Protein AF-A0A7H4MTG2-F1 (afdb_monomer)

pLDDT: mean 94.96, std 6.79, range [57.91, 98.94]

Mean predicted aligned error: 4.0 Å

Organism: NCBI:txid1134687

Sequence (376 aa):
MQTISGVHYNFSLPMAFWQAKCGVEDAESGKEAISAGYFRSIRNYYRFGWVIPYLFGASPAICSSFLQGKPTALPFEKAGNGMYYLPYATSLRLSDLGYTNKSQSNLGITFNDLYEYVAGLKRAIKTPSEEYENIGLEKDGKRLQINSNVLQIENELYAPIRPKRVTRSGETPSDALLRGGIEYIEVRSLDINPFSPIGVDEQQVRFLDLFMVWCVLADAPEMSSDELLCTRTNWNRVILEGRKPGLTLGIGCETAQFPLAQVGKDLFRDLRRVAQTLDSIHGCQAYQQVCDELVACFDNPELTFSARILRSMLEEGIGGTGRELADRYRTMLREEPLEILSEADFVAEREASVQRQKKVEAADSEPFEALLARHA

Nearest PDB structures (foldseek):
  1va6-assembly1_A  TM=9.898E-01  e=3.725E-49  Escherichia coli
  1va6-assembly2_B  TM=9.887E-01  e=4.139E-49  Escherichia coli
  2d32-assembly1_A  TM=9.832E-01  e=6.652E-49  Escherichia coli
  1v4g-assembly1_A  TM=9.821E-01  e=9.620E-49  Escherichia coli
  1v4g-assembly1_C  TM=9.863E-01  e=7.515E-48  Escherichia coli

Structure (mmCIF, N/CA/C/O backbone):
data_AF-A0A7H4MTG2-F1
#
_entry.id   AF-A0A7H4MTG2-F1
#
loop_
_atom_site.group_PDB
_atom_site.id
_atom_site.type_symbol
_atom_site.label_atom_id
_atom_site.label_alt_id
_atom_site.label_comp_id
_atom_site.label_asym_id
_atom_site.label_entity_id
_atom_site.label_seq_id
_atom_site.pdbx_PDB_ins_code
_atom_site.Cartn_x
_atom_site.Cartn_y
_atom_site.Cartn_z
_atom_site.occupancy
_atom_site.B_iso_or_equiv
_atom_site.auth_seq_id
_atom_site.auth_comp_id
_atom_site.auth_asym_id
_atom_site.auth_atom_id
_atom_site.pdbx_PDB_model_num
ATOM 1 N N . MET A 1 1 ? -6.283 9.555 13.008 1.00 82.38 1 MET A N 1
ATOM 2 C CA . MET A 1 1 ? -5.649 9.160 11.732 1.00 82.38 1 MET A CA 1
ATOM 3 C C . MET A 1 1 ? -4.660 8.011 11.915 1.00 82.38 1 MET A C 1
ATOM 5 O O . MET A 1 1 ? -4.874 6.979 11.306 1.00 82.38 1 MET A O 1
ATOM 9 N N . GLN A 1 2 ? -3.643 8.134 12.780 1.00 87.94 2 GLN A N 1
ATOM 10 C CA . GLN A 1 2 ? -2.560 7.137 12.938 1.00 87.94 2 GLN A CA 1
ATOM 11 C C . GLN A 1 2 ? -2.989 5.732 13.419 1.00 87.94 2 GLN A C 1
ATOM 13 O O . GLN A 1 2 ? -2.196 4.803 13.389 1.00 87.94 2 GLN A O 1
ATOM 18 N N . THR A 1 3 ? -4.238 5.556 13.857 1.00 92.31 3 THR A N 1
ATOM 19 C CA . THR A 1 3 ? -4.806 4.254 14.248 1.00 92.31 3 THR A CA 1
ATOM 20 C C . THR A 1 3 ? -5.412 3.474 13.078 1.00 92.31 3 THR A C 1
ATOM 22 O O . THR A 1 3 ? -5.893 2.363 13.275 1.00 92.31 3 THR A O 1
ATOM 25 N N . ILE A 1 4 ? -5.435 4.052 11.872 1.00 94.06 4 ILE A N 1
ATOM 26 C CA . ILE A 1 4 ? -5.833 3.337 10.658 1.00 94.06 4 ILE A CA 1
ATOM 27 C C . ILE A 1 4 ? -4.734 2.324 10.318 1.00 94.06 4 ILE A C 1
ATOM 29 O O . ILE A 1 4 ? -3.578 2.703 10.135 1.00 94.06 4 ILE A O 1
ATOM 33 N N . SER A 1 5 ? -5.101 1.052 10.189 1.00 96.44 5 SER A N 1
ATOM 34 C CA . SER A 1 5 ? -4.210 -0.023 9.752 1.00 96.44 5 SER A CA 1
ATOM 35 C C . SER A 1 5 ? -4.362 -0.317 8.255 1.00 96.44 5 SER A C 1
ATOM 37 O O . SER A 1 5 ? -5.317 0.106 7.603 1.00 96.44 5 SER A O 1
ATOM 39 N N . GLY A 1 6 ? -3.389 -1.024 7.691 1.00 97.19 6 GLY A N 1
ATOM 40 C CA . GLY A 1 6 ? -3.412 -1.530 6.322 1.00 97.19 6 GLY A CA 1
ATOM 41 C C . GLY A 1 6 ? -2.385 -2.642 6.153 1.00 97.19 6 GLY A C 1
ATOM 42 O O . GLY A 1 6 ? -1.623 -2.923 7.079 1.00 97.19 6 GLY A O 1
ATOM 43 N N . VAL A 1 7 ? -2.365 -3.256 4.975 1.00 98.50 7 VAL A N 1
ATOM 44 C CA . VAL A 1 7 ? -1.407 -4.315 4.635 1.00 98.50 7 VAL A CA 1
ATOM 45 C C . VAL A 1 7 ? -0.334 -3.740 3.726 1.00 98.50 7 VAL A C 1
ATOM 47 O O . VAL A 1 7 ? -0.631 -2.977 2.803 1.00 98.50 7 VAL A O 1
ATOM 50 N N . HIS A 1 8 ? 0.922 -4.097 3.982 1.00 98.56 8 HIS A N 1
ATOM 51 C CA . HIS A 1 8 ? 2.013 -3.819 3.056 1.00 98.56 8 HIS A CA 1
ATOM 52 C C . HIS A 1 8 ? 2.451 -5.114 2.385 1.00 98.56 8 HIS A C 1
ATOM 54 O O . HIS A 1 8 ? 2.683 -6.119 3.054 1.00 98.56 8 HIS A O 1
ATOM 60 N N . TYR A 1 9 ? 2.592 -5.069 1.067 1.00 98.75 9 TYR A N 1
ATOM 61 C CA . TYR A 1 9 ? 3.073 -6.181 0.262 1.00 98.75 9 TYR A CA 1
ATOM 62 C C . TYR A 1 9 ? 4.457 -5.827 -0.290 1.00 98.75 9 TYR A C 1
ATOM 64 O O . TYR A 1 9 ? 4.622 -4.815 -0.974 1.00 98.75 9 TYR A O 1
ATOM 72 N N . ASN A 1 10 ? 5.462 -6.629 0.063 1.00 98.75 10 ASN A N 1
ATOM 73 C CA . ASN A 1 10 ? 6.854 -6.418 -0.328 1.00 98.75 10 ASN A CA 1
ATOM 74 C C . ASN A 1 10 ? 7.213 -7.393 -1.446 1.00 98.75 10 ASN A C 1
ATOM 76 O O . ASN A 1 10 ? 7.037 -8.597 -1.282 1.00 98.75 10 ASN A O 1
ATOM 80 N N . PHE A 1 11 ? 7.732 -6.874 -2.555 1.00 98.75 11 PHE A N 1
ATOM 81 C CA . PHE A 1 11 ? 7.971 -7.657 -3.764 1.00 98.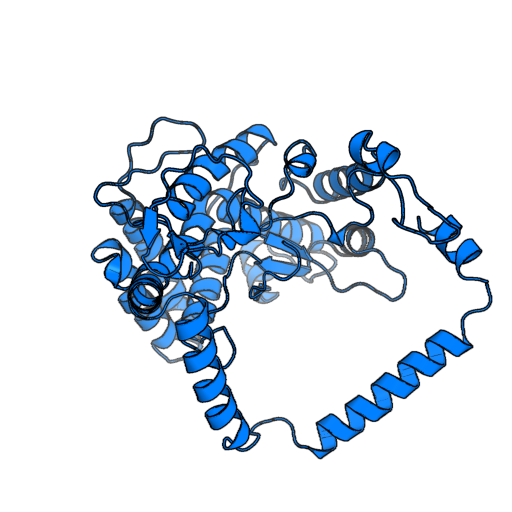75 11 PHE A CA 1
ATOM 82 C C . PHE A 1 11 ? 9.334 -7.366 -4.373 1.00 98.75 11 PHE A C 1
ATOM 84 O O . PHE A 1 11 ? 9.735 -6.207 -4.505 1.00 98.75 11 PHE A O 1
ATOM 91 N N . SER A 1 12 ? 10.016 -8.422 -4.803 1.00 98.62 12 SER A N 1
ATOM 92 C CA . SER A 1 12 ? 11.215 -8.334 -5.623 1.00 98.62 12 SER A CA 1
ATOM 93 C C . SER A 1 12 ? 11.173 -9.354 -6.752 1.00 98.62 12 SER A C 1
ATOM 95 O O . SER A 1 12 ? 10.683 -10.472 -6.601 1.00 98.62 12 SER A O 1
ATOM 97 N N . LEU A 1 13 ? 11.710 -8.957 -7.903 1.00 98.44 13 LEU A N 1
ATOM 98 C CA . LEU A 1 13 ? 11.927 -9.873 -9.016 1.00 98.44 13 LEU A CA 1
ATOM 99 C C . LEU A 1 13 ? 13.242 -10.637 -8.816 1.00 98.44 13 LEU A C 1
ATOM 101 O O . LEU A 1 13 ? 14.229 -10.042 -8.368 1.00 98.44 13 LEU A O 1
ATOM 105 N N . PRO A 1 14 ? 13.294 -11.930 -9.185 1.00 97.94 14 PRO A N 1
ATOM 106 C CA . PRO A 1 14 ? 14.515 -12.719 -9.080 1.00 97.94 14 PRO A CA 1
ATOM 107 C C . PRO A 1 14 ? 15.601 -12.179 -10.020 1.00 97.94 14 PRO A C 1
ATOM 109 O O . PRO A 1 14 ? 15.294 -11.616 -11.071 1.00 97.94 14 PRO A O 1
ATOM 112 N N . MET A 1 15 ? 16.882 -12.416 -9.705 1.00 97.69 15 MET A N 1
ATOM 113 C CA . MET A 1 15 ? 17.988 -11.980 -10.581 1.00 97.69 15 MET A CA 1
ATOM 114 C C . MET A 1 15 ? 17.895 -12.535 -11.999 1.00 97.69 15 MET A C 1
ATOM 116 O O . MET A 1 15 ? 18.221 -11.818 -12.941 1.00 97.69 15 MET A O 1
ATOM 120 N N . ALA A 1 16 ? 17.341 -13.738 -12.162 1.00 98.19 16 ALA A N 1
ATOM 121 C CA . ALA A 1 16 ? 17.082 -14.330 -13.471 1.00 98.19 16 ALA A CA 1
ATOM 122 C C . ALA A 1 16 ? 16.225 -13.431 -14.384 1.00 98.19 16 ALA A C 1
ATOM 124 O O . ALA A 1 16 ? 16.443 -13.398 -15.593 1.00 98.19 16 ALA A O 1
ATOM 125 N N . PHE A 1 17 ? 15.284 -12.659 -13.825 1.00 98.38 17 PHE A N 1
ATOM 126 C CA . PHE A 1 17 ? 14.495 -11.706 -14.605 1.00 98.38 17 PHE A CA 1
ATOM 127 C C . PHE A 1 17 ? 15.374 -10.580 -15.163 1.00 98.38 17 PHE A C 1
ATOM 129 O O . PHE A 1 17 ? 15.306 -10.261 -16.349 1.00 98.38 17 PHE A O 1
ATOM 136 N N . TRP A 1 18 ? 16.214 -9.983 -14.316 1.00 98.12 18 TRP A N 1
ATOM 137 C CA . TRP A 1 18 ?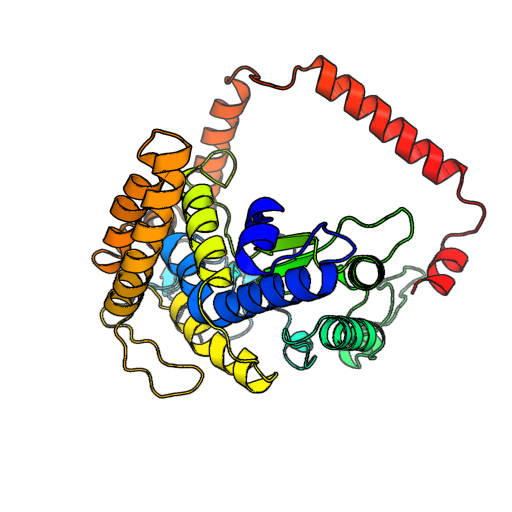 17.077 -8.866 -14.703 1.00 98.12 18 TRP A CA 1
ATOM 138 C C . TRP A 1 18 ? 18.195 -9.307 -15.647 1.00 98.12 18 TRP A C 1
ATOM 140 O O . TRP A 1 18 ? 18.485 -8.597 -16.607 1.00 98.12 18 TRP A O 1
ATOM 150 N N . GLN A 1 19 ? 18.759 -10.495 -15.431 1.00 98.19 19 GLN A N 1
ATOM 151 C CA . GLN A 1 19 ? 19.700 -11.143 -16.347 1.00 98.19 19 GLN A CA 1
ATOM 152 C C . GLN A 1 19 ? 19.083 -11.298 -17.743 1.00 98.19 19 GLN A C 1
ATOM 154 O O . GLN A 1 19 ? 19.674 -10.868 -18.730 1.00 98.19 19 GLN A O 1
ATOM 159 N N . ALA A 1 20 ? 17.858 -11.827 -17.831 1.00 97.69 20 ALA A N 1
ATOM 160 C CA . ALA A 1 20 ? 17.175 -12.026 -19.109 1.00 97.69 20 ALA A CA 1
ATOM 161 C C . ALA A 1 20 ? 16.758 -10.711 -19.793 1.00 97.69 20 ALA A C 1
ATOM 163 O O . ALA A 1 20 ? 16.819 -10.607 -21.016 1.00 97.69 20 ALA A O 1
ATOM 164 N N . LYS A 1 21 ? 16.315 -9.708 -19.023 1.00 94.75 21 LYS A N 1
ATOM 165 C CA . LYS A 1 21 ? 15.790 -8.445 -19.564 1.00 94.75 21 LYS A CA 1
ATOM 166 C C . LYS A 1 21 ? 16.878 -7.421 -19.893 1.00 94.75 21 LYS A C 1
ATOM 168 O O . LYS A 1 21 ? 16.769 -6.722 -20.896 1.00 94.75 21 LYS A O 1
ATOM 173 N N . CYS A 1 22 ? 17.873 -7.294 -19.021 1.00 94.88 22 CYS A N 1
ATOM 174 C CA . CYS A 1 22 ? 18.859 -6.214 -19.048 1.00 94.88 22 CYS A CA 1
ATOM 175 C C . CYS A 1 22 ? 20.292 -6.710 -19.298 1.00 94.88 22 CYS A C 1
ATOM 177 O O . CYS A 1 22 ? 21.178 -5.879 -19.464 1.00 94.88 22 CYS A O 1
ATOM 179 N N . GLY A 1 23 ? 20.540 -8.026 -19.303 1.00 95.31 23 GLY A N 1
ATOM 180 C CA . GLY A 1 23 ? 21.883 -8.585 -19.494 1.00 95.31 23 GLY A CA 1
ATOM 181 C C . GLY A 1 23 ? 22.844 -8.323 -18.330 1.00 95.31 23 GLY A C 1
ATOM 182 O O . GLY A 1 23 ? 24.053 -8.354 -18.529 1.00 95.31 23 GLY A O 1
ATOM 183 N N . VAL A 1 24 ? 22.326 -8.026 -17.133 1.00 95.38 24 VAL A N 1
ATOM 184 C CA . VAL A 1 24 ? 23.157 -7.798 -15.938 1.00 95.38 24 VAL A CA 1
ATOM 185 C C . VAL A 1 24 ? 23.729 -9.115 -15.423 1.00 95.38 24 VAL A C 1
ATOM 187 O O . VAL A 1 24 ? 23.044 -10.131 -15.484 1.00 95.38 24 VAL A O 1
ATOM 190 N N . GLU A 1 25 ? 24.948 -9.112 -14.888 1.00 94.50 25 GLU A N 1
ATOM 191 C CA . GLU A 1 25 ? 25.572 -10.324 -14.335 1.00 94.50 25 GLU A CA 1
ATOM 192 C C . GLU A 1 25 ? 25.074 -10.605 -12.911 1.00 94.50 25 GLU A C 1
ATOM 194 O O . GLU A 1 25 ? 24.601 -11.706 -12.607 1.00 94.50 25 GLU A O 1
ATOM 199 N N . ASP A 1 26 ? 25.112 -9.579 -12.059 1.00 94.50 26 ASP A N 1
ATOM 200 C CA . ASP A 1 26 ? 24.713 -9.639 -10.656 1.00 94.50 26 ASP A CA 1
ATOM 201 C C . ASP A 1 26 ? 24.030 -8.341 -10.181 1.00 94.50 26 ASP A C 1
ATOM 203 O O . ASP A 1 26 ? 23.881 -7.365 -10.919 1.00 94.50 26 ASP A O 1
ATOM 207 N N . ALA A 1 27 ? 23.576 -8.343 -8.924 1.00 91.75 27 ALA A N 1
ATOM 208 C CA . ALA A 1 27 ? 22.839 -7.226 -8.342 1.00 91.75 27 ALA A CA 1
ATOM 209 C C . ALA A 1 27 ? 23.689 -5.962 -8.124 1.00 91.75 27 ALA A C 1
ATOM 211 O O . ALA A 1 27 ? 23.127 -4.870 -8.100 1.00 91.75 27 ALA A O 1
ATOM 212 N N . GLU A 1 28 ? 25.007 -6.085 -7.935 1.0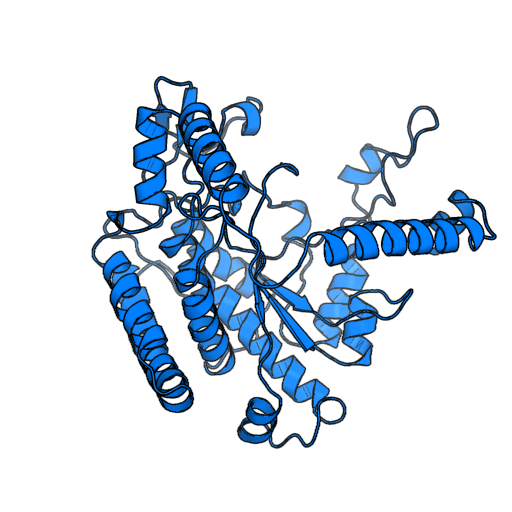0 93.00 28 GLU A N 1
ATOM 213 C CA . GLU A 1 28 ? 25.873 -4.934 -7.650 1.00 93.00 28 GLU A CA 1
ATOM 214 C C . GLU A 1 28 ? 26.258 -4.220 -8.948 1.00 93.00 28 GLU A C 1
ATOM 216 O O . GLU A 1 28 ? 26.056 -3.012 -9.071 1.00 93.00 28 GLU A O 1
ATOM 221 N N . SER A 1 29 ? 26.733 -4.974 -9.942 1.00 93.88 29 SER A N 1
ATOM 222 C CA . SER A 1 29 ? 27.039 -4.473 -11.288 1.00 93.88 29 SER A CA 1
ATOM 223 C C . SER A 1 29 ? 25.786 -3.993 -12.029 1.00 93.88 29 SER A C 1
ATOM 225 O O . SER A 1 29 ? 25.834 -3.012 -12.767 1.00 93.88 29 SER A O 1
ATOM 227 N N . GLY A 1 30 ? 24.642 -4.645 -11.797 1.00 95.75 30 GLY A N 1
ATOM 228 C CA . GLY A 1 30 ? 23.359 -4.334 -12.425 1.00 95.75 30 GLY A CA 1
ATOM 229 C C . GLY A 1 30 ? 22.493 -3.303 -11.701 1.00 95.75 30 GLY A C 1
ATOM 230 O O . GLY A 1 30 ? 21.361 -3.067 -12.132 1.00 95.75 30 GLY A O 1
ATOM 231 N N . LYS A 1 31 ? 22.963 -2.699 -10.599 1.00 95.75 31 LYS A N 1
ATOM 232 C CA . LYS A 1 31 ? 22.106 -1.914 -9.690 1.00 95.75 31 LYS A CA 1
ATOM 233 C C . LYS A 1 31 ? 21.369 -0.751 -10.349 1.00 95.75 31 LYS A C 1
ATOM 235 O O . LYS A 1 31 ? 20.232 -0.466 -9.974 1.00 95.75 31 LYS A O 1
ATOM 240 N N . GLU A 1 32 ? 21.978 -0.097 -11.336 1.00 97.12 32 GLU A N 1
ATOM 241 C CA . GLU A 1 32 ? 21.363 1.012 -12.075 1.00 97.12 32 GLU A CA 1
ATOM 242 C C . GLU A 1 32 ? 20.193 0.518 -12.932 1.00 97.12 32 GLU A C 1
ATOM 244 O O . GLU A 1 32 ? 19.081 1.035 -12.824 1.00 97.12 32 GLU A O 1
ATOM 249 N N . ALA A 1 33 ? 20.402 -0.553 -13.705 1.00 97.75 33 ALA A N 1
ATOM 250 C CA . ALA A 1 33 ? 19.367 -1.151 -14.546 1.00 97.75 33 ALA A CA 1
ATOM 251 C C . ALA A 1 33 ? 18.207 -1.729 -13.715 1.00 97.75 33 ALA A C 1
ATOM 253 O O . ALA A 1 33 ? 17.039 -1.565 -14.075 1.00 97.75 33 ALA A O 1
ATOM 254 N N . ILE A 1 34 ? 18.517 -2.365 -12.581 1.00 98.50 34 ILE A N 1
ATOM 255 C CA . ILE A 1 34 ? 17.517 -2.885 -11.638 1.00 98.50 34 ILE A CA 1
ATOM 256 C C . ILE A 1 34 ? 16.713 -1.729 -11.025 1.00 98.50 34 ILE A C 1
ATOM 258 O O . ILE A 1 34 ? 15.481 -1.769 -11.008 1.00 98.50 34 ILE A O 1
ATOM 262 N N . SER A 1 35 ? 17.386 -0.660 -10.584 1.00 98.56 35 SER A N 1
ATOM 263 C CA . SER A 1 35 ? 16.722 0.523 -10.019 1.00 98.56 35 SER A CA 1
ATOM 264 C C . SER A 1 35 ? 15.819 1.209 -11.045 1.00 98.56 35 SER A C 1
ATOM 266 O O . SER A 1 35 ? 14.665 1.506 -10.738 1.00 98.56 35 SER A O 1
ATOM 268 N N . ALA A 1 36 ? 16.284 1.382 -12.285 1.00 98.38 36 ALA A N 1
ATOM 269 C CA . ALA A 1 36 ? 15.471 1.911 -13.379 1.00 98.38 36 ALA A CA 1
ATOM 270 C C . ALA A 1 36 ? 14.240 1.027 -13.660 1.00 98.38 36 ALA A C 1
ATOM 272 O O . ALA A 1 36 ? 13.139 1.533 -13.897 1.00 98.38 36 ALA A O 1
ATOM 273 N N . GLY A 1 37 ? 14.395 -0.298 -13.574 1.00 98.44 37 GLY A N 1
ATOM 274 C CA . GLY A 1 37 ? 13.300 -1.259 -13.685 1.00 98.44 37 GLY A CA 1
ATOM 275 C C . GLY A 1 37 ? 12.248 -1.124 -12.582 1.00 98.44 37 GLY A C 1
ATOM 276 O O . GLY A 1 37 ? 11.048 -1.127 -12.867 1.00 98.44 37 GLY A O 1
ATOM 277 N N . TYR A 1 38 ? 12.669 -0.948 -11.329 1.00 98.75 38 TYR A N 1
ATOM 278 C CA . TYR A 1 38 ? 11.738 -0.711 -10.225 1.00 98.75 38 TYR A CA 1
ATOM 279 C C . TYR A 1 38 ? 11.089 0.675 -10.281 1.00 98.75 38 TYR A C 1
ATOM 281 O O . TYR A 1 38 ? 9.898 0.790 -9.998 1.00 98.75 38 TYR A O 1
ATOM 289 N N . PHE A 1 39 ? 11.795 1.717 -10.723 1.00 98.69 39 PHE A N 1
ATOM 290 C CA . PHE A 1 39 ? 11.170 3.020 -10.963 1.00 98.69 39 PHE A CA 1
ATOM 291 C C . PHE A 1 39 ? 10.147 2.979 -12.096 1.00 98.69 39 PHE A C 1
ATOM 293 O O . PHE A 1 39 ? 9.064 3.542 -11.948 1.00 98.69 39 PHE A O 1
ATOM 300 N N . ARG A 1 40 ? 10.413 2.233 -13.177 1.00 98.69 40 ARG A N 1
ATOM 301 C CA . ARG A 1 40 ? 9.397 1.922 -14.197 1.00 98.69 40 ARG A CA 1
ATOM 302 C C . ARG A 1 40 ? 8.162 1.277 -13.558 1.00 98.69 40 ARG A C 1
ATOM 304 O O . ARG A 1 40 ? 7.045 1.719 -13.827 1.00 98.69 40 ARG A O 1
ATOM 311 N N . SER A 1 41 ? 8.358 0.298 -12.670 1.00 98.56 41 SER A N 1
ATOM 312 C CA . SER A 1 41 ? 7.255 -0.324 -11.929 1.00 98.56 41 SER A CA 1
ATOM 313 C C . SER A 1 41 ? 6.459 0.687 -11.115 1.00 98.56 41 SER A C 1
ATOM 315 O O . SER A 1 41 ? 5.232 0.677 -11.158 1.00 98.56 41 SER A O 1
ATOM 317 N N . ILE A 1 42 ? 7.143 1.564 -10.378 1.00 98.69 42 ILE A N 1
ATOM 318 C CA . ILE A 1 42 ? 6.512 2.594 -9.550 1.00 98.69 42 ILE A CA 1
ATOM 319 C C . ILE A 1 42 ? 5.712 3.560 -10.428 1.00 98.69 42 ILE A C 1
ATOM 321 O O . ILE A 1 42 ? 4.552 3.836 -10.136 1.00 98.69 42 ILE A O 1
ATOM 325 N N . ARG A 1 43 ? 6.267 4.022 -11.550 1.00 98.69 43 ARG A N 1
ATOM 326 C CA . ARG A 1 43 ? 5.568 4.908 -12.489 1.00 98.69 43 ARG A CA 1
ATOM 327 C C . ARG A 1 43 ? 4.286 4.278 -13.045 1.00 98.69 43 ARG A C 1
ATOM 329 O O . ARG A 1 43 ? 3.237 4.923 -13.047 1.00 98.69 43 ARG A O 1
ATOM 336 N N . ASN A 1 44 ? 4.325 3.007 -13.444 1.00 98.69 44 ASN A N 1
ATOM 337 C CA . ASN A 1 44 ? 3.117 2.288 -13.869 1.00 98.69 44 ASN A CA 1
ATOM 338 C C . ASN A 1 44 ? 2.134 2.051 -12.718 1.00 98.69 44 ASN A C 1
ATOM 340 O O . ASN A 1 44 ? 0.926 2.191 -12.912 1.00 98.69 44 ASN A O 1
ATOM 344 N N . TYR A 1 45 ? 2.626 1.801 -11.507 1.00 98.69 45 TYR A N 1
ATOM 345 C CA . TYR A 1 45 ? 1.791 1.715 -10.316 1.00 98.69 45 TYR A CA 1
ATOM 346 C C . TYR A 1 45 ? 1.042 3.031 -10.050 1.00 98.69 45 TYR A C 1
ATOM 348 O O . TYR A 1 45 ? -0.156 3.020 -9.781 1.00 98.69 45 TYR A O 1
ATOM 356 N N . TYR A 1 46 ? 1.691 4.190 -10.192 1.00 97.94 46 TYR A N 1
ATOM 357 C CA . TYR A 1 46 ? 1.010 5.484 -10.067 1.00 97.94 46 TYR A CA 1
ATOM 358 C C . TYR A 1 46 ? -0.090 5.671 -11.122 1.00 97.94 46 TYR A C 1
ATOM 360 O O . TYR A 1 46 ? -1.136 6.239 -10.802 1.00 97.94 46 TYR A O 1
ATOM 368 N N . ARG A 1 47 ? 0.108 5.175 -12.351 1.00 98.19 47 ARG A N 1
ATOM 369 C CA . ARG A 1 47 ? -0.856 5.289 -13.463 1.00 98.19 47 ARG A CA 1
ATOM 370 C C . ARG A 1 47 ? -2.048 4.333 -13.335 1.00 98.19 47 ARG A C 1
ATOM 372 O O . ARG A 1 47 ? -3.178 4.732 -13.619 1.00 98.19 47 ARG A O 1
ATOM 379 N N . PHE A 1 48 ? -1.809 3.091 -12.909 1.00 98.62 48 PHE A N 1
ATOM 380 C CA . PHE A 1 48 ? -2.788 1.996 -12.996 1.00 98.62 48 PHE A CA 1
ATOM 381 C C . PHE A 1 48 ? -3.128 1.333 -11.658 1.00 98.62 48 PHE A C 1
ATOM 383 O O . PHE A 1 48 ? -4.099 0.589 -11.576 1.00 98.62 48 PHE A O 1
ATOM 390 N N . GLY A 1 49 ? -2.387 1.630 -10.590 1.00 98.56 49 GLY A N 1
ATOM 391 C CA . GLY A 1 49 ? -2.549 1.009 -9.272 1.00 98.56 49 GLY A CA 1
ATOM 392 C C . GLY A 1 49 ? -3.877 1.313 -8.581 1.00 98.56 49 GLY A C 1
ATOM 393 O O . GLY A 1 49 ? -4.200 0.653 -7.600 1.00 98.56 49 GLY A O 1
ATOM 394 N N . TRP A 1 50 ? -4.695 2.227 -9.120 1.00 98.62 50 TRP A N 1
ATOM 395 C CA . TRP A 1 50 ? -6.087 2.428 -8.702 1.00 98.62 50 TRP A CA 1
ATOM 396 C C . TRP A 1 50 ? -6.927 1.145 -8.819 1.00 98.62 50 TRP A C 1
ATOM 398 O O . TRP A 1 50 ? -7.940 1.016 -8.137 1.00 98.62 50 TRP A O 1
ATOM 408 N N . VAL A 1 51 ? -6.502 0.164 -9.622 1.00 98.88 51 VAL A N 1
ATOM 409 C CA . VAL A 1 51 ? -7.142 -1.157 -9.675 1.00 98.88 51 VAL A CA 1
ATOM 410 C C . VAL A 1 51 ? -7.137 -1.865 -8.311 1.00 98.88 51 VAL A C 1
ATOM 412 O O . VAL A 1 51 ? -8.072 -2.596 -7.995 1.00 98.88 51 VAL A O 1
ATOM 415 N N . ILE A 1 52 ? -6.135 -1.597 -7.464 1.00 98.88 52 ILE A N 1
ATOM 416 C CA . ILE A 1 52 ? -6.006 -2.197 -6.131 1.00 98.88 52 ILE A CA 1
ATOM 417 C C . ILE A 1 52 ? -7.150 -1.751 -5.211 1.00 98.88 52 ILE A C 1
ATOM 419 O O . ILE A 1 52 ? -7.879 -2.624 -4.742 1.00 98.88 52 ILE A O 1
ATOM 423 N N . PRO A 1 53 ? -7.380 -0.444 -4.951 1.00 98.69 53 PRO A N 1
ATOM 424 C CA . PRO A 1 53 ? -8.537 -0.034 -4.168 1.00 98.69 53 PRO A CA 1
ATOM 425 C C . PRO A 1 53 ? -9.861 -0.374 -4.856 1.00 98.69 53 PRO A C 1
ATOM 427 O O . PRO A 1 53 ? -10.821 -0.641 -4.148 1.00 98.69 53 PRO A O 1
ATOM 430 N N . TYR A 1 54 ? -9.934 -0.449 -6.191 1.00 98.94 54 TYR A N 1
ATOM 431 C CA . TYR A 1 54 ? -11.155 -0.917 -6.856 1.00 98.94 54 TYR A CA 1
ATOM 432 C C . TYR A 1 54 ? -11.544 -2.345 -6.438 1.00 98.94 54 TYR A C 1
ATOM 434 O O . TYR A 1 54 ? -12.676 -2.574 -6.015 1.00 98.94 54 TYR A O 1
ATOM 442 N N . LEU A 1 55 ? -10.606 -3.292 -6.529 1.00 98.94 55 LEU A N 1
ATOM 443 C CA . LEU A 1 55 ? -10.859 -4.701 -6.213 1.00 98.94 55 LEU A CA 1
ATOM 444 C C . LEU A 1 55 ? -10.926 -4.946 -4.696 1.00 98.94 55 LEU A C 1
ATOM 446 O O . LEU A 1 55 ? -11.849 -5.605 -4.209 1.00 98.94 55 LEU A O 1
ATOM 450 N N . PHE A 1 56 ? -9.971 -4.380 -3.954 1.00 98.94 56 PHE A N 1
ATOM 451 C CA . PHE A 1 56 ? -9.671 -4.751 -2.567 1.00 98.94 56 PHE A CA 1
ATOM 452 C C . PHE A 1 56 ? -9.810 -3.616 -1.552 1.00 98.94 56 PHE A C 1
ATOM 454 O O . PHE A 1 56 ? -9.518 -3.816 -0.374 1.00 98.94 56 PHE A O 1
ATOM 461 N N . GLY A 1 57 ? -10.246 -2.425 -1.970 1.00 98.75 57 GLY A N 1
ATOM 462 C CA . GLY A 1 57 ? -10.608 -1.369 -1.029 1.00 98.75 57 GLY A CA 1
ATOM 463 C C . GLY A 1 57 ? -11.720 -1.864 -0.110 1.00 98.75 57 GLY A C 1
ATOM 464 O O . GLY A 1 57 ? -12.698 -2.438 -0.586 1.00 98.75 57 GLY A O 1
ATOM 465 N N . ALA A 1 58 ? -11.564 -1.678 1.198 1.00 98.75 58 ALA A N 1
ATOM 466 C CA . ALA A 1 58 ? -12.461 -2.250 2.206 1.00 98.75 58 ALA A CA 1
ATOM 467 C C . ALA A 1 58 ? -12.866 -1.236 3.285 1.00 98.75 58 ALA A C 1
ATOM 469 O O . ALA A 1 58 ? -13.339 -1.603 4.360 1.00 98.75 58 ALA A O 1
ATOM 470 N N . SER A 1 59 ? -12.716 0.058 2.996 1.00 98.25 59 SER A N 1
ATOM 471 C CA . SER A 1 59 ? -13.095 1.140 3.904 1.00 98.25 59 SER A CA 1
ATOM 472 C C . SER A 1 59 ? -14.028 2.160 3.222 1.00 98.25 59 SER A C 1
ATOM 474 O O . SER A 1 59 ? -13.648 3.321 3.058 1.00 98.25 59 SER A O 1
ATOM 476 N N . PRO A 1 60 ? -15.243 1.773 2.788 1.00 98.12 60 PRO A N 1
ATOM 477 C CA . PRO A 1 60 ? -16.204 2.680 2.140 1.00 98.12 60 PRO A CA 1
ATOM 478 C C . PRO A 1 60 ? -16.914 3.626 3.125 1.00 98.12 60 PRO A C 1
ATOM 480 O O . PRO A 1 60 ? -17.630 4.541 2.710 1.00 98.12 60 PRO A O 1
ATOM 483 N N . ALA A 1 61 ? -16.727 3.402 4.427 1.00 96.88 61 ALA A N 1
ATOM 484 C CA . ALA A 1 61 ? -17.371 4.130 5.506 1.00 96.88 61 ALA A CA 1
ATOM 485 C C . ALA A 1 61 ? -16.373 4.544 6.597 1.00 96.88 61 ALA A C 1
ATOM 487 O O . ALA A 1 61 ? -15.321 3.928 6.767 1.00 96.88 61 ALA A O 1
ATOM 488 N N . ILE A 1 62 ? -16.723 5.587 7.351 1.00 94.06 62 ILE A N 1
ATOM 489 C CA . ILE A 1 62 ? -15.950 6.133 8.469 1.00 94.06 62 ILE A CA 1
ATOM 490 C C . ILE A 1 62 ? -16.852 6.453 9.668 1.00 94.06 62 ILE A C 1
ATOM 492 O O . ILE A 1 62 ? -18.049 6.725 9.542 1.00 94.06 62 ILE A O 1
ATOM 496 N N . CYS A 1 63 ? -16.254 6.458 10.859 1.00 91.19 63 CYS A N 1
ATOM 497 C CA . CYS A 1 63 ? -16.904 6.986 12.054 1.00 91.19 63 CYS A CA 1
ATOM 498 C C . CYS A 1 63 ? -16.915 8.521 12.007 1.00 91.19 63 CYS A C 1
ATOM 500 O O . CYS A 1 63 ? -15.943 9.143 11.576 1.00 91.19 63 CYS A O 1
ATOM 502 N N . SER A 1 64 ? -17.982 9.141 12.512 1.00 87.88 64 SER A N 1
ATOM 503 C CA . SER A 1 64 ? -18.124 10.602 12.589 1.00 87.88 64 SER A CA 1
ATOM 504 C C . SER A 1 64 ? -16.968 11.295 13.326 1.00 87.88 64 SER A C 1
ATOM 506 O O . SER A 1 64 ? -16.632 12.438 13.015 1.00 87.88 64 SER A O 1
ATOM 508 N N . SER A 1 65 ? -16.302 10.592 14.250 1.00 88.25 65 SER A N 1
ATOM 509 C CA . SER A 1 65 ? -15.125 11.091 14.968 1.00 88.25 65 SER A CA 1
ATOM 510 C C . SER A 1 65 ? -13.938 11.418 14.053 1.00 88.25 65 SER A C 1
ATOM 512 O O . SER A 1 65 ? -13.134 12.276 14.411 1.00 88.25 65 SER A O 1
ATOM 514 N N . PHE A 1 66 ? -13.839 10.810 12.863 1.00 87.19 66 PHE A N 1
ATOM 515 C CA . PHE A 1 66 ? -12.801 11.132 11.875 1.00 87.19 66 PHE A CA 1
ATOM 516 C C . PHE A 1 66 ? -13.027 12.482 11.197 1.00 87.19 66 PHE A C 1
ATOM 518 O O . PHE A 1 66 ? -12.066 13.120 10.778 1.00 87.19 66 PHE A O 1
ATOM 525 N N . LEU A 1 67 ? -14.277 12.946 11.130 1.00 83.94 67 LEU A N 1
ATOM 526 C CA . LEU A 1 67 ? -14.592 14.270 10.602 1.00 83.94 67 LEU A CA 1
ATOM 527 C C . LEU A 1 67 ? -14.320 15.368 11.637 1.00 83.94 67 LEU A C 1
ATOM 529 O O . LEU A 1 67 ? -14.131 16.517 11.256 1.00 83.94 67 LEU A O 1
ATOM 533 N N . GLN A 1 68 ? -14.288 15.040 12.937 1.00 79.25 68 GLN A N 1
ATOM 534 C CA . GLN A 1 68 ? -14.058 15.990 14.041 1.00 79.25 68 GLN A CA 1
ATOM 535 C C . GLN A 1 68 ? -14.937 17.257 13.961 1.00 79.25 68 GLN A C 1
ATOM 537 O O . GLN A 1 68 ? -14.515 18.345 14.342 1.00 79.25 68 GLN A O 1
ATOM 542 N N . GLY A 1 69 ? -16.149 17.137 13.410 1.00 70.19 69 GLY A N 1
ATOM 543 C CA . GLY A 1 69 ? -17.053 18.270 13.182 1.00 70.19 69 GLY A CA 1
ATOM 544 C C . GLY A 1 69 ? -16.630 19.230 12.061 1.00 70.19 69 GLY A C 1
ATOM 545 O O . GLY A 1 69 ? -17.309 20.232 11.846 1.00 70.19 69 GLY A O 1
ATOM 546 N N . LYS A 1 70 ? -15.546 18.945 11.327 1.00 73.00 70 LYS A N 1
ATOM 547 C CA . LYS A 1 70 ? -15.132 19.738 10.167 1.00 73.00 70 LYS A CA 1
ATOM 548 C C . LYS A 1 70 ? -16.101 19.497 9.002 1.00 73.00 70 LYS A C 1
ATOM 550 O O . LYS A 1 70 ? -16.419 18.341 8.707 1.00 73.00 70 LYS A O 1
ATOM 555 N N . PRO A 1 71 ? -16.562 20.560 8.319 1.00 70.44 71 PRO A N 1
ATOM 556 C CA . PRO A 1 71 ? -17.374 20.407 7.123 1.00 70.44 71 PRO A CA 1
ATOM 557 C C . PRO A 1 71 ? -16.557 19.709 6.031 1.00 70.44 71 PRO A C 1
ATOM 559 O O . PRO A 1 71 ? -15.369 19.976 5.854 1.00 70.44 71 PRO A O 1
ATOM 562 N N . THR A 1 72 ? -17.205 18.817 5.290 1.00 79.94 72 THR A N 1
ATOM 563 C CA . THR A 1 72 ? -16.625 18.133 4.133 1.00 79.94 72 THR A CA 1
ATOM 564 C C . THR A 1 72 ? -17.487 18.406 2.912 1.00 79.94 72 THR A C 1
ATOM 566 O O . THR A 1 72 ? -18.712 18.418 3.004 1.00 79.94 72 THR A O 1
ATOM 569 N N . ALA A 1 73 ? -16.841 18.645 1.771 1.00 84.69 73 ALA A N 1
ATOM 570 C CA . ALA A 1 73 ? -17.525 18.792 0.490 1.00 84.69 73 ALA A CA 1
ATOM 571 C C . ALA A 1 73 ? -17.967 17.439 -0.095 1.00 84.69 73 ALA A C 1
ATOM 573 O O . ALA A 1 73 ? -18.688 17.405 -1.090 1.00 84.69 73 ALA A O 1
ATOM 574 N N . LEU A 1 74 ? -17.519 16.322 0.495 1.00 90.25 74 LEU A N 1
ATOM 575 C CA . LEU A 1 74 ? -17.909 14.992 0.043 1.00 90.25 74 LEU A CA 1
ATOM 576 C C . LEU A 1 74 ? -19.379 14.719 0.407 1.00 90.25 74 LEU A C 1
ATOM 578 O O . LEU A 1 74 ? -19.770 14.965 1.552 1.00 90.25 74 LEU A O 1
ATOM 582 N N . PRO A 1 75 ? -20.182 14.174 -0.526 1.00 92.75 75 PRO A N 1
ATOM 583 C CA . PRO A 1 75 ? -21.612 13.944 -0.336 1.00 92.75 75 PRO A CA 1
ATOM 584 C C . PRO A 1 75 ? -21.864 12.675 0.491 1.00 92.75 75 PRO A C 1
ATOM 586 O O . PRO A 1 75 ? -22.399 11.689 -0.009 1.00 92.75 75 PRO A O 1
ATOM 589 N N . PHE A 1 76 ? -21.426 12.673 1.750 1.00 94.31 76 PHE A N 1
ATOM 590 C CA . PHE A 1 76 ? -21.633 11.539 2.643 1.00 94.31 76 PHE A CA 1
ATOM 591 C C . PHE A 1 76 ? -23.114 11.281 2.902 1.00 94.31 76 PHE A C 1
ATOM 593 O O . PHE A 1 76 ? -23.870 12.187 3.256 1.00 94.31 76 PHE A O 1
ATOM 600 N N . GLU A 1 77 ? -23.481 10.010 2.849 1.00 94.94 77 GLU A N 1
ATOM 601 C CA . GLU A 1 77 ? -24.704 9.512 3.451 1.00 94.94 77 GLU A CA 1
ATOM 602 C C . GLU A 1 77 ? -24.447 9.172 4.921 1.00 94.94 77 GLU A C 1
ATOM 604 O O . GLU A 1 77 ? -23.342 8.780 5.314 1.00 94.94 77 GLU A O 1
ATOM 609 N N . LYS A 1 78 ? -25.481 9.340 5.748 1.00 92.56 78 LYS A N 1
ATOM 610 C CA . LYS A 1 78 ? -25.440 9.029 7.175 1.00 92.56 78 LYS A CA 1
ATOM 611 C C . LYS A 1 78 ? -26.392 7.876 7.462 1.00 92.56 78 LYS A C 1
ATOM 613 O O . LYS A 1 78 ? -27.602 8.024 7.311 1.00 92.56 78 LYS A O 1
ATOM 618 N N . ALA A 1 79 ? -25.849 6.751 7.911 1.00 89.19 79 ALA A N 1
ATOM 619 C CA . ALA A 1 79 ? -26.649 5.614 8.349 1.00 89.19 79 ALA A CA 1
ATOM 620 C C . ALA A 1 79 ? -27.299 5.888 9.720 1.00 89.19 79 ALA A C 1
ATOM 622 O O . ALA A 1 79 ? -26.819 6.715 10.504 1.00 89.19 79 ALA A O 1
ATOM 623 N N . GLY A 1 80 ? -28.374 5.159 10.045 1.00 81.50 80 GLY A N 1
ATOM 624 C CA . GLY A 1 80 ? -29.112 5.312 11.311 1.00 81.50 80 GLY A CA 1
ATOM 625 C C . GLY A 1 80 ? -28.261 5.085 12.571 1.00 81.50 80 GLY A C 1
ATOM 626 O O . GLY A 1 80 ? -28.553 5.638 13.626 1.00 81.50 80 GLY A O 1
ATOM 627 N N . ASN A 1 81 ? -27.156 4.347 12.442 1.00 80.31 81 ASN A N 1
ATOM 628 C CA . ASN A 1 81 ? -26.170 4.082 13.495 1.00 80.31 81 ASN A CA 1
ATOM 629 C C . ASN A 1 81 ? -25.093 5.185 13.649 1.00 80.31 81 ASN A C 1
ATOM 631 O O . ASN A 1 81 ? -24.168 5.037 14.447 1.00 80.31 81 ASN A O 1
ATOM 635 N N . GLY A 1 82 ? -25.183 6.290 12.897 1.00 82.56 82 GLY A N 1
ATOM 636 C CA . GLY A 1 82 ? -24.259 7.428 12.978 1.00 82.56 82 GLY A CA 1
ATOM 637 C C . GLY A 1 82 ? -22.976 7.301 12.146 1.00 82.56 82 GLY A C 1
ATOM 638 O O . GLY A 1 82 ? -22.156 8.223 12.164 1.00 82.56 82 GLY A O 1
ATOM 639 N N . MET A 1 83 ? -22.810 6.201 11.406 1.00 91.19 83 MET A N 1
ATOM 640 C CA . MET A 1 83 ? -21.744 6.010 10.421 1.00 91.19 83 MET A CA 1
ATOM 641 C C . MET A 1 83 ? -21.938 6.918 9.202 1.00 91.19 83 MET A C 1
ATOM 643 O O . MET A 1 83 ? -23.061 7.109 8.736 1.00 91.19 83 MET A O 1
ATOM 647 N N . TYR A 1 84 ? -20.830 7.427 8.663 1.00 94.31 84 TYR A N 1
ATOM 648 C CA . TYR A 1 84 ? -20.795 8.169 7.405 1.00 94.31 84 TYR A CA 1
ATOM 649 C C . TYR A 1 84 ? -20.206 7.277 6.315 1.00 94.31 84 TYR A C 1
ATOM 651 O O . TYR A 1 84 ? -19.177 6.643 6.538 1.00 94.31 84 TYR A O 1
ATOM 659 N N . TYR A 1 85 ? -20.820 7.228 5.139 1.00 96.94 85 TYR A N 1
ATOM 660 C CA . TYR A 1 85 ? -20.311 6.449 4.008 1.00 96.94 85 TYR A CA 1
ATO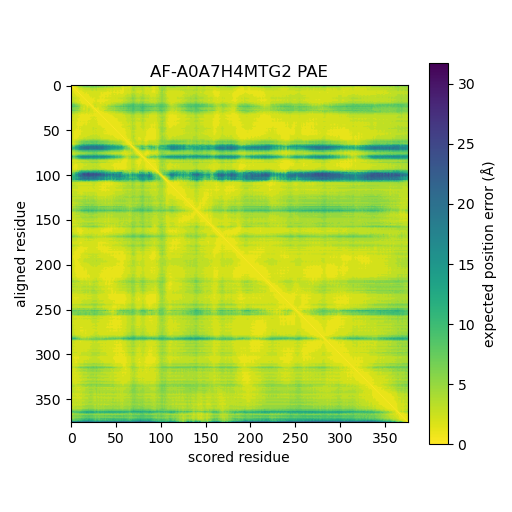M 661 C C . TYR A 1 85 ? -20.564 7.157 2.680 1.00 96.94 85 TYR A C 1
ATOM 663 O O . TYR A 1 85 ? -21.403 8.052 2.585 1.00 96.94 85 TYR A O 1
ATOM 671 N N . LEU A 1 86 ? -19.814 6.766 1.654 1.00 97.75 86 LEU A N 1
ATOM 672 C CA . LEU A 1 86 ? -20.113 7.132 0.273 1.00 97.75 86 LEU A CA 1
ATOM 673 C C . LEU A 1 86 ? -20.618 5.877 -0.451 1.00 97.75 86 LEU A C 1
ATOM 675 O O . LEU A 1 86 ? -19.949 4.841 -0.386 1.00 97.75 86 LEU A O 1
ATOM 679 N N . PRO A 1 87 ? -21.761 5.940 -1.159 1.00 97.56 87 PRO A N 1
ATOM 680 C CA . PRO A 1 87 ? -22.442 4.755 -1.690 1.00 97.56 87 PRO A CA 1
ATOM 681 C C . PRO A 1 87 ? -21.584 3.942 -2.662 1.00 97.56 87 PRO A C 1
ATOM 683 O O . PRO A 1 87 ? -21.737 2.725 -2.750 1.00 97.56 87 PRO A O 1
ATOM 686 N N . TYR A 1 88 ? -20.643 4.599 -3.345 1.00 98.62 88 TYR A N 1
ATOM 687 C CA . TYR A 1 88 ? -19.776 3.999 -4.359 1.00 98.62 88 TYR A CA 1
ATOM 688 C C . TYR A 1 88 ? -18.285 4.029 -4.007 1.00 98.62 88 TYR A C 1
ATOM 690 O O . TYR A 1 88 ? -17.467 3.634 -4.840 1.00 98.62 88 TYR A O 1
ATOM 698 N N . ALA A 1 89 ? -17.918 4.491 -2.806 1.00 98.56 89 ALA A N 1
ATOM 699 C CA . ALA A 1 89 ? -16.520 4.513 -2.399 1.00 98.56 89 ALA A CA 1
ATOM 700 C C . ALA A 1 89 ? -15.960 3.104 -2.255 1.00 98.56 89 ALA A C 1
ATOM 702 O O . ALA A 1 89 ? -16.688 2.134 -2.001 1.00 98.56 89 ALA A O 1
ATOM 703 N N . THR A 1 90 ? -14.640 3.040 -2.397 1.00 98.81 90 THR A N 1
ATOM 704 C CA . THR A 1 90 ? -13.868 1.816 -2.242 1.00 98.81 90 THR A CA 1
ATOM 705 C C . THR A 1 90 ? -12.971 1.875 -1.009 1.00 98.81 90 THR A C 1
ATOM 707 O O . THR A 1 90 ? -13.127 1.069 -0.093 1.00 98.81 90 THR A O 1
ATOM 710 N N . SER A 1 91 ? -12.089 2.876 -0.931 1.00 98.31 91 SER A N 1
ATOM 711 C CA . SER A 1 91 ? -11.079 2.982 0.125 1.00 98.31 91 SER A CA 1
ATOM 712 C C . SER A 1 91 ? -10.902 4.415 0.639 1.00 98.31 91 SER A C 1
ATOM 714 O O . SER A 1 91 ? -9.977 5.135 0.262 1.00 98.31 91 SER A O 1
ATOM 716 N N . LEU A 1 92 ? -11.767 4.847 1.562 1.00 96.62 92 LEU A N 1
ATOM 717 C CA . LEU A 1 92 ? -11.604 6.128 2.261 1.00 96.62 92 LEU A CA 1
ATOM 718 C C . LEU A 1 92 ? -10.292 6.222 3.058 1.00 96.62 92 LEU A C 1
ATOM 720 O O . LEU A 1 92 ? -9.811 7.334 3.273 1.00 96.62 92 LEU A O 1
ATOM 724 N N . ARG A 1 93 ? -9.663 5.097 3.427 1.00 95.62 93 ARG A N 1
ATOM 725 C CA . ARG A 1 93 ? -8.310 5.054 4.001 1.00 95.62 93 ARG A CA 1
ATOM 726 C C . ARG A 1 93 ? -7.274 5.737 3.102 1.00 95.62 93 ARG A C 1
ATOM 728 O O . ARG A 1 93 ? -6.357 6.373 3.620 1.00 95.62 93 ARG A O 1
ATOM 735 N N . LEU A 1 94 ? -7.425 5.639 1.783 1.00 94.19 94 LEU A N 1
ATOM 736 C CA . LEU A 1 94 ? -6.534 6.276 0.810 1.00 94.19 94 LEU A CA 1
ATOM 737 C C . LEU A 1 94 ? -6.970 7.692 0.407 1.00 94.19 94 LEU A C 1
ATOM 739 O O . LEU A 1 94 ? -6.259 8.352 -0.350 1.00 94.19 94 LEU A O 1
ATOM 743 N N . SER A 1 95 ? -8.128 8.155 0.883 1.00 90.94 95 SER A N 1
ATOM 744 C CA . SER A 1 95 ? -8.630 9.503 0.605 1.00 90.94 95 SER A CA 1
ATOM 745 C C . SER A 1 95 ? -7.940 10.569 1.458 1.00 90.94 95 SER A C 1
ATOM 747 O O . SER A 1 95 ? -7.273 10.256 2.444 1.00 90.94 95 SER A O 1
ATOM 749 N N . ASP A 1 96 ? -8.234 11.833 1.144 1.00 83.12 96 ASP A N 1
ATOM 750 C CA . ASP A 1 96 ? -7.852 13.010 1.935 1.00 83.12 96 ASP A CA 1
ATOM 751 C C . ASP A 1 96 ? -8.316 12.979 3.407 1.00 83.12 96 ASP A C 1
ATOM 753 O O . ASP A 1 96 ? -7.786 13.713 4.240 1.00 83.12 96 ASP A O 1
ATOM 757 N N . LEU A 1 97 ? -9.313 12.149 3.734 1.00 80.38 97 LEU A N 1
ATOM 758 C CA . LEU A 1 97 ? -9.815 11.938 5.100 1.00 80.38 97 LEU A CA 1
ATOM 759 C C . LEU A 1 97 ? -9.122 10.776 5.823 1.00 80.38 97 LEU A C 1
ATOM 761 O O . LEU A 1 97 ? -9.288 10.603 7.032 1.00 80.38 97 LEU A O 1
ATOM 765 N N . GLY A 1 98 ? -8.412 9.949 5.060 1.00 71.56 98 GLY A N 1
ATOM 766 C CA . GLY A 1 98 ? -7.660 8.805 5.533 1.00 71.56 98 GLY A CA 1
ATOM 767 C C . GLY A 1 98 ? -6.232 9.199 5.883 1.00 71.56 98 GLY A C 1
ATOM 768 O O . GLY A 1 98 ? -6.010 10.144 6.629 1.00 71.56 98 GLY A O 1
ATOM 769 N N . TYR A 1 99 ? -5.255 8.452 5.375 1.00 64.25 99 TYR A N 1
ATOM 770 C CA . TYR A 1 99 ? -3.848 8.557 5.774 1.00 64.25 99 TYR A CA 1
ATOM 771 C C . TYR A 1 99 ? -3.022 9.493 4.866 1.00 64.25 99 TYR A C 1
ATOM 773 O O . TYR A 1 99 ? -1.852 9.249 4.612 1.00 64.25 99 TYR A O 1
ATOM 781 N N . THR A 1 100 ? -3.591 10.564 4.319 1.00 60.88 100 THR A N 1
ATOM 782 C CA . THR A 1 100 ? -2.837 11.486 3.444 1.00 60.88 100 THR A CA 1
ATOM 783 C C . THR A 1 100 ? -2.484 12.778 4.168 1.00 60.88 100 THR A C 1
ATOM 785 O O . THR A 1 100 ? -3.367 13.471 4.672 1.00 60.88 100 THR A O 1
ATOM 788 N N . ASN A 1 101 ? -1.204 13.151 4.153 1.00 59.53 101 ASN A N 1
ATOM 789 C CA . ASN A 1 101 ? -0.755 14.440 4.664 1.00 59.53 101 ASN A CA 1
ATOM 790 C C . ASN A 1 101 ? -0.664 15.452 3.508 1.00 59.53 101 ASN A C 1
ATOM 792 O O . ASN A 1 101 ? 0.169 15.304 2.613 1.00 59.53 101 ASN A O 1
ATOM 796 N N . LYS A 1 102 ? -1.543 16.464 3.493 1.00 60.56 102 LYS A N 1
ATOM 797 C CA . LYS A 1 102 ? -1.589 17.483 2.424 1.00 60.56 102 LYS A CA 1
ATOM 798 C C . LYS A 1 102 ? -0.296 18.295 2.318 1.00 60.56 102 LYS A C 1
ATOM 800 O O . LYS A 1 102 ? 0.019 18.765 1.232 1.00 60.56 102 LYS A O 1
ATOM 805 N N . SER A 1 103 ? 0.483 18.399 3.396 1.00 57.91 103 SER A N 1
ATOM 806 C CA . SER A 1 103 ? 1.794 19.060 3.381 1.00 57.91 103 SER A CA 1
ATOM 807 C C . SER A 1 103 ? 2.815 18.361 2.470 1.00 57.91 103 SER A C 1
ATOM 809 O O . SER A 1 103 ? 3.783 18.984 2.045 1.00 57.91 103 SER A O 1
ATOM 811 N N . GLN A 1 104 ? 2.588 17.092 2.108 1.00 65.62 104 GLN A N 1
ATOM 812 C CA . GLN A 1 104 ? 3.550 16.290 1.347 1.00 65.62 104 GLN A CA 1
ATOM 813 C C . GLN A 1 104 ? 3.320 16.295 -0.172 1.00 65.62 104 GLN A C 1
ATOM 815 O O . GLN A 1 104 ? 4.217 15.910 -0.921 1.00 65.62 104 GLN A O 1
ATOM 820 N N . SER A 1 105 ? 2.159 16.747 -0.669 1.00 62.81 105 SER A N 1
ATOM 821 C CA . SER A 1 105 ? 1.878 16.740 -2.117 1.00 62.81 105 SER A CA 1
ATOM 822 C C . SER A 1 105 ? 2.758 17.703 -2.919 1.00 62.81 105 SER A C 1
ATOM 824 O O . SER A 1 105 ? 2.903 17.521 -4.122 1.00 62.81 105 SER A O 1
ATOM 826 N N . ASN A 1 106 ? 3.373 18.685 -2.253 1.00 67.94 106 ASN A N 1
ATOM 827 C CA . ASN A 1 106 ? 4.218 19.707 -2.874 1.00 67.94 106 ASN A CA 1
ATOM 828 C C . ASN A 1 106 ? 5.722 19.414 -2.743 1.00 67.94 106 ASN A C 1
ATOM 830 O O . ASN A 1 106 ? 6.542 20.276 -3.044 1.00 67.94 106 ASN A O 1
ATOM 834 N N . LEU A 1 107 ? 6.108 18.212 -2.296 1.00 82.38 107 LEU A N 1
ATOM 835 C CA . LEU A 1 107 ? 7.520 17.868 -2.090 1.00 82.38 107 LEU A CA 1
ATOM 836 C C . LEU A 1 107 ? 8.316 17.695 -3.393 1.00 82.38 107 LEU A C 1
ATOM 838 O O . LEU A 1 107 ? 9.542 17.646 -3.346 1.00 82.38 107 LEU A O 1
ATOM 842 N N . GLY A 1 108 ? 7.642 17.587 -4.545 1.00 87.50 108 GLY A N 1
ATOM 843 C CA . GLY A 1 108 ? 8.297 17.477 -5.853 1.00 87.50 108 GLY A CA 1
ATOM 844 C C . GLY A 1 108 ? 9.163 16.222 -6.019 1.00 87.50 108 GLY A C 1
ATOM 845 O O . GLY A 1 108 ? 10.072 16.218 -6.840 1.00 87.50 108 GLY A O 1
ATOM 846 N N . ILE A 1 109 ? 8.917 15.172 -5.227 1.00 93.44 109 ILE A N 1
ATOM 847 C CA . ILE A 1 109 ? 9.645 13.901 -5.319 1.00 93.44 109 ILE A CA 1
ATOM 848 C C . ILE A 1 109 ? 9.122 13.121 -6.530 1.00 93.44 109 ILE A C 1
ATOM 850 O O . ILE A 1 109 ? 7.927 12.834 -6.620 1.00 93.44 109 ILE A O 1
ATOM 854 N N . THR A 1 110 ? 10.027 12.769 -7.440 1.00 96.31 110 THR A N 1
ATOM 855 C CA . THR A 1 110 ? 9.753 12.036 -8.683 1.00 96.31 110 THR A CA 1
ATOM 856 C C . THR A 1 110 ? 10.334 10.617 -8.633 1.00 96.31 110 THR A C 1
ATOM 858 O O . THR A 1 110 ? 11.029 10.235 -7.690 1.00 96.31 110 THR A O 1
ATOM 861 N N . PHE A 1 111 ? 10.008 9.803 -9.640 1.00 97.50 111 PHE A N 1
ATOM 862 C CA . PHE A 1 111 ? 10.369 8.380 -9.716 1.00 97.50 111 PHE A CA 1
ATOM 863 C C . PHE A 1 111 ? 11.018 8.050 -11.064 1.00 97.50 111 PHE A C 1
ATOM 865 O O . PHE A 1 111 ? 10.650 7.067 -11.713 1.00 97.50 111 PHE A O 1
ATOM 872 N N . ASN A 1 112 ? 11.920 8.915 -11.527 1.00 97.75 112 ASN A N 1
ATOM 873 C CA . ASN A 1 112 ? 12.601 8.771 -12.816 1.00 97.75 112 ASN A CA 1
ATOM 874 C C . ASN A 1 112 ? 13.997 8.179 -12.621 1.00 97.75 112 ASN A C 1
ATOM 876 O O . ASN A 1 112 ? 14.309 7.154 -13.226 1.00 97.75 112 ASN A O 1
ATOM 880 N N . ASP A 1 113 ? 14.755 8.761 -11.690 1.00 97.81 113 ASP A N 1
ATOM 881 C CA . ASP A 1 113 ? 16.124 8.387 -11.351 1.00 97.81 113 ASP A CA 1
ATOM 882 C C . ASP A 1 113 ? 16.328 8.203 -9.832 1.00 97.81 113 ASP A C 1
ATOM 884 O O . ASP A 1 113 ? 15.649 8.810 -8.998 1.00 97.81 113 ASP A O 1
ATOM 888 N N . LEU A 1 114 ? 17.293 7.353 -9.466 1.00 97.75 114 LEU A N 1
ATOM 889 C CA . LEU A 1 114 ? 17.621 7.024 -8.078 1.00 97.75 114 LEU A CA 1
ATOM 890 C C . LEU A 1 114 ? 18.197 8.210 -7.312 1.00 97.75 114 LEU A C 1
ATOM 892 O O . LEU A 1 114 ? 17.789 8.460 -6.174 1.00 97.75 114 LEU A O 1
ATOM 896 N N . TYR A 1 115 ? 19.149 8.917 -7.914 1.00 97.50 115 TYR A N 1
ATOM 897 C CA . TYR A 1 115 ? 19.796 10.052 -7.274 1.00 97.50 115 TYR A CA 1
ATOM 898 C C . TYR A 1 115 ? 18.821 11.215 -7.144 1.00 97.50 115 TYR A C 1
ATOM 900 O O . TYR A 1 115 ? 18.788 11.850 -6.091 1.00 97.50 115 TYR A O 1
ATOM 908 N N . GLU A 1 116 ? 17.982 11.449 -8.157 1.00 97.38 116 GLU A N 1
ATOM 909 C CA . GLU A 1 116 ? 16.911 12.448 -8.100 1.00 97.38 116 GLU A CA 1
ATOM 910 C C . GLU A 1 116 ? 15.920 12.153 -6.962 1.00 97.38 116 GLU A C 1
ATOM 912 O O . GLU A 1 116 ? 15.677 13.019 -6.115 1.00 97.38 116 GLU A O 1
ATOM 917 N N . TYR A 1 117 ? 15.413 10.916 -6.880 1.00 97.62 117 TYR A N 1
ATOM 918 C CA . TYR A 1 117 ? 14.500 10.491 -5.816 1.00 97.62 117 TYR A CA 1
ATOM 919 C C . TYR A 1 117 ? 15.117 10.696 -4.425 1.00 97.62 117 TYR A C 1
ATOM 921 O O . TYR A 1 117 ? 14.502 11.307 -3.544 1.00 97.62 117 TYR A O 1
ATOM 929 N N . VAL A 1 118 ? 16.353 10.224 -4.219 1.00 97.38 118 VAL A N 1
ATOM 930 C CA . VAL A 1 118 ? 17.043 10.366 -2.930 1.00 97.38 118 VAL A CA 1
ATOM 931 C C . VAL A 1 118 ? 17.320 11.835 -2.607 1.00 97.38 118 VAL A C 1
ATOM 933 O O . VAL A 1 118 ? 17.130 12.250 -1.463 1.00 97.38 118 VAL A O 1
ATOM 936 N N . ALA A 1 119 ? 17.724 12.645 -3.587 1.00 97.00 119 ALA A N 1
ATOM 937 C CA . ALA A 1 119 ? 17.946 14.072 -3.388 1.00 97.00 119 ALA A CA 1
ATOM 938 C C . ALA A 1 119 ? 16.652 14.800 -2.992 1.00 97.00 119 ALA A C 1
ATOM 940 O O . ALA A 1 119 ? 16.682 15.646 -2.095 1.00 97.00 119 ALA A O 1
ATOM 941 N N . GLY A 1 120 ? 15.517 14.457 -3.610 1.00 95.38 120 GLY A N 1
ATOM 942 C CA . GLY A 1 120 ? 14.198 14.977 -3.244 1.00 95.38 120 GLY A CA 1
ATOM 943 C C . GLY A 1 120 ? 13.802 14.603 -1.813 1.00 95.38 120 GLY A C 1
ATOM 944 O O . GLY A 1 120 ? 13.436 15.472 -1.022 1.00 95.38 120 GLY A O 1
ATOM 945 N N . LEU A 1 121 ? 13.967 13.331 -1.439 1.00 95.00 121 LEU A N 1
ATOM 946 C CA . LEU A 1 121 ? 13.674 12.846 -0.088 1.00 95.00 121 LEU A CA 1
ATOM 947 C C . LEU A 1 121 ? 14.570 13.503 0.976 1.00 95.00 121 LEU A C 1
ATOM 949 O O . LEU A 1 121 ? 14.068 14.010 1.979 1.00 95.00 121 LEU A O 1
ATOM 953 N N . LYS A 1 122 ? 15.889 13.567 0.739 1.00 95.00 122 LYS A N 1
ATOM 954 C CA . LYS A 1 122 ? 16.843 14.224 1.649 1.00 95.00 122 LYS A CA 1
ATOM 955 C C . LYS A 1 122 ? 16.608 15.737 1.757 1.00 95.00 122 LYS A C 1
ATOM 957 O O . LYS A 1 122 ? 16.937 16.332 2.781 1.00 95.00 122 LYS A O 1
ATOM 962 N N . ARG A 1 123 ? 16.049 16.374 0.723 1.00 95.38 123 ARG A N 1
ATOM 963 C CA . ARG A 1 123 ? 15.620 17.780 0.776 1.00 95.38 123 ARG A CA 1
ATOM 964 C C . ARG A 1 123 ? 14.375 17.941 1.640 1.00 95.38 123 ARG A C 1
ATOM 966 O O . ARG A 1 123 ? 14.350 18.828 2.487 1.00 95.38 123 ARG A O 1
ATOM 973 N N . ALA A 1 124 ? 13.380 17.072 1.472 1.00 93.19 124 ALA A N 1
ATOM 974 C CA . ALA A 1 124 ? 12.131 17.117 2.231 1.00 93.19 124 ALA A CA 1
ATOM 975 C C . ALA A 1 124 ? 12.360 17.011 3.751 1.00 93.19 124 ALA A C 1
ATOM 977 O O . ALA A 1 124 ? 11.799 17.804 4.502 1.00 93.19 124 ALA A O 1
ATOM 978 N N . ILE A 1 125 ? 13.256 16.120 4.199 1.00 93.50 125 ILE A N 1
ATOM 979 C CA . ILE A 1 125 ? 13.610 15.981 5.628 1.00 93.50 125 ILE A CA 1
ATOM 980 C C . ILE A 1 125 ? 14.391 17.178 6.199 1.00 93.50 125 ILE A C 1
ATOM 982 O O . ILE A 1 125 ? 14.549 17.276 7.407 1.00 93.50 125 ILE A O 1
ATOM 986 N N . LYS A 1 126 ? 14.907 18.073 5.343 1.00 93.88 126 LYS A N 1
ATOM 987 C CA . LYS A 1 126 ? 15.659 19.286 5.720 1.00 93.88 126 LYS A CA 1
ATOM 988 C C . LYS A 1 126 ? 14.881 20.580 5.476 1.00 93.88 126 LYS A C 1
ATOM 990 O O . LYS A 1 126 ? 15.435 21.659 5.659 1.00 93.88 126 LYS A O 1
ATOM 995 N N . THR A 1 127 ? 13.648 20.488 4.983 1.00 94.00 127 THR A N 1
ATOM 996 C CA . THR A 1 127 ? 12.834 21.659 4.644 1.00 94.00 127 THR A CA 1
ATOM 997 C C . THR A 1 127 ? 11.991 22.037 5.860 1.00 94.00 127 THR A C 1
ATOM 999 O O . THR A 1 127 ? 11.155 21.219 6.237 1.00 94.00 127 THR A O 1
ATOM 1002 N N . PRO A 1 128 ? 12.162 23.223 6.468 1.00 94.38 128 PRO A N 1
ATOM 1003 C CA . PRO A 1 128 ? 11.345 23.658 7.602 1.00 94.38 128 PRO A CA 1
ATOM 1004 C C . PRO A 1 128 ? 9.861 23.792 7.238 1.00 94.38 128 PRO A C 1
ATOM 1006 O O . PRO A 1 128 ? 9.519 24.065 6.086 1.00 94.38 128 PRO A O 1
ATOM 1009 N N . SER A 1 129 ? 8.977 23.615 8.220 1.00 94.19 129 SER A N 1
ATOM 1010 C CA . SER A 1 129 ? 7.528 23.784 8.081 1.00 94.19 129 SER A CA 1
ATOM 1011 C C . SER A 1 129 ? 7.018 24.796 9.101 1.00 94.19 129 SER A C 1
ATOM 1013 O O . SER A 1 129 ? 7.045 24.527 10.299 1.00 94.19 129 SER A O 1
ATOM 1015 N N . GLU A 1 130 ? 6.484 25.928 8.633 1.00 94.44 130 GLU A N 1
ATOM 1016 C CA . GLU A 1 130 ? 5.897 26.963 9.501 1.00 94.44 130 GLU A CA 1
ATOM 1017 C C . GLU A 1 130 ? 4.778 26.389 10.393 1.00 94.44 130 GLU A C 1
ATOM 1019 O O . GLU A 1 130 ? 4.671 26.715 11.574 1.00 94.44 130 GLU A O 1
ATOM 1024 N N . GLU A 1 131 ? 3.965 25.467 9.860 1.00 93.19 131 GLU A N 1
ATOM 1025 C CA . GLU A 1 131 ? 2.917 24.783 10.629 1.00 93.19 131 GLU A CA 1
ATOM 1026 C C . GLU A 1 131 ? 3.501 24.004 11.818 1.00 93.19 131 GLU A C 1
ATOM 1028 O O . GLU A 1 131 ? 2.958 24.065 12.922 1.00 93.19 131 GLU A O 1
ATOM 1033 N N . TYR A 1 132 ? 4.615 23.297 11.615 1.00 94.19 132 TYR A N 1
ATOM 1034 C CA . TYR A 1 132 ? 5.229 22.459 12.648 1.00 94.19 132 TYR A CA 1
ATOM 1035 C C . TYR A 1 132 ? 6.145 23.249 13.585 1.00 94.19 132 TYR A C 1
ATOM 1037 O O . TYR A 1 132 ? 6.264 22.894 14.759 1.00 94.19 132 TYR A O 1
ATOM 1045 N N . GLU A 1 133 ? 6.722 24.356 13.119 1.00 95.69 133 GLU A N 1
ATOM 1046 C CA . GLU A 1 133 ? 7.406 25.335 13.967 1.00 95.69 133 GLU A CA 1
ATOM 1047 C C . GLU A 1 133 ? 6.445 25.956 14.985 1.00 95.69 133 GLU A C 1
ATOM 1049 O O . GLU A 1 133 ? 6.783 26.048 16.165 1.00 95.69 133 GLU A O 1
ATOM 1054 N N . ASN A 1 134 ? 5.216 26.283 14.570 1.00 96.19 134 ASN A N 1
ATOM 1055 C CA . ASN A 1 134 ? 4.186 26.842 15.451 1.00 96.19 134 ASN A CA 1
ATOM 1056 C C . ASN A 1 134 ? 3.739 25.886 16.574 1.00 96.19 134 ASN A C 1
ATOM 1058 O O . ASN A 1 134 ? 3.233 26.337 17.603 1.00 96.19 134 ASN A O 1
ATOM 1062 N N . ILE A 1 135 ? 3.925 24.571 16.408 1.00 96.00 135 ILE A N 1
ATOM 1063 C CA . ILE A 1 135 ? 3.698 23.583 17.479 1.00 96.00 135 ILE A CA 1
ATOM 1064 C C . ILE A 1 135 ? 4.813 23.665 18.537 1.00 96.00 135 ILE A C 1
ATOM 1066 O O . ILE A 1 135 ? 4.559 23.440 19.723 1.00 96.00 135 ILE A O 1
ATOM 1070 N N . GLY A 1 136 ? 6.034 24.001 18.111 1.00 95.38 136 GLY A N 1
ATOM 1071 C CA . GLY A 1 136 ? 7.245 23.963 18.921 1.00 95.38 136 GLY A CA 1
ATOM 1072 C C . GLY A 1 136 ? 7.842 22.556 19.047 1.00 95.38 136 GLY A C 1
ATOM 1073 O O . GLY A 1 136 ? 7.171 21.536 18.870 1.00 95.38 136 GLY A O 1
ATOM 1074 N N . LEU A 1 137 ? 9.139 22.493 19.361 1.00 94.44 137 LEU A N 1
ATOM 1075 C CA . LEU A 1 137 ? 9.840 21.223 19.595 1.00 94.44 137 LEU A CA 1
ATOM 1076 C C . LEU A 1 137 ? 9.601 20.680 21.004 1.00 94.44 137 LEU A C 1
ATOM 1078 O O . LEU A 1 137 ? 9.581 19.466 21.200 1.00 94.44 137 LEU A O 1
ATOM 1082 N N . GLU A 1 138 ? 9.408 21.565 21.980 1.00 94.81 138 GLU A N 1
ATOM 1083 C CA . GLU A 1 138 ? 9.260 21.234 23.396 1.00 94.81 138 GLU A CA 1
ATOM 1084 C C . GLU A 1 138 ? 8.175 22.085 24.046 1.00 94.81 138 GLU A C 1
ATOM 1086 O O . GLU A 1 138 ? 8.008 23.263 23.728 1.00 94.81 138 GLU A O 1
ATOM 1091 N N . LYS A 1 139 ? 7.451 21.484 24.990 1.00 95.62 139 LYS A N 1
ATOM 1092 C CA . LYS A 1 139 ? 6.472 22.169 25.832 1.00 95.62 139 LYS A CA 1
ATOM 1093 C C . LYS A 1 139 ? 6.481 21.552 27.222 1.00 95.62 139 LYS A C 1
ATOM 1095 O O . LYS A 1 139 ? 6.446 20.330 27.346 1.00 95.62 139 LYS A O 1
ATOM 1100 N N . ASP A 1 140 ? 6.551 22.392 28.253 1.00 94.88 140 ASP A N 1
ATOM 1101 C CA . ASP A 1 140 ? 6.575 21.973 29.663 1.00 94.88 140 ASP A CA 1
ATOM 1102 C C . ASP A 1 140 ? 7.667 20.919 29.969 1.00 94.88 140 ASP A C 1
ATOM 1104 O O . ASP A 1 140 ? 7.446 19.965 30.711 1.00 94.88 140 ASP A O 1
ATOM 1108 N N . GLY A 1 141 ? 8.848 21.058 29.348 1.00 90.88 141 GLY A N 1
ATOM 1109 C CA . GLY A 1 141 ? 9.977 20.128 29.503 1.00 90.88 141 GLY A CA 1
ATOM 1110 C C . GLY A 1 141 ? 9.818 18.787 28.774 1.00 90.88 141 GLY A C 1
ATOM 1111 O O . GLY A 1 141 ? 10.639 17.892 28.959 1.00 90.88 141 GLY A O 1
ATOM 1112 N N . LYS A 1 142 ? 8.776 18.624 27.948 1.00 94.31 142 LYS A N 1
ATOM 1113 C CA . LYS A 1 142 ? 8.540 17.420 27.147 1.00 94.31 142 LYS A CA 1
ATOM 1114 C C . LYS A 1 142 ? 8.773 17.691 25.663 1.00 94.31 142 LYS A C 1
ATOM 1116 O O . LYS A 1 142 ? 8.147 18.581 25.083 1.00 94.31 142 LYS A O 1
ATOM 1121 N N . ARG A 1 143 ? 9.600 16.853 25.033 1.00 93.69 143 ARG A N 1
ATOM 1122 C CA . ARG A 1 143 ? 9.782 16.821 23.577 1.00 93.69 143 ARG A CA 1
ATOM 1123 C C . ARG A 1 143 ? 8.482 16.423 22.877 1.00 93.69 143 ARG A C 1
ATOM 1125 O O . ARG A 1 143 ? 7.874 15.407 23.216 1.00 93.69 143 ARG A O 1
ATOM 1132 N N . LEU A 1 144 ? 8.060 17.236 21.913 1.00 95.50 144 LEU A N 1
ATOM 1133 C CA . LEU A 1 144 ? 6.851 17.038 21.113 1.00 95.50 144 LEU A CA 1
ATOM 1134 C C . LEU A 1 144 ? 7.157 16.448 19.732 1.00 95.50 144 LEU A C 1
ATOM 1136 O O . LEU A 1 144 ? 6.343 15.688 19.212 1.00 95.50 144 LEU A O 1
ATOM 1140 N N . GLN A 1 145 ? 8.304 16.806 19.146 1.00 95.31 145 GLN A N 1
ATOM 1141 C CA . GLN A 1 145 ? 8.698 16.458 17.774 1.00 95.31 145 GLN A CA 1
ATOM 1142 C C . GLN A 1 145 ? 10.215 16.209 17.693 1.00 95.31 145 GLN A C 1
ATOM 1144 O O . GLN A 1 145 ? 10.969 16.728 18.518 1.00 95.31 145 GLN A O 1
ATOM 1149 N N . ILE A 1 146 ? 10.684 15.436 16.708 1.00 95.19 146 ILE A N 1
ATOM 1150 C CA . ILE A 1 146 ? 12.124 15.245 16.440 1.00 95.19 146 ILE A CA 1
ATOM 1151 C C . ILE A 1 146 ? 12.722 16.561 15.931 1.00 95.19 146 ILE A C 1
ATOM 1153 O O . ILE A 1 146 ? 13.656 17.082 16.538 1.00 95.19 146 ILE A O 1
ATOM 1157 N N . ASN A 1 147 ? 12.118 17.132 14.891 1.00 94.62 147 ASN A N 1
ATOM 1158 C CA . ASN A 1 147 ? 12.405 18.448 14.324 1.00 94.62 147 ASN A CA 1
ATOM 1159 C C . ASN A 1 147 ? 11.089 19.097 13.843 1.00 94.62 147 ASN A C 1
ATOM 1161 O O . ASN A 1 147 ? 10.016 18.522 14.019 1.00 94.62 147 ASN A O 1
ATOM 1165 N N . SER A 1 148 ? 11.166 20.296 13.266 1.00 95.19 148 SER A N 1
ATOM 1166 C CA . S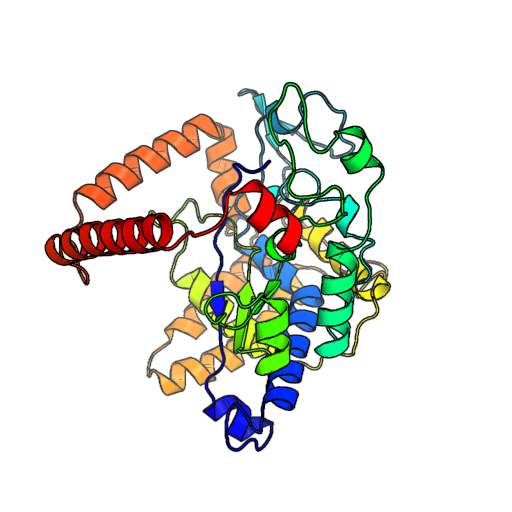ER A 1 148 ? 10.024 21.035 12.703 1.00 95.19 148 SER A CA 1
ATOM 1167 C C . SER A 1 148 ? 10.050 21.074 11.169 1.00 95.19 148 SER A C 1
ATOM 1169 O O . SER A 1 148 ? 9.523 22.001 10.554 1.00 95.19 148 SER A O 1
ATOM 1171 N N . ASN A 1 149 ? 10.689 20.087 10.537 1.00 94.56 149 ASN A N 1
ATOM 1172 C CA . ASN A 1 149 ? 10.752 19.977 9.083 1.00 94.56 149 ASN A CA 1
ATOM 1173 C C . ASN A 1 149 ? 9.475 19.338 8.526 1.00 94.56 149 ASN A C 1
ATOM 1175 O O . ASN A 1 149 ? 8.722 18.692 9.248 1.00 94.56 149 ASN A O 1
ATOM 1179 N N . VAL A 1 150 ? 9.236 19.482 7.220 1.00 92.44 150 VAL A N 1
ATOM 1180 C CA . VAL A 1 150 ? 8.081 18.887 6.523 1.00 92.44 150 VAL A CA 1
ATOM 1181 C C . VAL A 1 150 ? 8.007 17.372 6.743 1.00 92.44 150 VAL A C 1
ATOM 1183 O O . VAL A 1 150 ? 6.911 16.819 6.824 1.00 92.44 150 VAL A O 1
ATOM 1186 N N . LEU A 1 151 ? 9.164 16.712 6.854 1.00 93.12 151 LEU A N 1
ATOM 1187 C CA . LEU A 1 151 ? 9.303 15.331 7.305 1.00 93.12 151 LEU A CA 1
ATOM 1188 C C . LEU A 1 151 ? 10.325 15.280 8.445 1.00 93.12 151 LEU A C 1
ATOM 1190 O O . LEU A 1 151 ? 11.451 15.743 8.271 1.00 93.12 151 LEU A O 1
ATOM 1194 N N . GLN A 1 152 ? 9.978 14.651 9.565 1.00 94.12 152 GLN A N 1
ATOM 1195 C CA . GLN A 1 152 ? 10.912 14.424 10.667 1.00 94.12 152 GLN A CA 1
ATOM 1196 C C . GLN A 1 152 ? 11.973 13.392 10.293 1.00 94.12 152 GLN A C 1
ATOM 1198 O O . GLN A 1 152 ? 13.155 13.577 10.559 1.00 94.12 152 GLN A O 1
ATOM 1203 N N . ILE A 1 153 ? 11.539 12.308 9.647 1.00 93.94 153 ILE A N 1
ATOM 1204 C CA . ILE A 1 153 ? 12.385 11.234 9.123 1.00 93.94 153 ILE A CA 1
ATOM 1205 C C . ILE A 1 153 ? 11.816 10.723 7.798 1.00 93.94 153 ILE A C 1
ATOM 1207 O O . ILE A 1 153 ? 10.636 10.891 7.496 1.00 93.94 153 ILE A O 1
ATOM 1211 N N . GLU A 1 154 ? 12.634 10.013 7.025 1.00 92.25 154 GLU A N 1
ATOM 1212 C CA . GLU A 1 154 ? 12.257 9.483 5.705 1.00 92.25 154 GLU A CA 1
ATOM 1213 C C . GLU A 1 154 ? 11.000 8.597 5.732 1.00 92.25 154 GLU A C 1
ATOM 1215 O O . GLU A 1 154 ? 10.213 8.574 4.785 1.00 92.25 154 GLU A O 1
ATOM 1220 N N . ASN A 1 155 ? 10.770 7.892 6.843 1.00 90.88 155 ASN A N 1
ATOM 1221 C CA . ASN A 1 155 ? 9.627 6.996 7.008 1.00 90.88 155 ASN A CA 1
ATOM 1222 C C . ASN A 1 155 ? 8.276 7.733 7.021 1.00 90.88 155 ASN A C 1
ATOM 1224 O O . ASN A 1 155 ? 7.249 7.097 6.747 1.00 90.88 155 ASN A O 1
ATOM 1228 N N . GLU A 1 156 ? 8.276 9.039 7.304 1.00 91.44 156 GLU A N 1
ATOM 1229 C CA . GLU A 1 156 ? 7.086 9.892 7.350 1.00 91.44 156 GLU A CA 1
ATOM 1230 C C . GLU A 1 156 ? 6.544 10.241 5.953 1.00 91.44 156 GLU A C 1
ATOM 1232 O O . GLU A 1 156 ? 5.379 10.625 5.839 1.00 91.44 156 GLU A O 1
ATOM 1237 N N . LEU A 1 157 ? 7.329 10.041 4.881 1.00 89.94 157 LEU A N 1
ATOM 1238 C CA . LEU A 1 157 ? 6.882 10.265 3.501 1.00 89.94 157 LEU A CA 1
ATOM 1239 C C . LEU A 1 157 ? 5.756 9.297 3.126 1.00 89.94 157 LEU A C 1
ATOM 1241 O O . LEU A 1 157 ? 6.004 8.167 2.704 1.00 89.94 157 LEU A O 1
ATOM 1245 N N . TYR A 1 158 ? 4.502 9.705 3.229 1.00 85.69 158 TYR A N 1
ATOM 1246 C CA . TYR A 1 158 ? 3.382 8.883 2.816 1.00 85.69 158 TYR A CA 1
ATOM 1247 C C . TYR A 1 158 ? 3.338 8.742 1.292 1.00 85.69 158 TYR A C 1
ATOM 1249 O O . TYR A 1 158 ? 3.075 9.692 0.560 1.00 85.69 158 TYR A O 1
ATOM 1257 N N . ALA A 1 159 ? 3.560 7.518 0.822 1.00 89.75 159 ALA A N 1
ATOM 1258 C CA . ALA A 1 159 ? 3.467 7.152 -0.581 1.00 89.75 159 ALA A CA 1
ATOM 1259 C C . ALA A 1 159 ? 2.718 5.816 -0.700 1.00 89.75 159 ALA A C 1
ATOM 1261 O O . ALA A 1 159 ? 2.879 4.956 0.175 1.00 89.75 159 ALA A O 1
ATOM 1262 N N . PRO A 1 160 ? 1.905 5.617 -1.754 1.00 93.31 160 PRO A N 1
ATOM 1263 C CA . PRO A 1 160 ? 1.154 4.379 -1.950 1.00 93.31 160 PRO A CA 1
ATOM 1264 C C . PRO A 1 160 ? 2.057 3.200 -2.356 1.00 93.31 160 PRO A C 1
ATOM 1266 O O . PRO A 1 160 ? 1.650 2.047 -2.218 1.00 93.31 160 PRO A O 1
ATOM 1269 N N . ILE A 1 161 ? 3.278 3.485 -2.817 1.00 97.06 161 ILE A N 1
ATOM 1270 C CA . ILE A 1 161 ? 4.347 2.526 -3.103 1.00 97.06 161 ILE A CA 1
ATOM 1271 C C . ILE A 1 161 ? 5.704 3.178 -2.792 1.00 97.06 161 ILE A C 1
ATOM 1273 O O . ILE A 1 161 ? 5.856 4.385 -2.993 1.00 97.06 161 ILE A O 1
ATOM 1277 N N . ARG A 1 162 ? 6.682 2.418 -2.286 1.00 97.25 162 ARG A N 1
ATOM 1278 C CA . ARG A 1 162 ? 8.028 2.929 -1.962 1.00 97.25 162 ARG A CA 1
ATOM 1279 C C . ARG A 1 162 ? 9.142 2.029 -2.514 1.00 97.25 162 ARG A C 1
ATOM 1281 O O . ARG A 1 162 ? 9.022 0.807 -2.407 1.00 97.25 162 ARG A O 1
ATOM 1288 N N . PRO A 1 163 ? 10.244 2.600 -3.039 1.00 98.25 163 PRO A N 1
ATOM 1289 C CA . PRO A 1 163 ? 11.470 1.850 -3.287 1.00 98.25 163 PRO A CA 1
ATOM 1290 C C . PRO A 1 163 ? 12.168 1.531 -1.960 1.00 98.25 163 PRO A C 1
ATOM 1292 O O . PRO A 1 163 ? 12.205 2.364 -1.048 1.00 98.25 163 PRO A O 1
ATOM 1295 N N . LYS A 1 164 ? 12.717 0.322 -1.834 1.00 98.50 164 LYS A N 1
ATOM 1296 C CA . LYS A 1 164 ? 13.314 -0.156 -0.587 1.00 98.50 164 LYS A CA 1
ATOM 1297 C C . LYS A 1 164 ? 14.595 -0.951 -0.823 1.00 98.50 164 LYS A C 1
ATOM 1299 O O . LYS A 1 164 ? 14.804 -1.570 -1.865 1.00 98.50 164 LYS A O 1
ATOM 1304 N N . ARG A 1 165 ? 15.430 -0.941 0.212 1.00 98.19 165 ARG A N 1
ATOM 1305 C CA . ARG A 1 165 ? 16.592 -1.805 0.405 1.00 98.19 165 ARG A CA 1
ATOM 1306 C C . ARG A 1 165 ? 16.761 -2.065 1.893 1.00 98.19 165 ARG A C 1
ATOM 1308 O O . ARG A 1 165 ? 16.440 -1.195 2.706 1.00 98.19 165 ARG A O 1
ATOM 1315 N N . VAL A 1 166 ? 17.223 -3.257 2.251 1.00 97.56 166 VAL A N 1
ATOM 1316 C CA . VAL A 1 166 ? 17.533 -3.584 3.645 1.00 97.56 166 VAL A CA 1
ATOM 1317 C C . VAL A 1 166 ? 18.690 -2.699 4.122 1.00 97.56 166 VAL A C 1
ATOM 1319 O O . VAL A 1 166 ? 19.767 -2.662 3.517 1.00 97.56 166 VAL A O 1
ATOM 1322 N N . THR A 1 167 ? 18.446 -1.961 5.203 1.00 96.88 167 THR A N 1
ATOM 1323 C CA . THR A 1 167 ? 19.414 -1.050 5.820 1.00 96.88 167 THR A CA 1
ATOM 1324 C C . THR A 1 167 ? 20.423 -1.824 6.656 1.00 96.88 167 THR A C 1
ATOM 1326 O O . THR A 1 167 ? 20.066 -2.754 7.385 1.00 96.88 167 THR A O 1
ATOM 1329 N N . ARG A 1 168 ? 21.686 -1.407 6.607 1.00 96.38 168 ARG A N 1
ATOM 1330 C CA . ARG A 1 168 ? 22.690 -1.805 7.602 1.00 96.38 168 ARG A CA 1
ATOM 1331 C C . ARG A 1 168 ? 22.434 -1.074 8.926 1.00 96.38 168 ARG A C 1
ATOM 1333 O O . ARG A 1 168 ? 21.695 -0.094 8.978 1.00 96.38 168 ARG A O 1
ATOM 1340 N N . SER A 1 169 ? 23.050 -1.546 10.009 1.00 91.81 169 SER A N 1
ATOM 1341 C CA . SER A 1 169 ? 22.947 -0.876 11.312 1.00 91.81 169 SER A CA 1
ATOM 1342 C C . SER A 1 169 ? 23.428 0.576 11.214 1.00 91.81 169 SER A C 1
ATOM 1344 O O . SER A 1 169 ? 24.539 0.818 10.745 1.00 91.81 169 SER A O 1
ATOM 1346 N N . GLY A 1 170 ? 22.594 1.525 11.648 1.00 89.25 170 GLY A N 1
ATOM 1347 C CA . GLY A 1 170 ? 22.875 2.966 11.589 1.00 89.25 170 GLY A CA 1
ATOM 1348 C C . GLY A 1 170 ? 22.740 3.610 10.203 1.00 89.25 170 GLY A C 1
ATOM 1349 O O . GLY A 1 170 ? 22.987 4.803 10.071 1.00 89.25 170 GLY A O 1
ATOM 1350 N N . GLU A 1 171 ? 22.356 2.854 9.173 1.00 95.25 171 GLU A N 1
ATOM 1351 C CA . GLU A 1 171 ? 22.178 3.368 7.815 1.00 95.25 171 GLU A CA 1
ATOM 1352 C C . GLU A 1 171 ? 20.751 3.894 7.608 1.00 95.25 171 GLU A C 1
ATOM 1354 O O . GLU A 1 171 ? 19.777 3.212 7.938 1.00 95.25 171 GLU A O 1
ATOM 1359 N N . THR A 1 172 ? 20.612 5.090 7.029 1.00 94.38 172 THR A N 1
ATOM 1360 C CA . THR A 1 172 ? 19.289 5.620 6.665 1.00 94.38 172 THR A CA 1
ATOM 1361 C C . THR A 1 172 ? 18.718 4.878 5.447 1.00 94.38 172 THR A C 1
ATOM 1363 O O . THR A 1 172 ? 19.484 4.369 4.620 1.00 94.38 172 THR A O 1
ATOM 1366 N N . PRO A 1 173 ? 17.383 4.803 5.277 1.00 96.00 173 PRO A N 1
ATOM 1367 C CA . PRO A 1 173 ? 16.795 4.174 4.093 1.00 96.00 173 PRO A CA 1
ATOM 1368 C C . PRO A 1 173 ? 17.317 4.753 2.767 1.00 96.00 173 PRO A C 1
ATOM 1370 O O . PRO A 1 173 ? 17.589 3.993 1.837 1.00 96.00 173 PRO A O 1
ATOM 1373 N N . SER A 1 174 ? 17.509 6.070 2.675 1.00 95.81 174 SER A N 1
ATOM 1374 C CA . SER A 1 174 ? 18.046 6.722 1.481 1.00 95.81 174 SER A CA 1
ATOM 1375 C C . SER A 1 174 ? 19.529 6.427 1.245 1.00 95.81 174 SER A C 1
ATOM 1377 O O . SER A 1 174 ? 19.924 6.251 0.094 1.00 95.81 174 SER A O 1
ATOM 1379 N N . ASP A 1 175 ? 20.342 6.295 2.298 1.00 97.25 175 ASP A N 1
ATOM 1380 C CA . ASP A 1 175 ? 21.747 5.886 2.158 1.00 97.25 175 ASP A CA 1
ATOM 1381 C C . ASP A 1 175 ? 21.860 4.436 1.683 1.00 97.25 175 ASP A C 1
ATOM 1383 O O . ASP A 1 175 ? 22.670 4.137 0.803 1.00 97.25 175 ASP A O 1
ATOM 1387 N N . ALA A 1 176 ? 20.994 3.546 2.181 1.00 97.94 176 ALA A N 1
ATOM 1388 C CA . ALA A 1 176 ? 20.928 2.173 1.694 1.00 97.94 176 ALA A CA 1
ATOM 1389 C C . ALA A 1 176 ? 20.617 2.142 0.191 1.00 97.94 176 ALA A C 1
ATOM 1391 O O . ALA A 1 176 ? 21.314 1.459 -0.565 1.00 97.94 176 ALA A O 1
ATOM 1392 N N . LEU A 1 177 ? 19.621 2.921 -0.250 1.00 98.00 177 LEU A N 1
ATOM 1393 C CA . LEU A 1 177 ? 19.269 3.070 -1.663 1.00 98.00 177 LEU A CA 1
ATOM 1394 C C . LEU A 1 177 ? 20.439 3.604 -2.501 1.00 98.00 177 LEU A C 1
ATOM 1396 O O . LEU A 1 177 ? 20.720 3.033 -3.548 1.00 98.00 177 LEU A O 1
ATOM 1400 N N . LEU A 1 178 ? 21.163 4.632 -2.049 1.00 97.69 178 LEU A N 1
ATOM 1401 C CA . LEU A 1 178 ? 22.342 5.137 -2.770 1.00 97.69 178 LEU A CA 1
ATOM 1402 C C . LEU A 1 178 ? 23.468 4.104 -2.851 1.00 97.69 178 LEU A C 1
ATOM 1404 O O . LEU A 1 178 ? 24.153 4.012 -3.868 1.00 97.69 178 LEU A O 1
ATOM 1408 N N . ARG A 1 179 ? 23.665 3.319 -1.788 1.00 97.38 179 ARG A N 1
ATOM 1409 C CA . ARG A 1 179 ? 24.723 2.310 -1.729 1.00 97.38 179 ARG A CA 1
ATOM 1410 C C . ARG A 1 179 ? 24.510 1.215 -2.771 1.00 97.38 179 ARG A C 1
ATOM 1412 O O . ARG A 1 179 ? 25.424 0.916 -3.538 1.00 97.38 179 ARG A O 1
ATOM 1419 N N . GLY A 1 180 ? 23.333 0.592 -2.763 1.00 96.94 180 GLY A N 1
ATOM 1420 C CA . GLY A 1 180 ? 23.080 -0.628 -3.536 1.00 96.94 180 GLY A CA 1
ATOM 1421 C C . GLY A 1 180 ? 21.990 -0.517 -4.600 1.00 96.94 180 GLY A C 1
ATOM 1422 O O . GLY A 1 180 ? 21.651 -1.523 -5.212 1.00 96.94 180 GLY A O 1
ATOM 1423 N N . GLY A 1 181 ? 21.377 0.643 -4.805 1.00 98.31 181 GLY A N 1
ATOM 1424 C CA . GLY A 1 181 ? 20.175 0.760 -5.631 1.00 98.31 181 GLY A CA 1
ATOM 1425 C C . GLY A 1 181 ? 18.930 0.165 -4.967 1.00 98.31 181 GLY A C 1
ATOM 1426 O O . GLY A 1 181 ? 18.936 -0.193 -3.786 1.00 98.31 181 GLY A O 1
ATOM 1427 N N . ILE A 1 182 ? 17.845 0.051 -5.727 1.00 98.62 182 ILE A N 1
ATOM 1428 C CA . ILE A 1 182 ? 16.582 -0.525 -5.249 1.00 98.62 182 ILE A CA 1
ATOM 1429 C C . ILE A 1 182 ? 16.693 -2.054 -5.215 1.00 98.62 182 ILE A C 1
ATOM 1431 O O . ILE A 1 182 ? 17.084 -2.679 -6.196 1.00 98.62 182 ILE A O 1
ATOM 1435 N N . GLU A 1 183 ? 16.325 -2.657 -4.086 1.00 98.50 183 GLU A N 1
ATOM 1436 C CA . GLU A 1 183 ? 16.337 -4.112 -3.888 1.00 98.50 183 GLU A CA 1
ATOM 1437 C C . GLU A 1 183 ? 14.940 -4.718 -4.069 1.00 98.50 183 GLU A C 1
ATOM 1439 O O . GLU A 1 183 ? 14.777 -5.745 -4.729 1.00 98.50 183 GLU A O 1
ATOM 1444 N N . TYR A 1 184 ? 13.929 -4.054 -3.507 1.00 98.75 184 TYR A N 1
ATOM 1445 C CA . TYR A 1 184 ? 12.528 -4.456 -3.564 1.00 98.75 184 TYR A CA 1
ATOM 1446 C C . TYR A 1 184 ? 11.610 -3.228 -3.499 1.00 98.75 184 TYR A C 1
ATOM 1448 O O . TYR A 1 184 ? 12.051 -2.105 -3.234 1.00 98.75 184 TYR A O 1
ATOM 1456 N N . ILE A 1 185 ? 10.318 -3.438 -3.736 1.00 98.38 185 ILE A N 1
ATOM 1457 C CA . ILE A 1 185 ? 9.278 -2.409 -3.628 1.00 98.38 185 ILE A CA 1
ATOM 1458 C C . ILE A 1 185 ? 8.267 -2.778 -2.545 1.00 98.38 185 ILE A C 1
ATOM 1460 O O . ILE A 1 185 ? 7.900 -3.941 -2.393 1.00 98.38 185 ILE A O 1
ATOM 1464 N N . GLU A 1 186 ? 7.818 -1.776 -1.795 1.00 98.75 186 GLU A N 1
ATOM 1465 C CA . GLU A 1 186 ? 6.785 -1.899 -0.762 1.00 98.75 186 GLU A CA 1
ATOM 1466 C C . GLU A 1 186 ? 5.493 -1.252 -1.274 1.00 98.75 186 GLU A C 1
ATOM 1468 O O . GLU A 1 186 ? 5.404 -0.026 -1.372 1.00 98.75 186 GLU A O 1
ATOM 1473 N N . VAL A 1 187 ? 4.489 -2.066 -1.597 1.00 98.50 187 VAL A N 1
ATOM 1474 C CA . VAL A 1 187 ? 3.122 -1.644 -1.937 1.00 98.50 187 VAL A CA 1
ATOM 1475 C C . VAL A 1 187 ? 2.340 -1.423 -0.645 1.00 98.50 187 VAL A C 1
ATOM 1477 O O . VAL A 1 187 ? 2.279 -2.313 0.198 1.00 98.50 187 VAL A O 1
ATOM 1480 N N . ARG A 1 188 ? 1.729 -0.245 -0.476 1.00 97.56 188 ARG A N 1
ATOM 1481 C CA . ARG A 1 188 ? 1.148 0.209 0.808 1.00 97.56 188 ARG A CA 1
ATOM 1482 C C . ARG A 1 188 ? -0.338 0.560 0.724 1.00 97.56 188 ARG A C 1
ATOM 1484 O O . ARG A 1 188 ? -0.936 1.007 1.708 1.00 97.56 188 ARG A O 1
ATOM 1491 N N . SER A 1 189 ? -0.944 0.398 -0.453 1.00 96.88 189 SER A N 1
ATOM 1492 C CA . SER A 1 189 ? -2.327 0.813 -0.696 1.00 96.88 189 SER A CA 1
ATOM 1493 C C . SER A 1 189 ? -3.375 -0.251 -0.372 1.00 96.88 189 SER A C 1
ATOM 1495 O O . SER A 1 189 ? -4.552 0.005 -0.599 1.00 96.88 189 SER A O 1
ATOM 1497 N N . LEU A 1 190 ? -2.993 -1.427 0.134 1.00 98.44 190 LEU A N 1
ATOM 1498 C CA . LEU A 1 190 ? -3.970 -2.428 0.554 1.00 98.44 190 LEU A CA 1
ATOM 1499 C C . LEU A 1 190 ? -4.620 -2.019 1.877 1.00 98.44 190 LEU A C 1
ATOM 1501 O O . LEU A 1 190 ? -3.939 -1.723 2.865 1.00 98.44 190 LEU A O 1
ATOM 1505 N N . ASP A 1 191 ? -5.946 -2.030 1.887 1.00 98.69 191 ASP A N 1
ATOM 1506 C CA . ASP A 1 191 ? -6.711 -2.034 3.127 1.00 98.69 191 ASP A CA 1
ATOM 1507 C C . ASP A 1 191 ? -6.626 -3.421 3.775 1.00 98.69 191 ASP A C 1
ATOM 1509 O O . ASP A 1 191 ? -6.263 -4.407 3.129 1.00 98.69 191 ASP A O 1
ATOM 1513 N N . ILE A 1 192 ? -6.967 -3.501 5.061 1.00 98.81 192 ILE A N 1
ATOM 1514 C CA . ILE A 1 192 ? -7.172 -4.793 5.719 1.00 98.81 192 ILE A CA 1
ATOM 1515 C C . ILE A 1 192 ? -8.321 -5.516 5.012 1.00 98.81 192 ILE A C 1
ATOM 1517 O O . ILE A 1 192 ? -9.405 -4.950 4.881 1.00 98.81 192 ILE A O 1
ATOM 1521 N N . ASN A 1 193 ? -8.100 -6.760 4.592 1.00 98.81 193 ASN A N 1
ATOM 1522 C CA . ASN A 1 193 ? -9.150 -7.641 4.098 1.00 98.81 193 ASN A CA 1
ATOM 1523 C C . ASN A 1 193 ? -10.030 -8.086 5.278 1.00 98.81 193 ASN A C 1
ATOM 1525 O O . ASN A 1 193 ? -9.582 -8.889 6.098 1.00 98.81 193 ASN A O 1
ATOM 1529 N N . PRO A 1 194 ? -11.282 -7.606 5.386 1.00 98.62 194 PRO A N 1
ATOM 1530 C CA . PRO A 1 194 ? -12.146 -7.946 6.512 1.00 98.62 194 PRO A CA 1
ATOM 1531 C C . PRO A 1 194 ? -12.659 -9.391 6.433 1.00 98.62 194 PRO A C 1
ATOM 1533 O O . PRO A 1 194 ? -13.256 -9.879 7.390 1.00 98.62 194 PRO A O 1
ATOM 1536 N N . PHE A 1 195 ? -12.448 -10.080 5.308 1.00 98.62 195 PHE A N 1
ATOM 1537 C CA . PHE A 1 195 ? -12.909 -11.443 5.042 1.00 98.62 195 PHE A CA 1
ATOM 1538 C C . PHE A 1 195 ? -11.826 -12.504 5.275 1.00 98.62 195 PHE A C 1
ATOM 1540 O O . PHE A 1 195 ? -12.075 -13.677 5.014 1.00 98.62 195 PHE A O 1
ATOM 1547 N N . SER A 1 196 ? -10.656 -12.101 5.780 1.00 98.62 196 SER A N 1
ATOM 1548 C CA . SER A 1 196 ? -9.564 -12.993 6.168 1.00 98.62 196 SER A CA 1
ATOM 1549 C C . SER A 1 196 ? -9.178 -12.759 7.635 1.00 98.62 196 SER A C 1
ATOM 1551 O O . SER A 1 196 ? -9.033 -11.599 8.035 1.00 98.62 196 SER A O 1
ATOM 1553 N N . PRO A 1 197 ? -8.958 -13.818 8.443 1.00 98.44 197 PRO A N 1
ATOM 1554 C CA . PRO A 1 197 ? -8.544 -13.680 9.842 1.00 98.44 197 PRO A CA 1
ATOM 1555 C C . PRO A 1 197 ? -7.172 -13.014 10.008 1.00 98.44 197 PRO A C 1
ATOM 1557 O O . PRO A 1 197 ? -6.909 -12.405 11.043 1.00 98.44 197 PRO A O 1
ATOM 1560 N N . ILE A 1 198 ? -6.314 -13.081 8.986 1.00 98.50 198 ILE A N 1
ATOM 1561 C CA . ILE A 1 198 ? -4.976 -12.468 8.982 1.00 98.50 198 ILE A CA 1
ATOM 1562 C C . ILE A 1 198 ? -4.935 -11.133 8.221 1.00 98.50 198 ILE A C 1
ATOM 1564 O O . ILE A 1 198 ? -3.867 -10.557 8.022 1.00 98.50 198 ILE A O 1
ATOM 1568 N N . GLY A 1 199 ? -6.089 -10.624 7.776 1.00 98.62 199 GLY A N 1
ATOM 1569 C CA . GLY A 1 199 ? -6.204 -9.323 7.114 1.00 98.62 199 GLY A CA 1
ATOM 1570 C C . GLY A 1 199 ? -5.706 -9.269 5.665 1.00 98.62 199 GLY A C 1
ATOM 1571 O O . GLY A 1 199 ? -5.719 -8.193 5.071 1.00 98.62 199 GLY A O 1
ATOM 1572 N N . VAL A 1 200 ? -5.302 -10.401 5.085 1.00 98.88 200 VAL A N 1
ATOM 1573 C CA . VAL A 1 200 ? -4.900 -10.576 3.678 1.00 98.88 200 VAL A CA 1
ATOM 1574 C C . VAL A 1 200 ? -5.165 -12.023 3.248 1.00 98.88 200 VAL A C 1
ATOM 1576 O O . VAL A 1 200 ? -5.225 -12.905 4.103 1.00 98.88 200 VAL A O 1
ATOM 1579 N N . ASP A 1 201 ? -5.345 -12.295 1.959 1.00 98.75 201 ASP A N 1
ATOM 1580 C CA . ASP A 1 201 ? -5.477 -13.660 1.438 1.00 98.75 201 ASP A CA 1
ATOM 1581 C C . ASP A 1 201 ? -4.592 -13.928 0.208 1.00 98.75 201 ASP A C 1
ATOM 1583 O O . ASP A 1 201 ? -3.923 -13.044 -0.335 1.00 98.75 201 ASP A O 1
ATOM 1587 N N . GLU A 1 202 ? -4.572 -15.191 -0.218 1.00 98.62 202 GLU A N 1
ATOM 1588 C CA . GLU A 1 202 ? -3.787 -15.663 -1.357 1.00 98.62 202 GLU A CA 1
ATOM 1589 C C . GLU A 1 202 ? -4.218 -15.023 -2.687 1.00 98.62 202 GLU A C 1
ATOM 1591 O O . GLU A 1 202 ? -3.366 -14.741 -3.531 1.00 98.62 202 GLU A O 1
ATOM 1596 N N . GLN A 1 203 ? -5.513 -14.736 -2.872 1.00 98.81 203 GLN A N 1
ATOM 1597 C CA . GLN A 1 203 ? -6.029 -14.091 -4.084 1.00 98.81 203 GLN A CA 1
ATOM 1598 C C . GLN A 1 203 ? -5.416 -12.693 -4.245 1.00 98.81 203 GLN A C 1
ATOM 1600 O O . GLN A 1 203 ? -4.944 -12.344 -5.331 1.00 98.81 203 GLN A O 1
ATOM 1605 N N . GLN A 1 204 ? -5.360 -11.912 -3.160 1.00 98.88 204 GLN A N 1
ATOM 1606 C CA . GLN A 1 204 ? -4.730 -10.589 -3.154 1.00 98.88 204 GLN A CA 1
ATOM 1607 C C . GLN A 1 204 ? -3.232 -10.664 -3.468 1.00 98.88 204 GLN A C 1
ATOM 1609 O O . GLN A 1 204 ? -2.738 -9.875 -4.275 1.00 98.88 204 GLN A O 1
ATOM 1614 N N . VAL A 1 205 ? -2.513 -11.613 -2.857 1.00 98.88 205 VAL A N 1
ATOM 1615 C CA . VAL A 1 205 ? -1.069 -11.808 -3.082 1.00 98.88 205 VAL A CA 1
ATOM 1616 C C . VAL A 1 205 ? -0.795 -12.170 -4.541 1.00 98.88 205 VAL A C 1
ATOM 1618 O O . VAL A 1 205 ? -0.000 -11.500 -5.199 1.00 98.88 205 VAL A O 1
ATOM 1621 N N . ARG A 1 206 ? -1.513 -13.158 -5.086 1.00 98.88 206 ARG A N 1
ATOM 1622 C CA . ARG A 1 206 ? -1.345 -13.595 -6.477 1.00 98.88 206 ARG A CA 1
ATOM 1623 C C . ARG A 1 206 ? -1.691 -12.499 -7.477 1.00 98.88 206 ARG A C 1
ATOM 1625 O O . ARG A 1 206 ? -0.991 -12.342 -8.473 1.00 98.88 206 ARG A O 1
ATOM 1632 N N . PHE A 1 207 ? -2.739 -11.717 -7.220 1.00 98.94 207 PHE A N 1
ATOM 1633 C CA . PHE A 1 207 ? -3.045 -10.551 -8.046 1.00 98.94 207 PHE A CA 1
ATOM 1634 C C . PHE A 1 207 ? -1.887 -9.548 -8.052 1.00 98.94 207 PHE A C 1
ATOM 1636 O O . PHE A 1 207 ? -1.516 -9.044 -9.114 1.00 98.94 207 PHE A O 1
ATOM 1643 N N . LEU A 1 208 ? -1.314 -9.254 -6.881 1.00 98.88 208 LEU A N 1
ATOM 1644 C CA . LEU A 1 208 ? -0.210 -8.307 -6.780 1.00 98.88 208 LEU A CA 1
ATOM 1645 C C . LEU A 1 208 ? 1.051 -8.826 -7.473 1.00 98.88 208 LEU A C 1
ATOM 1647 O O . LEU A 1 208 ? 1.678 -8.033 -8.168 1.00 98.88 208 LEU A O 1
ATOM 1651 N N . ASP A 1 209 ? 1.370 -10.122 -7.401 1.00 98.75 209 ASP A N 1
ATOM 1652 C CA . ASP A 1 209 ? 2.460 -10.704 -8.200 1.00 98.75 209 ASP A CA 1
ATOM 1653 C C . ASP A 1 209 ? 2.273 -10.371 -9.694 1.00 98.75 209 ASP A C 1
ATOM 1655 O O . ASP A 1 209 ? 3.161 -9.803 -10.337 1.00 98.75 209 ASP A O 1
ATOM 1659 N N . LEU A 1 210 ? 1.086 -10.664 -10.244 1.00 98.88 210 LEU A N 1
ATOM 1660 C CA . LEU A 1 210 ? 0.758 -10.422 -11.654 1.00 98.88 210 LEU A CA 1
ATOM 1661 C C . LEU A 1 210 ? 0.862 -8.942 -12.014 1.00 98.88 210 LEU A C 1
ATOM 1663 O O . LEU A 1 210 ? 1.464 -8.578 -13.028 1.00 98.88 210 LEU A O 1
ATOM 1667 N N . PHE A 1 211 ? 0.275 -8.089 -11.178 1.00 98.94 211 PHE A N 1
ATOM 1668 C CA . PHE A 1 211 ? 0.235 -6.655 -11.409 1.00 98.94 211 PHE A CA 1
ATOM 1669 C C . PHE A 1 211 ? 1.627 -6.019 -11.321 1.00 98.94 211 PHE A C 1
ATOM 1671 O O . PHE A 1 211 ? 1.964 -5.177 -12.156 1.00 98.94 211 PHE A O 1
ATOM 1678 N N . MET A 1 212 ? 2.466 -6.439 -10.370 1.00 98.81 212 MET A N 1
ATOM 1679 C CA . MET A 1 212 ? 3.823 -5.909 -10.224 1.00 98.81 212 MET A CA 1
ATOM 1680 C C . MET A 1 212 ? 4.746 -6.385 -11.349 1.00 98.81 212 MET A C 1
ATOM 1682 O O . MET A 1 212 ? 5.519 -5.582 -11.876 1.00 98.81 212 MET A O 1
ATOM 1686 N N . VAL A 1 213 ? 4.617 -7.639 -11.802 1.00 98.75 213 VAL A N 1
ATOM 1687 C CA . VAL A 1 213 ? 5.315 -8.116 -13.008 1.00 98.75 213 VAL A CA 1
ATOM 1688 C C . VAL A 1 213 ? 4.895 -7.292 -14.228 1.00 98.75 213 VAL A C 1
ATOM 1690 O O . VAL A 1 213 ? 5.755 -6.782 -14.950 1.00 98.75 213 VAL A O 1
ATOM 1693 N N . TRP A 1 214 ? 3.591 -7.087 -14.438 1.00 98.81 214 TRP A N 1
ATOM 1694 C CA . TRP A 1 214 ? 3.087 -6.258 -15.538 1.00 98.81 214 TRP A CA 1
ATOM 1695 C C . TRP A 1 214 ? 3.618 -4.819 -15.472 1.00 98.81 214 TRP A C 1
ATOM 1697 O O . TRP A 1 214 ? 4.072 -4.289 -16.488 1.00 98.81 214 TRP A O 1
ATOM 1707 N N . CYS A 1 215 ? 3.658 -4.209 -14.282 1.00 98.69 215 CYS A N 1
ATOM 1708 C CA . CYS A 1 215 ? 4.176 -2.853 -14.094 1.00 98.69 215 CYS A CA 1
ATOM 1709 C C . CYS A 1 215 ? 5.650 -2.713 -14.507 1.00 98.69 215 CYS A C 1
ATOM 1711 O O . CYS A 1 215 ? 6.042 -1.655 -15.000 1.00 98.69 215 CYS A O 1
ATOM 1713 N N . VAL A 1 216 ? 6.473 -3.751 -14.337 1.00 97.62 216 VAL A N 1
ATOM 1714 C CA . VAL A 1 216 ? 7.873 -3.740 -14.799 1.00 97.62 216 VAL A CA 1
ATOM 1715 C C . VAL A 1 216 ? 7.971 -3.979 -16.309 1.00 97.62 216 VAL A C 1
ATOM 1717 O O . VAL A 1 216 ? 8.903 -3.484 -16.951 1.00 97.62 216 VAL A O 1
ATOM 1720 N N . LEU A 1 217 ? 7.053 -4.744 -16.902 1.00 98.19 217 LEU A N 1
ATOM 1721 C CA . LEU A 1 217 ? 7.052 -5.049 -18.336 1.00 98.19 217 LEU A CA 1
ATOM 1722 C C . LEU A 1 217 ? 6.581 -3.864 -19.182 1.00 98.19 217 LEU A C 1
ATOM 1724 O O . LEU A 1 217 ? 7.264 -3.511 -20.143 1.00 98.19 217 LEU A O 1
ATOM 1728 N N . ALA A 1 218 ? 5.470 -3.231 -18.805 1.00 97.69 218 ALA A N 1
ATOM 1729 C CA . ALA A 1 218 ? 4.893 -2.116 -19.544 1.00 97.69 218 ALA A CA 1
ATOM 1730 C C . ALA A 1 218 ? 5.849 -0.912 -19.606 1.00 97.69 218 ALA A C 1
ATOM 1732 O O . ALA A 1 218 ? 6.528 -0.574 -18.631 1.00 97.69 218 ALA A O 1
ATOM 1733 N N . ASP A 1 219 ? 5.901 -0.232 -20.750 1.00 96.69 219 ASP A N 1
ATOM 1734 C CA . ASP A 1 219 ? 6.695 0.986 -20.871 1.00 96.69 219 ASP A CA 1
ATOM 1735 C C . ASP A 1 219 ? 6.079 2.128 -20.053 1.00 96.69 219 ASP A C 1
ATOM 1737 O O . ASP A 1 219 ? 4.876 2.410 -20.098 1.00 96.69 219 ASP A O 1
ATOM 1741 N N . ALA A 1 220 ? 6.939 2.796 -19.289 1.00 97.06 220 ALA A N 1
ATOM 1742 C CA . ALA A 1 220 ? 6.584 3.939 -18.466 1.00 97.06 220 ALA A CA 1
ATOM 1743 C C . ALA A 1 220 ? 7.507 5.104 -18.820 1.00 97.06 220 ALA A C 1
ATOM 1745 O O . ALA A 1 220 ? 8.653 5.112 -18.347 1.00 97.06 220 ALA A O 1
ATOM 1746 N N . PRO A 1 221 ? 7.036 6.079 -19.617 1.00 96.81 221 PRO A N 1
ATOM 1747 C CA . PRO A 1 221 ? 7.716 7.359 -19.751 1.00 96.81 221 PRO A CA 1
ATOM 1748 C C . PRO A 1 221 ? 8.039 7.944 -18.373 1.00 96.81 221 PRO A C 1
ATOM 1750 O O . PRO A 1 221 ? 7.377 7.624 -17.377 1.00 96.81 221 PRO A O 1
ATOM 1753 N N . GLU A 1 222 ? 9.092 8.748 -18.310 1.00 97.81 222 GLU A N 1
ATOM 1754 C CA . GLU A 1 222 ? 9.363 9.559 -17.128 1.00 97.81 222 GLU A CA 1
ATOM 1755 C C . GLU A 1 222 ? 8.175 10.478 -16.845 1.00 97.81 222 GLU A C 1
ATOM 1757 O O . GLU A 1 222 ? 7.435 10.849 -17.755 1.00 97.81 222 GLU A O 1
ATOM 1762 N N . MET A 1 223 ? 7.966 10.788 -15.569 1.00 96.81 223 MET A N 1
ATOM 1763 C CA . MET A 1 223 ? 6.897 11.678 -15.134 1.00 96.81 223 MET A CA 1
ATOM 1764 C C . MET A 1 223 ? 7.482 12.792 -14.280 1.00 96.81 223 MET A C 1
ATOM 1766 O O . MET A 1 223 ? 8.182 12.543 -13.294 1.00 96.81 223 MET A O 1
ATOM 1770 N N . SER A 1 224 ? 7.155 14.022 -14.645 1.00 95.88 224 SER A N 1
ATOM 1771 C CA . SER A 1 224 ? 7.303 15.191 -13.788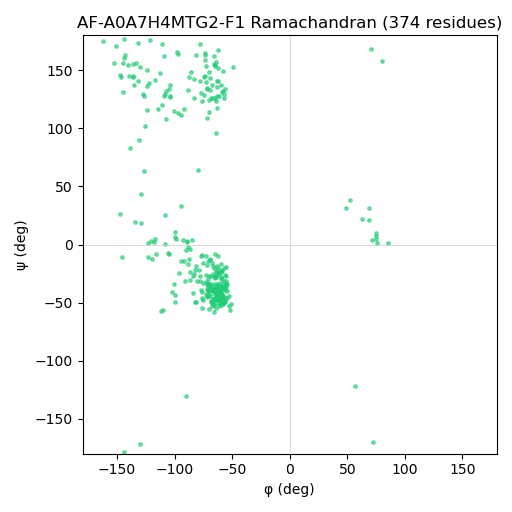 1.00 95.88 224 SER A CA 1
ATOM 1772 C C . SER A 1 224 ? 6.424 15.078 -12.534 1.00 95.88 224 SER A C 1
ATOM 1774 O O . SER A 1 224 ? 5.519 14.241 -12.440 1.00 95.88 224 SER A O 1
ATOM 1776 N N . SER A 1 225 ? 6.663 15.952 -11.553 1.00 92.38 225 SER A N 1
ATOM 1777 C CA . SER A 1 225 ? 5.810 16.054 -10.363 1.00 92.38 225 SER A CA 1
ATOM 1778 C C . SER A 1 225 ? 4.347 16.335 -10.714 1.00 92.38 225 SER A C 1
ATOM 1780 O O . SER A 1 225 ? 3.449 15.768 -10.093 1.00 92.38 225 SER A O 1
ATOM 1782 N N . ASP A 1 226 ? 4.100 17.159 -11.732 1.00 91.88 226 ASP A N 1
ATOM 1783 C CA . ASP A 1 226 ? 2.749 17.536 -12.153 1.00 91.88 226 ASP A CA 1
ATOM 1784 C C . ASP A 1 226 ? 2.032 16.363 -12.827 1.00 91.88 226 ASP A C 1
ATOM 1786 O O . ASP A 1 226 ? 0.859 16.107 -12.554 1.00 91.88 226 ASP A O 1
ATOM 1790 N N . GLU A 1 227 ? 2.744 15.574 -13.634 1.00 93.69 227 GLU A N 1
ATOM 1791 C CA . GLU A 1 227 ? 2.197 14.347 -14.219 1.00 93.69 227 GLU A CA 1
ATOM 1792 C C . GLU A 1 227 ? 1.873 13.298 -13.146 1.00 93.69 227 GLU A C 1
ATOM 1794 O O . GLU A 1 227 ? 0.821 12.658 -13.215 1.00 93.69 227 GLU A O 1
ATOM 1799 N N . LEU A 1 228 ? 2.713 13.166 -12.110 1.00 92.12 228 LEU A N 1
ATOM 1800 C CA . LEU A 1 228 ? 2.424 12.320 -10.944 1.00 92.12 228 LEU A CA 1
ATOM 1801 C C . LEU A 1 228 ? 1.179 12.795 -10.184 1.00 92.12 228 LEU A C 1
ATOM 1803 O O . LEU A 1 228 ? 0.361 11.975 -9.761 1.00 92.12 228 LEU A O 1
ATOM 1807 N N . LEU A 1 229 ? 0.995 14.108 -10.026 1.00 90.56 229 LEU A N 1
ATOM 1808 C CA . LEU A 1 229 ? -0.232 14.663 -9.450 1.00 90.56 229 LEU A CA 1
ATOM 1809 C C . LEU A 1 229 ? -1.444 14.360 -10.336 1.00 90.56 229 LEU A C 1
ATOM 1811 O O . LEU A 1 229 ? -2.488 13.955 -9.819 1.00 90.56 229 LEU A O 1
ATOM 1815 N N . CYS A 1 230 ? -1.300 14.461 -11.657 1.00 92.75 230 CYS A N 1
ATOM 1816 C CA . CYS A 1 230 ? -2.357 14.127 -12.603 1.00 92.75 230 CYS A CA 1
ATOM 1817 C C . CYS A 1 230 ? -2.822 12.671 -12.485 1.00 92.75 230 CYS A C 1
ATOM 1819 O O . CYS A 1 230 ? -4.027 12.419 -12.591 1.00 92.75 230 CYS A O 1
ATOM 1821 N N . THR A 1 231 ? -1.932 11.707 -12.201 1.00 93.69 231 THR A N 1
ATOM 1822 C C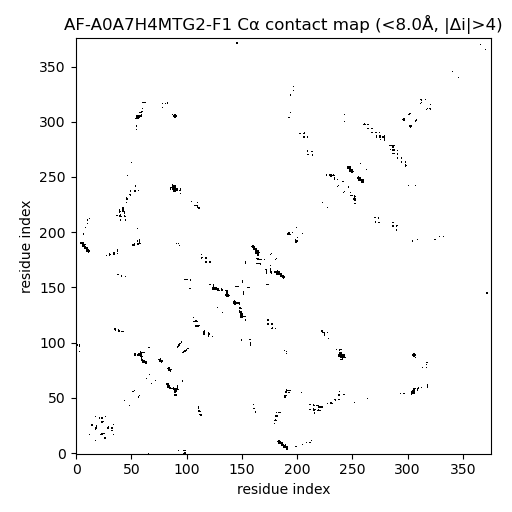A . THR A 1 231 ? -2.363 10.306 -12.032 1.00 93.69 231 THR A CA 1
ATOM 1823 C C . THR A 1 231 ? -3.297 10.116 -10.833 1.00 93.69 231 THR A C 1
ATOM 1825 O O . THR A 1 231 ? -4.168 9.237 -10.869 1.00 93.69 231 THR A O 1
ATOM 1828 N N . ARG A 1 232 ? -3.208 10.974 -9.801 1.00 91.88 232 ARG A N 1
ATOM 1829 C CA . ARG A 1 232 ? -4.104 10.927 -8.632 1.00 91.88 232 ARG A CA 1
ATOM 1830 C C . ARG A 1 232 ? -5.566 11.175 -8.995 1.00 91.88 232 ARG A C 1
ATOM 1832 O O . ARG A 1 232 ? -6.438 10.751 -8.244 1.00 91.88 232 ARG A O 1
ATOM 1839 N N . THR A 1 233 ? -5.857 11.790 -10.142 1.00 94.50 233 THR A N 1
ATOM 1840 C CA . THR A 1 233 ? -7.234 12.007 -10.616 1.00 94.50 233 THR A CA 1
ATOM 1841 C C . THR A 1 233 ? -8.007 10.692 -10.712 1.00 94.50 233 THR A C 1
ATOM 1843 O O . THR A 1 233 ? -9.113 10.581 -10.179 1.00 94.50 233 THR A O 1
ATOM 1846 N N . ASN A 1 234 ? -7.414 9.665 -11.328 1.00 97.75 234 ASN A N 1
ATOM 1847 C CA . ASN A 1 234 ? -8.053 8.353 -11.440 1.00 97.75 234 ASN A CA 1
ATOM 1848 C C . ASN A 1 234 ? -8.122 7.637 -10.087 1.00 97.75 234 ASN A C 1
ATOM 1850 O O . ASN A 1 234 ? -9.154 7.047 -9.773 1.00 97.75 234 ASN A O 1
ATOM 1854 N N . TRP A 1 235 ? -7.080 7.744 -9.255 1.00 97.56 235 TRP A N 1
ATOM 1855 C CA . TRP A 1 235 ? -7.118 7.217 -7.887 1.00 97.56 235 TRP A CA 1
ATOM 1856 C C . TRP A 1 235 ? -8.278 7.812 -7.090 1.00 97.56 235 TRP A C 1
ATOM 1858 O O . TRP A 1 235 ? -9.061 7.061 -6.526 1.00 97.56 235 TRP A O 1
ATOM 1868 N N . ASN A 1 236 ? -8.444 9.135 -7.089 1.00 96.06 236 ASN A N 1
ATOM 1869 C CA . ASN A 1 236 ? -9.507 9.810 -6.346 1.00 96.06 236 ASN A CA 1
ATOM 1870 C C . ASN A 1 236 ? -10.903 9.418 -6.844 1.00 96.06 236 ASN A C 1
ATOM 1872 O O . ASN A 1 236 ? -11.781 9.157 -6.022 1.00 96.06 236 ASN A O 1
ATOM 1876 N N . ARG A 1 237 ? -11.103 9.306 -8.167 1.00 97.81 237 ARG A N 1
ATOM 1877 C CA . ARG A 1 237 ? -12.356 8.780 -8.741 1.00 97.81 237 ARG A CA 1
ATOM 1878 C C . ARG A 1 237 ? -12.663 7.382 -8.214 1.00 97.81 237 ARG A C 1
ATOM 1880 O O . ARG A 1 237 ? -13.766 7.131 -7.745 1.00 97.81 237 ARG A O 1
ATOM 1887 N N . VAL A 1 238 ? -11.677 6.487 -8.234 1.00 98.69 238 VAL A N 1
ATOM 1888 C CA . VAL A 1 238 ? -11.857 5.103 -7.777 1.00 98.69 238 VAL A CA 1
ATOM 1889 C C . VAL A 1 238 ? -12.054 5.011 -6.263 1.00 98.69 238 VAL A C 1
ATOM 1891 O O . VAL A 1 238 ? -12.907 4.261 -5.791 1.00 98.69 238 VAL A O 1
ATOM 1894 N N . ILE A 1 239 ? -11.310 5.800 -5.494 1.00 98.44 239 ILE A N 1
ATOM 1895 C CA . ILE A 1 239 ? -11.391 5.852 -4.033 1.00 98.44 239 ILE A CA 1
ATOM 1896 C C . ILE A 1 239 ? -12.787 6.287 -3.582 1.00 98.44 239 ILE A C 1
ATOM 1898 O O . ILE A 1 239 ? -13.373 5.645 -2.709 1.00 98.44 239 ILE A O 1
ATOM 1902 N N . LEU A 1 240 ? -13.318 7.361 -4.172 1.00 98.12 240 LEU A N 1
ATOM 1903 C CA . LEU A 1 240 ? -14.547 8.012 -3.711 1.00 98.12 240 LEU A CA 1
ATOM 1904 C C . LEU A 1 240 ? -15.812 7.465 -4.376 1.00 98.12 240 LEU A C 1
ATOM 1906 O O . LEU A 1 240 ? -16.870 7.457 -3.750 1.00 98.12 240 LEU A O 1
ATOM 1910 N N . GLU A 1 241 ? -15.721 7.009 -5.624 1.00 98.56 241 GLU A N 1
ATOM 1911 C CA . GLU A 1 241 ? -16.880 6.550 -6.392 1.00 98.56 241 GLU A CA 1
ATOM 1912 C C . GLU A 1 241 ? -16.568 5.410 -7.379 1.00 98.56 241 GLU A C 1
ATOM 1914 O O . GLU A 1 241 ? -17.284 5.231 -8.359 1.00 98.56 241 GLU A O 1
ATOM 1919 N N . GLY A 1 242 ? -15.535 4.599 -7.123 1.00 98.69 242 GLY A N 1
ATOM 1920 C CA . GLY A 1 242 ? -15.066 3.551 -8.040 1.00 98.69 242 GLY A CA 1
ATOM 1921 C C . GLY A 1 242 ? -16.108 2.516 -8.457 1.00 98.69 242 GLY A C 1
ATOM 1922 O O . GLY A 1 242 ? -15.997 1.955 -9.542 1.00 98.69 242 GLY A O 1
ATOM 1923 N N . ARG A 1 243 ? -17.138 2.283 -7.635 1.00 98.75 243 ARG A N 1
ATOM 1924 C CA . ARG A 1 243 ? -18.234 1.348 -7.947 1.00 98.75 243 ARG A CA 1
ATOM 1925 C C . ARG A 1 243 ? -19.398 1.975 -8.714 1.00 98.75 243 ARG A C 1
ATOM 1927 O O . ARG A 1 243 ? -20.361 1.280 -9.026 1.00 98.75 243 ARG A O 1
ATOM 1934 N N . LYS A 1 244 ? -19.350 3.278 -8.994 1.00 98.62 244 LYS A N 1
ATOM 1935 C CA . LYS A 1 244 ? -20.446 4.001 -9.638 1.00 98.62 244 LYS A CA 1
ATOM 1936 C C . LYS A 1 244 ? -20.665 3.485 -11.068 1.00 98.62 244 LYS A C 1
ATOM 1938 O O . LYS A 1 244 ? -19.723 3.507 -11.867 1.00 98.62 244 LYS A O 1
ATOM 1943 N N . PRO A 1 245 ? -21.891 3.067 -11.433 1.00 98.00 245 PRO A N 1
ATOM 1944 C CA . PRO A 1 245 ? -22.196 2.647 -12.796 1.00 98.00 245 PRO A CA 1
ATOM 1945 C C . PRO A 1 245 ? -21.867 3.742 -13.816 1.00 98.00 245 PRO A C 1
ATOM 1947 O O . PRO A 1 245 ? -22.201 4.910 -13.619 1.00 98.00 245 PRO A O 1
ATOM 1950 N N . GLY A 1 246 ? -21.205 3.361 -14.910 1.00 97.25 246 GLY A N 1
ATOM 1951 C CA . GLY A 1 246 ? -20.806 4.295 -15.966 1.00 97.25 246 GLY A CA 1
ATOM 1952 C C . GLY A 1 246 ? -19.609 5.190 -15.626 1.00 97.25 246 GLY A C 1
ATOM 1953 O O . GLY A 1 246 ? -19.333 6.112 -16.389 1.00 97.25 246 GLY A O 1
ATOM 1954 N N . LEU A 1 247 ? -18.886 4.945 -14.522 1.00 98.50 247 LEU A N 1
ATOM 1955 C CA . LEU A 1 247 ? -17.669 5.698 -14.210 1.00 98.50 247 LEU A CA 1
ATOM 1956 C C . LEU A 1 247 ? -16.638 5.580 -15.344 1.00 98.50 247 LEU A C 1
ATOM 1958 O O . LEU A 1 247 ? -16.296 4.486 -15.802 1.00 98.50 247 LEU A O 1
ATOM 1962 N N . THR A 1 248 ? -16.097 6.726 -15.749 1.00 98.50 248 THR A N 1
ATOM 1963 C CA . THR A 1 248 ? -15.034 6.839 -16.751 1.00 98.50 248 THR A CA 1
ATOM 1964 C C . THR A 1 248 ? -13.734 7.345 -16.133 1.00 98.50 248 THR A C 1
ATOM 1966 O O . THR A 1 248 ? -13.735 8.187 -15.231 1.00 98.50 248 THR A O 1
ATOM 1969 N N . LEU A 1 249 ? -12.614 6.884 -16.676 1.00 98.06 249 LEU A N 1
ATOM 1970 C CA . LEU A 1 249 ? -11.253 7.295 -16.352 1.00 98.06 249 LEU A CA 1
ATOM 1971 C C . LEU A 1 249 ? -10.645 8.103 -17.511 1.00 98.06 249 LEU A C 1
ATOM 1973 O O . LEU A 1 249 ? -11.154 8.089 -18.636 1.00 98.06 249 LEU A O 1
ATOM 1977 N N . GLY A 1 250 ? -9.576 8.844 -17.221 1.00 96.25 250 GLY A N 1
ATOM 1978 C CA . GLY A 1 250 ? -8.815 9.629 -18.204 1.00 96.25 250 GLY A CA 1
ATOM 1979 C C . GLY A 1 250 ? -7.344 9.214 -18.254 1.00 96.25 250 GLY A C 1
ATOM 1980 O O . GLY A 1 250 ? -6.901 8.391 -17.452 1.00 96.25 250 GLY A O 1
ATOM 1981 N N . ILE A 1 251 ? -6.579 9.798 -19.173 1.00 93.62 251 ILE A N 1
ATOM 1982 C CA . ILE A 1 251 ? -5.115 9.681 -19.194 1.00 93.62 251 ILE A CA 1
ATOM 1983 C C . ILE A 1 251 ? -4.550 10.923 -18.502 1.00 93.62 251 ILE A C 1
ATOM 1985 O O . ILE A 1 251 ? -4.730 12.042 -18.972 1.00 93.62 251 ILE A O 1
ATOM 1989 N N . GLY A 1 252 ? -3.918 10.742 -17.340 1.00 90.06 252 GLY A N 1
ATOM 1990 C CA . GLY A 1 252 ? -3.441 11.866 -16.530 1.00 90.06 252 GLY A CA 1
ATOM 1991 C C . GLY A 1 252 ? -4.572 12.843 -16.177 1.00 90.06 252 GLY A C 1
ATOM 1992 O O . GLY A 1 252 ? -5.561 12.450 -15.558 1.00 90.06 252 GLY A O 1
ATOM 1993 N N . CYS A 1 253 ? -4.409 14.107 -16.575 1.00 90.56 253 CYS A N 1
ATOM 1994 C CA . CYS A 1 253 ? -5.374 15.188 -16.348 1.00 90.56 253 CYS A CA 1
ATOM 1995 C C . CYS A 1 253 ? -6.374 15.392 -17.504 1.00 90.56 253 CYS A C 1
ATOM 1997 O O . CYS A 1 253 ? -7.180 16.322 -17.456 1.00 90.56 253 CYS A O 1
ATOM 1999 N N . GLU A 1 254 ? -6.338 14.560 -18.547 1.00 94.50 254 GLU A N 1
ATOM 2000 C CA . GLU A 1 254 ? -7.285 14.663 -19.657 1.00 94.50 254 GLU A CA 1
ATOM 2001 C C . GLU A 1 254 ? -8.731 14.362 -19.226 1.00 94.50 254 GLU A C 1
ATOM 2003 O O . GLU A 1 254 ? -9.009 13.748 -18.186 1.00 94.50 254 GLU A O 1
ATOM 2008 N N . THR A 1 255 ? -9.680 14.784 -20.067 1.00 93.94 255 THR A N 1
ATOM 2009 C CA . THR A 1 255 ? -11.106 14.526 -19.840 1.00 93.94 255 THR A CA 1
ATOM 2010 C C . THR A 1 255 ? -11.370 13.021 -19.778 1.00 93.94 255 THR A C 1
ATOM 2012 O O . THR A 1 255 ? -10.829 12.235 -20.554 1.00 93.94 255 THR A O 1
ATOM 2015 N N . ALA A 1 256 ? -12.204 12.607 -18.822 1.00 95.06 256 ALA A N 1
ATOM 2016 C CA . ALA A 1 256 ? -12.546 11.204 -18.643 1.00 95.06 256 ALA A CA 1
ATOM 2017 C C . ALA A 1 256 ? -13.383 10.700 -19.819 1.00 95.06 256 ALA A C 1
ATOM 2019 O O . ALA A 1 256 ? -14.428 11.274 -20.118 1.00 95.06 256 ALA A O 1
ATOM 2020 N N . GLN A 1 257 ? -12.942 9.619 -20.451 1.00 96.69 257 GLN A N 1
ATOM 2021 C CA . GLN A 1 257 ? -13.611 9.068 -21.633 1.00 96.69 257 GLN A CA 1
ATOM 2022 C C . GLN A 1 257 ? -13.539 7.541 -21.726 1.00 96.69 257 GLN A C 1
ATOM 2024 O O . GLN A 1 257 ? -14.246 6.945 -22.532 1.00 96.69 257 GLN A O 1
ATOM 2029 N N . PHE A 1 258 ? -12.723 6.891 -20.892 1.00 98.19 258 PHE A N 1
ATOM 2030 C CA . PHE A 1 258 ? -12.533 5.444 -20.926 1.00 98.19 258 PHE A CA 1
ATOM 2031 C C . PHE A 1 258 ? -13.365 4.778 -19.825 1.00 98.19 258 PHE A C 1
ATOM 2033 O O . PHE A 1 258 ? -13.084 5.017 -18.650 1.00 98.19 258 PHE A O 1
ATOM 2040 N N . PRO A 1 259 ? -14.382 3.956 -20.138 1.00 98.56 259 PRO A N 1
ATOM 2041 C CA . PRO A 1 259 ? -15.167 3.264 -19.116 1.00 98.56 259 PRO A CA 1
ATOM 2042 C C . PRO A 1 259 ? -14.278 2.396 -18.218 1.00 98.56 259 PRO A C 1
ATOM 2044 O O . PRO A 1 259 ? -13.505 1.584 -18.730 1.00 98.56 259 PRO A O 1
ATOM 2047 N N . LEU A 1 260 ? -14.406 2.529 -16.891 1.00 98.62 260 LEU A N 1
ATOM 2048 C CA . LEU A 1 260 ? -13.554 1.823 -15.921 1.00 98.62 260 LEU A CA 1
ATOM 2049 C C . LEU A 1 260 ? -13.535 0.312 -16.180 1.00 98.62 260 LEU A C 1
ATOM 2051 O O . LEU A 1 260 ? -12.468 -0.299 -16.185 1.00 98.62 260 LEU A O 1
ATOM 2055 N N . ALA A 1 261 ? -14.706 -0.273 -16.444 1.00 98.31 261 ALA A N 1
ATOM 2056 C CA . ALA A 1 261 ? -14.846 -1.703 -16.696 1.00 98.31 261 ALA A CA 1
ATOM 2057 C C . ALA A 1 261 ? -14.034 -2.170 -17.914 1.00 98.31 261 ALA A C 1
ATOM 2059 O O . ALA A 1 261 ? -13.395 -3.220 -17.867 1.00 98.31 261 ALA A O 1
ATOM 2060 N N . GLN A 1 262 ? -14.015 -1.374 -18.989 1.00 98.56 262 GLN A N 1
ATOM 2061 C CA . GLN A 1 262 ? -13.245 -1.701 -20.187 1.00 98.56 262 GLN A CA 1
ATOM 2062 C C . GLN A 1 262 ? -11.742 -1.604 -19.914 1.00 98.56 262 GLN A C 1
ATOM 2064 O O . GLN A 1 262 ? -11.012 -2.528 -20.256 1.00 98.56 262 GLN A O 1
ATOM 2069 N N . VAL A 1 263 ? -11.291 -0.547 -19.229 1.00 98.56 263 VAL A N 1
ATOM 2070 C CA . VAL A 1 263 ? -9.873 -0.384 -18.858 1.00 98.56 263 VAL A CA 1
ATOM 2071 C C . VAL A 1 263 ? -9.399 -1.539 -17.968 1.00 98.56 263 VAL A C 1
ATOM 2073 O O . VAL A 1 263 ? -8.314 -2.078 -18.175 1.00 98.56 263 VAL A O 1
ATOM 2076 N N . GLY A 1 264 ? -10.226 -1.959 -17.006 1.00 98.56 264 GLY A N 1
ATOM 2077 C CA . GLY A 1 264 ? -9.952 -3.111 -16.149 1.00 98.56 264 GLY A CA 1
ATOM 2078 C C . GLY A 1 264 ? -9.813 -4.414 -16.933 1.00 98.56 264 GLY A C 1
ATOM 2079 O O . GLY A 1 264 ? -8.821 -5.124 -16.786 1.00 98.56 264 GLY A O 1
ATOM 2080 N N . LYS A 1 265 ? -10.759 -4.705 -17.832 1.00 98.75 265 LYS A N 1
ATOM 2081 C CA . LYS A 1 265 ? -10.688 -5.880 -18.716 1.00 98.75 265 LYS A CA 1
ATOM 2082 C C . LYS A 1 265 ? -9.475 -5.842 -19.638 1.00 98.75 265 LYS A C 1
ATOM 2084 O O . LYS A 1 265 ? -8.847 -6.876 -19.860 1.00 98.75 265 LYS A O 1
ATOM 2089 N N . ASP A 1 266 ? -9.128 -4.666 -20.154 1.00 98.62 266 ASP A N 1
ATOM 2090 C CA . ASP A 1 266 ? -7.959 -4.488 -21.005 1.00 98.62 266 ASP A CA 1
ATOM 2091 C C . ASP A 1 266 ? -6.672 -4.844 -20.254 1.00 98.62 266 ASP A C 1
ATOM 2093 O O . ASP A 1 266 ? -5.892 -5.645 -20.769 1.00 98.62 266 ASP A O 1
ATOM 2097 N N . LEU A 1 267 ? -6.513 -4.355 -19.018 1.00 98.69 267 LEU A N 1
ATOM 2098 C CA . LEU A 1 267 ? -5.419 -4.734 -18.119 1.00 98.69 267 LEU A CA 1
ATOM 2099 C C . LEU A 1 267 ? -5.417 -6.246 -17.838 1.00 98.69 267 LEU A C 1
ATOM 2101 O O . LEU A 1 267 ? -4.379 -6.897 -17.936 1.00 98.69 267 LEU A O 1
ATOM 2105 N N . PHE A 1 268 ? -6.574 -6.835 -17.533 1.00 98.75 268 PHE A N 1
ATOM 2106 C CA . PHE A 1 268 ? -6.674 -8.256 -17.187 1.00 98.75 268 PHE A CA 1
ATOM 2107 C C . PHE A 1 268 ? -6.347 -9.207 -18.344 1.00 98.75 268 PHE A C 1
ATOM 2109 O O . PHE A 1 268 ? -5.884 -10.321 -18.096 1.00 98.75 268 PHE A O 1
ATOM 2116 N N . ARG A 1 269 ? -6.505 -8.781 -19.605 1.00 98.81 269 ARG A N 1
ATOM 2117 C CA . ARG A 1 269 ? -5.997 -9.553 -20.755 1.00 98.81 269 ARG A CA 1
ATOM 2118 C C . ARG A 1 269 ? -4.479 -9.710 -20.695 1.00 98.81 269 ARG A C 1
ATOM 2120 O O . ARG A 1 269 ? -3.980 -10.804 -20.956 1.00 98.81 269 ARG A O 1
ATOM 2127 N N . ASP A 1 270 ? -3.758 -8.660 -20.309 1.00 98.75 270 ASP A N 1
ATOM 2128 C CA . ASP A 1 270 ? -2.308 -8.727 -20.138 1.00 98.75 270 ASP A CA 1
ATOM 2129 C C . ASP A 1 270 ? -1.927 -9.520 -18.885 1.00 98.75 270 ASP A C 1
ATOM 2131 O O . ASP A 1 270 ? -1.052 -10.387 -18.957 1.00 98.75 270 ASP A O 1
ATOM 2135 N N . LEU A 1 271 ? -2.619 -9.300 -17.758 1.00 98.81 271 LEU A N 1
ATOM 2136 C CA . LEU A 1 271 ? -2.373 -10.063 -16.526 1.00 98.81 271 LEU A CA 1
ATOM 2137 C C . LEU A 1 271 ? -2.578 -11.566 -16.742 1.00 98.81 271 LEU A C 1
ATOM 2139 O O . LEU A 1 271 ? -1.798 -12.366 -16.232 1.00 98.81 271 LEU A O 1
ATOM 2143 N N . ARG A 1 272 ? -3.553 -11.973 -17.568 1.00 98.69 272 ARG A N 1
ATOM 2144 C CA . ARG A 1 272 ? -3.754 -13.386 -17.923 1.00 98.69 272 ARG A CA 1
ATOM 2145 C C . ARG A 1 272 ? -2.548 -13.987 -18.651 1.00 98.69 272 ARG A C 1
ATOM 2147 O O . ARG A 1 272 ? -2.219 -15.145 -18.410 1.00 98.69 272 ARG A O 1
ATOM 2154 N N . ARG A 1 273 ? -1.861 -13.223 -19.505 1.00 98.62 273 ARG A N 1
ATOM 2155 C CA . ARG A 1 273 ? -0.645 -13.693 -20.199 1.00 98.62 273 ARG A CA 1
ATOM 2156 C C . ARG A 1 273 ? 0.523 -13.872 -19.227 1.00 98.62 273 ARG A C 1
ATOM 2158 O O . ARG A 1 273 ? 1.277 -14.839 -19.339 1.00 98.62 273 ARG A O 1
ATOM 2165 N N . VAL A 1 274 ? 0.648 -12.975 -18.247 1.00 98.62 274 VAL A N 1
ATOM 2166 C CA . VAL A 1 274 ? 1.615 -13.129 -17.147 1.00 98.62 274 VAL A CA 1
ATOM 2167 C C . VAL A 1 274 ? 1.273 -14.367 -16.312 1.00 98.62 274 VAL A C 1
ATOM 2169 O O . VAL A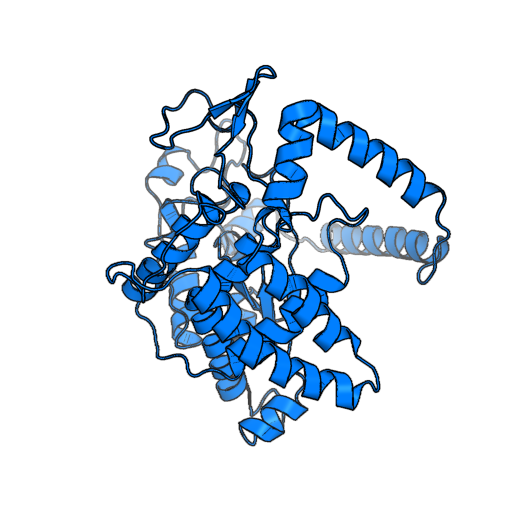 1 274 ? 2.149 -15.192 -16.058 1.00 98.62 274 VAL A O 1
ATOM 2172 N N . ALA A 1 275 ? -0.005 -14.551 -15.972 1.00 98.69 275 ALA A N 1
ATOM 2173 C CA . ALA A 1 275 ? -0.494 -15.691 -15.204 1.00 98.69 275 ALA A CA 1
ATOM 2174 C C . ALA A 1 275 ? -0.177 -17.025 -15.880 1.00 98.69 275 ALA A C 1
ATOM 2176 O O . ALA A 1 275 ? 0.352 -17.915 -15.228 1.00 98.69 275 ALA A O 1
ATOM 2177 N N . GLN A 1 276 ? -0.399 -17.137 -17.193 1.00 98.62 276 GLN A N 1
ATOM 2178 C CA . GLN A 1 276 ? -0.031 -18.324 -17.974 1.00 98.62 276 GLN A CA 1
ATOM 2179 C C . GLN A 1 276 ? 1.455 -18.673 -17.850 1.00 98.62 276 GLN A C 1
ATOM 2181 O O . GLN A 1 276 ? 1.808 -19.846 -17.757 1.00 98.62 276 GLN A O 1
ATOM 2186 N N . THR A 1 277 ? 2.323 -17.659 -17.826 1.00 98.38 277 THR A N 1
ATOM 2187 C CA . THR A 1 277 ? 3.767 -17.869 -17.673 1.00 98.38 277 THR A CA 1
ATOM 2188 C C . THR A 1 277 ? 4.091 -18.398 -16.278 1.00 98.38 277 THR A C 1
ATOM 2190 O O . THR A 1 277 ? 4.758 -19.425 -16.165 1.00 98.38 277 THR A O 1
ATOM 2193 N N . LEU A 1 278 ? 3.582 -17.755 -15.222 1.00 98.12 278 LEU A N 1
ATOM 2194 C CA . LEU A 1 278 ? 3.823 -18.181 -13.837 1.00 98.12 278 LEU A CA 1
ATOM 2195 C C . LEU A 1 278 ? 3.258 -19.582 -13.561 1.00 98.12 278 LEU A C 1
ATOM 2197 O O . LEU A 1 278 ? 3.962 -20.447 -13.043 1.00 98.12 278 LEU A O 1
ATOM 2201 N N . ASP A 1 279 ? 2.021 -19.837 -13.982 1.00 98.38 279 ASP A N 1
ATOM 2202 C CA . ASP A 1 279 ? 1.355 -21.133 -13.845 1.00 98.38 279 ASP A CA 1
ATOM 2203 C C . ASP A 1 279 ? 2.128 -22.254 -14.558 1.00 98.38 279 ASP A C 1
ATOM 2205 O O . ASP A 1 279 ? 2.254 -23.355 -14.019 1.00 98.38 279 ASP A O 1
ATOM 2209 N N . SER A 1 280 ? 2.714 -21.976 -15.731 1.00 98.06 280 SER A N 1
ATOM 2210 C CA . SER A 1 280 ? 3.517 -22.965 -16.466 1.00 98.06 280 SER A CA 1
ATOM 2211 C C . SER A 1 280 ? 4.799 -23.381 -15.736 1.00 98.06 280 SER A C 1
ATOM 2213 O O . SER A 1 280 ? 5.243 -24.516 -15.890 1.00 98.06 280 SER A O 1
ATOM 2215 N N . ILE A 1 281 ? 5.371 -22.493 -14.915 1.00 96.31 281 ILE A N 1
ATOM 2216 C CA . ILE A 1 281 ? 6.572 -22.769 -14.113 1.00 96.31 281 ILE A CA 1
ATOM 2217 C C . ILE A 1 281 ? 6.210 -23.613 -12.885 1.00 96.31 281 ILE A C 1
ATOM 2219 O O . ILE A 1 281 ? 6.950 -24.524 -12.519 1.00 96.31 281 ILE A O 1
ATOM 2223 N N . HIS A 1 282 ? 5.068 -23.326 -12.257 1.00 91.25 282 HIS A N 1
ATOM 2224 C CA . HIS A 1 282 ? 4.617 -24.013 -11.044 1.00 91.25 282 HIS A CA 1
ATOM 2225 C C . HIS A 1 282 ? 3.805 -25.289 -11.311 1.00 91.25 282 HIS A C 1
ATOM 2227 O O . HIS A 1 282 ? 3.570 -26.062 -10.385 1.00 91.25 282 HIS A O 1
ATOM 2233 N N . GLY A 1 283 ? 3.373 -25.521 -12.554 1.00 93.56 283 GLY A N 1
ATOM 2234 C CA . GLY A 1 283 ? 2.547 -26.671 -12.919 1.00 93.56 283 GLY A CA 1
ATOM 2235 C C . GLY A 1 283 ? 1.129 -26.611 -12.340 1.00 93.56 283 GLY A C 1
ATOM 2236 O O . GLY A 1 283 ? 0.555 -27.653 -12.031 1.00 93.56 283 GLY A O 1
ATOM 2237 N N . CYS A 1 284 ? 0.564 -25.412 -12.166 1.00 94.81 284 CYS A N 1
ATOM 2238 C CA . CYS A 1 284 ? -0.782 -25.201 -11.619 1.00 94.81 284 CYS A CA 1
ATOM 2239 C C . CYS A 1 284 ? -1.616 -24.249 -12.502 1.00 94.81 284 CYS A C 1
ATOM 2241 O O . CYS A 1 284 ? -1.228 -23.946 -13.625 1.00 94.81 284 CYS A O 1
ATOM 2243 N N . GLN A 1 285 ? -2.796 -23.831 -12.033 1.00 96.94 285 GLN A N 1
ATOM 2244 C CA . GLN A 1 285 ? -3.653 -22.832 -12.704 1.00 96.94 285 GLN A CA 1
ATOM 2245 C C . GLN A 1 285 ? -4.086 -21.703 -11.753 1.00 96.94 285 GLN A C 1
ATOM 2247 O O . GLN A 1 285 ? -5.079 -21.018 -11.999 1.00 96.94 285 GLN A O 1
ATOM 2252 N N . ALA A 1 286 ? -3.381 -21.542 -10.631 1.00 98.31 286 ALA A N 1
ATOM 2253 C CA . ALA A 1 286 ? -3.821 -20.684 -9.538 1.00 98.31 286 ALA A CA 1
ATOM 2254 C C . ALA A 1 286 ? -3.828 -19.200 -9.939 1.00 98.31 286 ALA A C 1
ATOM 2256 O O . ALA A 1 286 ? -4.759 -18.475 -9.597 1.00 98.31 286 ALA A O 1
ATOM 2257 N N . TYR A 1 287 ? -2.839 -18.737 -10.711 1.00 98.75 287 TYR A N 1
ATOM 2258 C CA . TYR A 1 287 ? -2.812 -17.345 -11.163 1.00 98.75 287 TYR A CA 1
ATOM 2259 C C . TYR A 1 287 ? -3.885 -17.060 -12.219 1.00 98.75 287 TYR A C 1
ATOM 2261 O O . TYR A 1 287 ? -4.503 -15.995 -12.198 1.00 98.75 287 TYR A O 1
ATOM 2269 N N . GLN A 1 288 ? -4.136 -17.997 -13.140 1.00 98.69 288 GLN A N 1
ATOM 2270 C CA . GLN A 1 288 ? -5.205 -17.846 -14.131 1.00 98.69 288 GLN A CA 1
ATOM 2271 C C . GLN A 1 288 ? -6.596 -17.825 -13.487 1.00 98.69 288 GLN A C 1
ATOM 2273 O O . GLN A 1 288 ? -7.419 -17.004 -13.889 1.00 98.69 288 GLN A O 1
ATOM 2278 N N . GLN A 1 289 ? -6.838 -18.657 -12.468 1.00 98.62 289 GLN A N 1
ATOM 2279 C CA . GLN A 1 289 ? -8.092 -18.650 -11.704 1.00 98.62 289 GLN A CA 1
ATOM 2280 C C . GLN A 1 289 ? -8.330 -17.299 -11.019 1.00 98.62 289 GLN A C 1
ATOM 2282 O O . GLN A 1 289 ? -9.408 -16.728 -11.156 1.00 98.62 289 GLN A O 1
ATOM 2287 N N . VAL A 1 290 ? -7.299 -16.719 -10.393 1.00 98.75 290 VAL A N 1
ATOM 2288 C CA . VAL A 1 290 ? -7.383 -15.371 -9.802 1.00 98.75 290 VAL A CA 1
ATOM 2289 C C . VAL A 1 290 ? -7.740 -14.309 -10.852 1.00 98.75 290 VAL A C 1
ATOM 2291 O O . VAL A 1 290 ? -8.541 -13.414 -10.578 1.00 98.75 290 VAL A O 1
ATOM 2294 N N . CYS A 1 291 ? -7.206 -14.410 -12.075 1.00 98.75 291 CYS A N 1
ATOM 2295 C CA . CYS A 1 291 ? -7.611 -13.528 -13.174 1.00 98.75 291 CYS A CA 1
ATOM 2296 C C . CYS A 1 291 ? -9.097 -13.681 -13.533 1.00 98.75 291 CYS A C 1
ATOM 2298 O O . CYS A 1 291 ? -9.770 -12.669 -13.730 1.00 98.75 291 CYS A O 1
ATOM 2300 N N . ASP A 1 292 ? -9.594 -14.917 -13.633 1.00 98.38 292 ASP A N 1
ATOM 2301 C CA . ASP A 1 292 ? -10.995 -15.221 -13.961 1.00 98.38 292 ASP A CA 1
ATOM 2302 C C . ASP A 1 292 ? -11.971 -14.715 -12.889 1.00 98.38 292 ASP A C 1
ATOM 2304 O O . ASP A 1 292 ? -13.017 -14.150 -13.211 1.00 98.38 292 ASP A O 1
ATOM 2308 N N . GLU A 1 293 ? -11.613 -14.856 -11.616 1.00 98.62 293 GLU A N 1
ATOM 2309 C CA . GLU A 1 293 ? -12.426 -14.391 -10.491 1.00 98.62 293 GLU A CA 1
ATOM 2310 C C . GLU A 1 293 ? -12.485 -12.862 -10.422 1.00 98.62 293 GLU A C 1
ATOM 2312 O O . GLU A 1 293 ? -13.562 -12.270 -10.330 1.00 98.62 293 GLU A O 1
ATOM 2317 N N . LEU A 1 294 ? -11.328 -12.199 -10.489 1.00 98.81 294 LEU A N 1
ATOM 2318 C CA . LEU A 1 294 ? -11.243 -10.757 -10.263 1.00 98.81 294 LEU A CA 1
ATOM 2319 C C . LEU A 1 294 ? -11.703 -9.931 -11.465 1.00 98.81 294 LEU A C 1
ATOM 2321 O O . LEU A 1 294 ? -12.197 -8.818 -11.276 1.00 98.81 294 LEU A O 1
ATOM 2325 N N . VAL A 1 295 ? -11.595 -10.449 -12.696 1.00 98.75 295 VAL A N 1
ATOM 2326 C CA . VAL A 1 295 ? -12.090 -9.719 -13.874 1.00 98.75 295 VAL A CA 1
ATOM 2327 C C . VAL A 1 295 ? -13.615 -9.551 -13.838 1.00 98.75 295 VAL A C 1
ATOM 2329 O O . VAL A 1 295 ? -14.136 -8.554 -14.341 1.00 98.75 295 VAL A O 1
ATOM 2332 N N . ALA A 1 296 ? -14.337 -10.468 -13.183 1.00 98.62 296 ALA A N 1
ATOM 2333 C CA . ALA A 1 296 ? -15.788 -10.391 -13.028 1.00 98.62 296 ALA A CA 1
ATOM 2334 C C . ALA A 1 296 ? -16.240 -9.165 -12.213 1.00 98.62 296 ALA A C 1
ATOM 2336 O O . ALA A 1 296 ? -17.340 -8.651 -12.434 1.00 98.62 296 ALA A O 1
ATOM 2337 N N . CYS A 1 297 ? -15.388 -8.640 -11.323 1.00 98.69 297 CYS A N 1
ATOM 2338 C CA . CYS A 1 297 ? -15.679 -7.436 -10.541 1.00 98.69 297 CYS A CA 1
ATOM 2339 C C . CYS A 1 297 ? -15.950 -6.209 -11.422 1.00 98.69 297 CYS A C 1
ATOM 2341 O O . CYS A 1 297 ? -16.724 -5.344 -11.022 1.00 98.69 297 CYS A O 1
ATOM 2343 N N . PHE A 1 298 ? -15.360 -6.140 -12.622 1.00 98.62 298 PHE A N 1
ATOM 2344 C CA . PHE A 1 298 ? -15.556 -5.018 -13.546 1.00 98.62 298 PHE A CA 1
ATOM 2345 C C . PHE A 1 298 ? -16.945 -4.981 -14.181 1.00 98.62 298 PHE A C 1
ATOM 2347 O O . PHE A 1 298 ? -17.438 -3.898 -14.492 1.00 98.62 298 PHE A O 1
ATOM 2354 N N . ASP A 1 299 ? -17.577 -6.141 -14.360 1.00 98.12 299 ASP A N 1
ATOM 2355 C CA . ASP A 1 299 ? -18.971 -6.235 -14.804 1.00 98.12 299 ASP A CA 1
ATOM 2356 C C . ASP A 1 299 ? -19.949 -6.171 -13.633 1.00 98.12 299 ASP A C 1
ATOM 2358 O O . ASP A 1 299 ? -21.065 -5.674 -13.778 1.00 98.12 299 ASP A O 1
ATOM 2362 N N . ASN A 1 300 ? -19.524 -6.651 -12.462 1.00 98.50 300 ASN A N 1
ATOM 2363 C CA . ASN A 1 300 ? -20.329 -6.663 -11.254 1.00 98.50 300 ASN A CA 1
ATOM 2364 C C . ASN A 1 300 ? -19.556 -6.092 -10.048 1.00 98.50 300 ASN A C 1
ATOM 2366 O O . ASN A 1 300 ? -18.944 -6.851 -9.286 1.00 98.50 300 ASN A O 1
ATOM 2370 N N . PRO A 1 301 ? -19.637 -4.766 -9.811 1.00 98.62 301 PRO A N 1
ATOM 2371 C CA . PRO A 1 301 ? -18.957 -4.113 -8.692 1.00 98.62 301 PRO A CA 1
ATOM 2372 C C . PRO A 1 301 ? -19.375 -4.631 -7.308 1.00 98.62 301 PRO A C 1
ATOM 2374 O O . PRO A 1 301 ? -18.645 -4.420 -6.338 1.00 98.62 301 PRO A O 1
ATOM 2377 N N . GLU A 1 302 ? -20.506 -5.339 -7.194 1.00 98.44 302 GLU A N 1
ATOM 2378 C CA . GLU A 1 302 ? -20.994 -5.912 -5.932 1.00 98.44 302 GLU A CA 1
ATOM 2379 C C . GLU A 1 302 ? -20.140 -7.076 -5.400 1.00 98.44 302 GLU A C 1
ATOM 2381 O O . GLU A 1 302 ? -20.305 -7.473 -4.238 1.00 98.44 302 GLU A O 1
ATOM 2386 N N . LEU A 1 303 ? -19.227 -7.597 -6.232 1.00 98.69 303 LEU A N 1
ATOM 2387 C CA . LEU A 1 303 ? -18.234 -8.616 -5.876 1.00 98.69 303 LEU A CA 1
ATOM 2388 C C . LEU A 1 303 ? -16.992 -8.033 -5.182 1.00 98.69 303 LEU A C 1
ATOM 2390 O O . LEU A 1 303 ? -16.305 -8.751 -4.454 1.00 98.69 303 LEU A O 1
ATOM 2394 N N . THR A 1 304 ? -16.716 -6.738 -5.367 1.00 98.88 304 THR A N 1
ATOM 2395 C CA . THR A 1 304 ? -15.556 -6.068 -4.755 1.00 98.88 304 THR A CA 1
ATOM 2396 C C . THR A 1 304 ? -15.654 -6.044 -3.229 1.00 98.88 304 THR A C 1
ATOM 2398 O O . THR A 1 304 ? -16.745 -6.106 -2.647 1.00 98.88 304 THR A O 1
ATOM 2401 N N . PHE A 1 305 ? -14.510 -5.911 -2.553 1.00 98.88 305 PHE A N 1
ATOM 2402 C CA . PHE A 1 305 ? -14.476 -5.904 -1.087 1.00 98.88 305 PHE A CA 1
ATOM 2403 C C . PHE A 1 305 ? -15.317 -4.773 -0.498 1.00 98.88 305 PHE A C 1
ATOM 2405 O O . PHE A 1 305 ? -16.085 -5.000 0.436 1.00 98.88 305 PHE A O 1
ATOM 2412 N N . SER A 1 306 ? -15.230 -3.580 -1.087 1.00 98.88 306 SER A N 1
ATOM 2413 C CA . SER A 1 306 ? -15.947 -2.400 -0.609 1.00 98.88 306 SER A CA 1
ATOM 2414 C C . SER A 1 306 ? -17.463 -2.551 -0.681 1.00 98.88 306 SER A C 1
ATOM 2416 O O . SER A 1 306 ? -18.145 -2.169 0.265 1.00 98.88 306 SER A O 1
ATOM 2418 N N . ALA A 1 307 ? -18.008 -3.150 -1.745 1.00 98.75 307 ALA A N 1
ATOM 2419 C CA . ALA A 1 307 ? -19.441 -3.422 -1.817 1.00 98.75 307 ALA A CA 1
ATOM 2420 C C . ALA A 1 307 ? -19.867 -4.436 -0.750 1.00 98.75 307 ALA A C 1
ATOM 2422 O O . ALA A 1 307 ? -20.819 -4.204 -0.006 1.00 98.75 307 ALA A O 1
ATOM 2423 N N . ARG A 1 308 ? -19.119 -5.541 -0.632 1.00 98.62 308 ARG A N 1
ATOM 2424 C CA . ARG A 1 308 ? -19.394 -6.608 0.338 1.00 98.62 308 ARG A CA 1
ATOM 2425 C C . ARG A 1 308 ? -19.384 -6.096 1.776 1.00 98.62 308 ARG A C 1
ATOM 2427 O O . ARG A 1 308 ? -20.311 -6.396 2.525 1.00 98.62 308 ARG A O 1
ATOM 2434 N N . ILE A 1 309 ? -18.368 -5.320 2.157 1.00 98.50 309 ILE A N 1
ATOM 2435 C CA . ILE A 1 309 ? -18.240 -4.823 3.531 1.00 98.50 309 ILE A CA 1
ATOM 2436 C C . ILE A 1 309 ? -19.218 -3.683 3.817 1.00 98.50 309 ILE A C 1
ATOM 2438 O O . ILE A 1 309 ? -19.732 -3.606 4.929 1.00 98.50 309 ILE A O 1
ATOM 2442 N N . LEU A 1 310 ? -19.541 -2.840 2.824 1.00 98.44 310 LEU A N 1
ATOM 2443 C CA . LEU A 1 310 ? -20.539 -1.785 3.003 1.00 98.44 310 LEU A CA 1
ATOM 2444 C C . LEU A 1 310 ? -21.907 -2.372 3.359 1.00 98.44 310 LEU A C 1
ATOM 2446 O O . LEU A 1 310 ? -22.557 -1.835 4.246 1.00 98.44 310 LEU A O 1
ATOM 2450 N N . ARG A 1 311 ? -22.323 -3.483 2.731 1.00 96.75 311 ARG A N 1
ATOM 2451 C CA . ARG A 1 311 ? -23.589 -4.161 3.072 1.00 96.75 311 ARG A CA 1
ATOM 2452 C C . ARG A 1 311 ? -23.640 -4.554 4.551 1.00 96.75 311 ARG A C 1
ATOM 2454 O O . ARG A 1 311 ? -24.568 -4.160 5.246 1.00 96.75 311 ARG A O 1
ATOM 2461 N N . SER A 1 312 ? -22.590 -5.208 5.048 1.00 95.50 312 SER A N 1
ATOM 2462 C CA . SER A 1 312 ? -22.472 -5.568 6.470 1.00 95.50 312 SER A CA 1
ATOM 2463 C C . SER A 1 312 ? -22.465 -4.332 7.386 1.00 95.50 312 SER A C 1
ATOM 2465 O O . SER A 1 312 ? -23.168 -4.287 8.393 1.00 95.50 312 SER A O 1
ATOM 2467 N N . MET A 1 313 ? -21.758 -3.266 6.994 1.00 97.19 313 MET A N 1
ATOM 2468 C CA . MET A 1 313 ? -21.708 -2.014 7.756 1.00 97.19 313 MET A CA 1
ATOM 2469 C C . MET A 1 313 ? -23.024 -1.220 7.743 1.00 97.19 313 MET A C 1
ATOM 2471 O O . MET A 1 313 ? -23.276 -0.455 8.674 1.00 97.19 313 MET A O 1
ATOM 2475 N N . LEU A 1 314 ? -23.858 -1.345 6.711 1.00 95.31 314 LEU A N 1
ATOM 2476 C CA . LEU A 1 314 ? -25.177 -0.706 6.676 1.00 95.31 314 LEU A CA 1
ATOM 2477 C C . LEU A 1 314 ? -26.146 -1.369 7.660 1.00 95.31 314 LEU A C 1
ATOM 2479 O O . LEU A 1 314 ? -26.945 -0.665 8.275 1.00 95.31 314 LEU A O 1
ATOM 2483 N N . GLU A 1 315 ? -26.034 -2.685 7.838 1.00 92.12 315 GLU A N 1
ATOM 2484 C CA . GLU A 1 315 ? -26.841 -3.466 8.779 1.00 92.12 315 GLU A CA 1
ATOM 2485 C C . GLU A 1 315 ? -26.360 -3.265 10.227 1.00 92.12 315 GLU A C 1
ATOM 2487 O O . GLU A 1 315 ? -27.118 -2.802 11.079 1.00 92.12 315 GLU A O 1
ATOM 2492 N N . GLU A 1 316 ? -25.073 -3.504 10.494 1.00 91.94 316 GLU A N 1
ATOM 2493 C CA . GLU A 1 316 ? -24.525 -3.600 11.859 1.00 91.94 316 GLU A CA 1
ATOM 2494 C C . GLU A 1 316 ? -23.697 -2.372 12.290 1.00 91.94 316 GLU A C 1
ATOM 2496 O O . GLU A 1 316 ? -23.253 -2.239 13.437 1.00 91.94 316 GLU A O 1
ATOM 2501 N N . GLY A 1 317 ? -23.434 -1.443 11.370 1.00 95.25 317 GLY A N 1
ATOM 2502 C CA . GLY A 1 317 ? -22.461 -0.367 11.574 1.00 95.25 317 GLY A CA 1
ATOM 2503 C C . GLY A 1 317 ? -21.016 -0.859 11.583 1.00 95.25 317 GLY A C 1
ATOM 2504 O O . GLY A 1 317 ? -20.734 -2.052 11.701 1.00 95.25 317 GLY A O 1
ATOM 2505 N N . ILE A 1 318 ? -20.065 0.082 11.521 1.00 95.62 318 ILE A N 1
ATOM 2506 C CA . ILE A 1 318 ? -18.623 -0.233 11.609 1.00 95.62 318 ILE A CA 1
ATOM 2507 C C . ILE A 1 318 ? -18.317 -0.991 12.907 1.00 95.62 318 ILE A C 1
ATOM 2509 O O . ILE A 1 318 ? -17.594 -1.982 12.901 1.00 95.62 318 ILE A O 1
ATOM 2513 N N . GLY A 1 319 ? -18.876 -0.524 14.029 1.00 95.44 319 GLY A N 1
ATOM 2514 C CA . GLY A 1 319 ? -18.614 -1.103 15.346 1.00 95.44 319 GLY A CA 1
ATOM 2515 C C . GLY A 1 319 ? -19.254 -2.476 15.564 1.00 95.44 319 GLY A C 1
ATOM 2516 O O . GLY A 1 319 ? -18.669 -3.295 16.268 1.00 95.44 319 GLY A O 1
ATOM 2517 N N . GLY A 1 320 ? -20.438 -2.742 15.002 1.00 96.00 320 GLY A N 1
ATOM 2518 C CA . GLY A 1 320 ? -21.058 -4.071 15.051 1.00 96.00 320 GLY A CA 1
ATOM 2519 C C . GLY A 1 320 ? -20.287 -5.059 14.183 1.00 96.00 320 GLY A C 1
ATOM 2520 O O . GLY A 1 320 ? -19.732 -6.018 14.716 1.00 96.00 320 GLY A O 1
ATOM 2521 N N . THR A 1 321 ? -20.114 -4.721 12.900 1.00 97.44 321 THR A N 1
ATOM 2522 C CA . THR A 1 321 ? -19.336 -5.507 11.924 1.00 97.44 321 THR A CA 1
ATOM 2523 C C . THR A 1 321 ? -17.946 -5.854 12.461 1.00 97.44 321 THR A C 1
ATOM 2525 O O . THR A 1 321 ? -17.535 -7.009 12.475 1.00 97.44 321 THR A O 1
ATOM 2528 N N . GLY A 1 322 ? -17.208 -4.854 12.956 1.00 97.75 322 GLY A N 1
ATOM 2529 C CA . GLY A 1 322 ? -15.850 -5.058 13.456 1.00 97.75 322 GLY A CA 1
ATOM 2530 C C . GLY A 1 322 ? -15.778 -5.977 14.677 1.00 97.75 322 GLY A C 1
ATOM 2531 O O . GLY A 1 322 ? -14.853 -6.779 14.767 1.00 97.75 322 GLY A O 1
ATOM 2532 N N . ARG A 1 323 ? -16.743 -5.893 15.604 1.00 98.12 323 ARG A N 1
ATOM 2533 C CA . ARG A 1 323 ? -16.781 -6.759 16.795 1.00 98.12 323 ARG A CA 1
ATOM 2534 C C . ARG A 1 323 ? -17.127 -8.198 16.441 1.00 98.12 323 ARG A C 1
ATOM 2536 O O . ARG A 1 323 ? -16.445 -9.099 16.912 1.00 98.12 323 ARG A O 1
ATOM 2543 N N . GLU A 1 324 ? -18.121 -8.400 15.580 1.00 98.00 324 GLU A N 1
ATOM 2544 C CA . GLU A 1 324 ? -18.508 -9.735 15.115 1.00 98.00 324 GLU A CA 1
ATOM 2545 C C . GLU A 1 324 ? -17.331 -10.444 14.426 1.00 98.00 324 GLU A C 1
ATOM 2547 O O . GLU A 1 324 ? -16.964 -11.561 14.797 1.00 98.00 324 GLU A O 1
ATOM 2552 N N . LEU A 1 325 ? -16.681 -9.767 13.471 1.00 98.31 325 LEU A N 1
ATOM 2553 C CA . LEU A 1 325 ? -15.514 -10.304 12.769 1.00 98.31 325 LEU A CA 1
ATOM 2554 C C . LEU A 1 325 ? -14.350 -10.581 13.730 1.00 98.31 325 LEU A C 1
ATOM 2556 O O . LEU A 1 325 ? -13.727 -11.638 13.643 1.00 98.31 325 LEU A O 1
ATOM 2560 N N . ALA A 1 326 ? -14.070 -9.661 14.658 1.00 98.56 326 ALA A N 1
ATOM 2561 C CA . ALA A 1 326 ? -12.994 -9.824 15.632 1.00 98.56 326 ALA A CA 1
ATOM 2562 C C . ALA A 1 326 ? -13.224 -11.026 16.560 1.00 98.56 326 ALA A C 1
ATOM 2564 O O . ALA A 1 326 ? -12.296 -11.804 16.775 1.00 98.56 326 ALA A O 1
ATOM 2565 N N . ASP A 1 327 ? -14.440 -11.214 17.077 1.00 98.56 327 ASP A N 1
ATOM 2566 C CA . ASP A 1 327 ? -14.768 -12.346 17.949 1.00 98.56 327 ASP A CA 1
ATOM 2567 C C . ASP A 1 327 ? -14.708 -13.681 17.194 1.00 98.56 327 ASP A C 1
ATOM 2569 O O . ASP A 1 327 ? -14.178 -14.673 17.713 1.00 98.56 327 ASP A O 1
ATOM 2573 N N . ARG A 1 328 ? -15.174 -13.698 15.939 1.00 98.38 328 ARG A N 1
ATOM 2574 C CA . ARG A 1 328 ? -15.072 -14.869 15.061 1.00 98.38 328 ARG A CA 1
ATOM 2575 C C . ARG A 1 328 ? -13.618 -15.255 14.806 1.00 98.38 328 ARG A C 1
ATOM 2577 O O . ARG A 1 328 ? -13.244 -16.403 15.037 1.00 98.38 328 ARG A O 1
ATOM 2584 N N . TYR A 1 329 ? -12.792 -14.307 14.364 1.00 98.75 329 TYR A N 1
ATOM 2585 C CA . TYR A 1 329 ? -11.386 -14.576 14.053 1.00 98.75 329 TYR A CA 1
ATOM 2586 C C . TYR A 1 329 ? -10.563 -14.881 15.301 1.00 98.75 329 TYR A C 1
ATOM 2588 O O . TYR A 1 329 ? -9.696 -15.745 15.257 1.00 98.75 329 TYR A O 1
ATOM 2596 N N . ARG A 1 330 ? -10.875 -14.263 16.445 1.00 98.69 330 ARG A N 1
ATOM 2597 C CA . ARG A 1 330 ? -10.261 -14.622 17.727 1.00 98.69 330 ARG A CA 1
ATOM 2598 C C . ARG A 1 330 ? -10.518 -16.081 18.093 1.00 98.69 330 ARG A C 1
ATOM 2600 O O . ARG A 1 330 ? -9.611 -16.728 18.605 1.00 98.69 330 ARG A O 1
ATOM 2607 N N . THR A 1 331 ? -11.747 -16.565 17.922 1.00 98.44 331 THR A N 1
ATOM 2608 C CA . THR A 1 331 ? -12.088 -17.960 18.239 1.00 98.44 331 THR A CA 1
ATOM 2609 C C . THR A 1 331 ? -11.340 -18.909 17.305 1.00 98.44 331 THR A C 1
ATOM 2611 O O . THR A 1 331 ? -10.600 -19.759 17.787 1.00 98.44 331 THR A O 1
ATOM 2614 N N . MET A 1 332 ? -11.428 -18.669 15.994 1.00 98.31 332 MET A N 1
ATOM 2615 C CA . MET A 1 332 ? -10.729 -19.435 14.955 1.00 98.31 332 MET A CA 1
ATOM 2616 C C . MET A 1 332 ? -9.217 -19.545 15.224 1.00 98.31 332 MET A C 1
ATOM 2618 O O . MET A 1 332 ? -8.700 -20.641 15.416 1.00 98.31 332 MET A O 1
ATOM 2622 N N . LEU A 1 333 ? -8.524 -18.410 15.369 1.00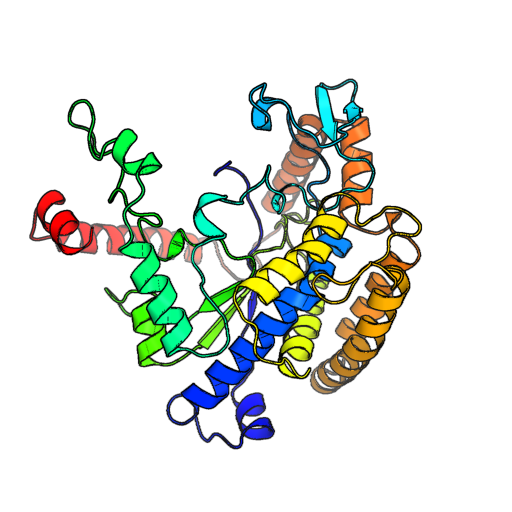 98.50 333 LEU A N 1
ATOM 2623 C CA . LEU A 1 333 ? -7.064 -18.363 15.540 1.00 98.50 333 LEU A CA 1
ATOM 2624 C C . LEU A 1 333 ? -6.564 -18.942 16.875 1.00 98.50 333 LEU A C 1
ATOM 2626 O O . LEU A 1 333 ? -5.369 -19.170 17.035 1.00 98.50 333 LEU A O 1
ATOM 2630 N N . ARG A 1 334 ? -7.441 -19.134 17.869 1.00 98.19 334 ARG A N 1
ATOM 2631 C CA . ARG A 1 334 ? -7.079 -19.785 19.141 1.00 98.19 334 ARG A CA 1
ATOM 2632 C C . ARG A 1 334 ? -7.192 -21.302 19.088 1.00 98.19 334 ARG A C 1
ATOM 2634 O O . ARG A 1 334 ? -6.594 -21.964 19.932 1.00 98.19 334 ARG A O 1
ATOM 2641 N N . GLU A 1 335 ? -8.012 -21.819 18.183 1.00 97.94 335 GLU A N 1
ATOM 2642 C CA . GLU A 1 335 ? -8.285 -23.250 18.042 1.00 97.94 335 GLU A CA 1
ATOM 2643 C C . GLU A 1 335 ? -7.406 -23.895 16.963 1.00 97.94 335 GLU A C 1
ATOM 2645 O O . GLU A 1 335 ? -7.134 -25.094 17.037 1.00 97.94 335 GLU A O 1
ATOM 2650 N N . GLU A 1 336 ? -6.924 -23.110 15.998 1.00 97.94 336 GLU A N 1
ATOM 2651 C CA . GLU A 1 336 ? -5.998 -23.569 14.964 1.00 97.94 336 GLU A CA 1
ATOM 2652 C C . GLU A 1 336 ? -4.622 -23.945 15.553 1.00 97.94 336 GLU A C 1
ATOM 2654 O O . GLU A 1 336 ? -3.998 -23.138 16.253 1.00 97.94 336 GLU A O 1
ATOM 2659 N N . PRO A 1 337 ? -4.116 -25.166 15.295 1.00 98.12 337 PRO A N 1
ATOM 2660 C CA . PRO A 1 337 ? -2.772 -25.549 15.704 1.00 98.12 337 PRO A CA 1
ATOM 2661 C C . PRO A 1 337 ? -1.722 -24.806 14.872 1.00 98.12 337 PRO A C 1
ATOM 2663 O O . PRO A 1 337 ? -1.921 -24.533 13.691 1.00 98.12 337 PRO A O 1
ATOM 2666 N N . LEU A 1 338 ? -0.564 -24.526 15.473 1.00 98.44 338 LEU A N 1
ATOM 2667 C CA . LEU A 1 338 ? 0.550 -23.927 14.743 1.00 98.44 338 LEU A CA 1
ATOM 2668 C C . LEU A 1 338 ? 1.122 -24.907 13.704 1.00 98.44 338 LEU A C 1
ATOM 2670 O O . LEU A 1 338 ? 1.335 -26.081 14.009 1.00 98.44 338 LEU A O 1
ATOM 2674 N N . GLU A 1 339 ? 1.414 -24.411 12.500 1.00 98.38 339 GLU A N 1
ATOM 2675 C CA . GLU A 1 339 ? 1.869 -25.248 11.377 1.00 98.38 339 GLU A CA 1
ATOM 2676 C C . GLU A 1 339 ? 3.382 -25.180 11.115 1.00 98.38 339 GLU A C 1
ATOM 2678 O O . GLU A 1 339 ? 4.004 -26.197 10.816 1.00 98.38 339 GLU A O 1
ATOM 2683 N N . ILE A 1 340 ? 3.979 -23.985 11.208 1.00 98.44 340 ILE A N 1
ATOM 2684 C CA . ILE A 1 340 ? 5.400 -23.751 10.877 1.00 98.44 340 ILE A CA 1
ATOM 2685 C C . ILE A 1 340 ? 6.218 -23.468 12.136 1.00 98.44 340 ILE A C 1
ATOM 2687 O O . ILE A 1 340 ? 7.212 -24.141 12.396 1.00 98.44 340 ILE A O 1
ATOM 2691 N N . LEU A 1 341 ? 5.820 -22.447 12.899 1.00 98.38 341 LEU A N 1
ATOM 2692 C CA . LEU A 1 341 ? 6.477 -22.071 14.150 1.00 98.38 341 LEU A CA 1
ATOM 2693 C C . LEU A 1 341 ? 5.886 -22.869 15.306 1.00 98.38 341 LEU A C 1
ATOM 2695 O O . LEU A 1 341 ? 4.685 -23.095 15.349 1.00 98.38 341 LEU A O 1
ATOM 2699 N N . SER A 1 342 ? 6.706 -23.236 16.278 1.00 98.44 342 SER A N 1
ATOM 2700 C CA . SER A 1 342 ? 6.260 -23.822 17.540 1.00 98.44 342 SER A CA 1
ATOM 2701 C C . SER A 1 342 ? 6.188 -22.770 18.651 1.00 98.44 342 SER A C 1
ATOM 2703 O O . SER A 1 342 ? 6.767 -21.687 18.553 1.00 98.44 342 SER A O 1
ATOM 2705 N N . GLU A 1 343 ? 5.523 -23.095 19.762 1.00 98.38 343 GLU A N 1
ATOM 2706 C CA . GLU A 1 343 ? 5.543 -22.246 20.963 1.00 98.38 343 GLU A CA 1
ATOM 2707 C C . GLU A 1 343 ? 6.978 -22.000 21.463 1.00 98.38 343 GLU A C 1
ATOM 2709 O O . GLU A 1 343 ? 7.312 -20.890 21.878 1.00 98.38 343 GLU A O 1
ATOM 2714 N N . ALA A 1 344 ? 7.853 -23.007 21.358 1.00 98.62 344 ALA A N 1
ATOM 2715 C CA . ALA A 1 344 ? 9.255 -22.888 21.747 1.00 98.62 344 ALA A CA 1
ATOM 2716 C C . ALA A 1 344 ? 10.007 -21.843 20.905 1.00 98.62 344 ALA A C 1
ATOM 2718 O O . ALA A 1 344 ? 10.822 -21.101 21.456 1.00 98.62 344 ALA A O 1
ATOM 2719 N N . ASP A 1 345 ? 9.695 -21.724 19.611 1.00 98.69 345 ASP A N 1
ATOM 2720 C CA . ASP A 1 345 ? 10.294 -20.710 18.735 1.00 98.69 345 ASP A CA 1
ATOM 2721 C C . ASP A 1 345 ? 9.884 -19.293 19.165 1.00 98.69 345 ASP A C 1
ATOM 2723 O O . ASP A 1 345 ? 10.729 -18.400 19.265 1.00 98.69 345 ASP A O 1
ATOM 2727 N N . PHE A 1 346 ? 8.604 -19.089 19.504 1.00 98.69 346 PHE A N 1
ATOM 2728 C CA . PHE A 1 346 ? 8.121 -17.806 20.030 1.00 98.69 346 PHE A CA 1
ATOM 2729 C C . PHE A 1 346 ? 8.763 -17.446 21.373 1.00 98.69 346 PHE A C 1
ATOM 2731 O O . PHE A 1 346 ? 9.121 -16.286 21.593 1.00 98.69 346 PHE A O 1
ATOM 2738 N N . VAL A 1 347 ? 8.927 -18.418 22.275 1.00 98.81 347 VAL A N 1
ATOM 2739 C CA . VAL A 1 347 ? 9.596 -18.202 23.567 1.00 98.81 347 VAL A CA 1
ATOM 2740 C C . VAL A 1 347 ? 11.064 -17.830 23.357 1.00 98.81 347 VAL A C 1
ATOM 2742 O O . VAL A 1 347 ? 11.524 -16.836 23.923 1.00 98.81 347 VAL A O 1
ATOM 2745 N N . ALA A 1 348 ? 11.778 -18.563 22.501 1.00 98.75 348 ALA A N 1
ATOM 2746 C CA . ALA A 1 348 ? 13.177 -18.285 22.198 1.00 98.75 348 ALA A CA 1
ATOM 2747 C C . ALA A 1 348 ? 13.365 -16.884 21.593 1.00 98.75 348 ALA A C 1
ATOM 2749 O O . ALA A 1 348 ? 14.244 -16.133 22.023 1.00 98.75 348 ALA A O 1
ATOM 2750 N N . GLU A 1 349 ? 12.513 -16.481 20.647 1.00 98.69 349 GLU A N 1
ATOM 2751 C CA . GLU A 1 349 ? 12.601 -15.154 20.031 1.00 98.69 349 GLU A CA 1
ATOM 2752 C C . GLU A 1 349 ? 12.179 -14.027 20.991 1.00 98.69 349 GLU A C 1
ATOM 2754 O O . GLU A 1 349 ? 12.779 -12.945 20.993 1.00 98.69 349 GLU A O 1
ATOM 2759 N N . ARG A 1 350 ? 11.218 -14.276 21.892 1.00 98.75 350 ARG A N 1
ATOM 2760 C CA . ARG A 1 350 ? 10.897 -13.353 22.993 1.00 98.75 350 ARG A CA 1
ATOM 2761 C C . ARG A 1 350 ? 12.119 -13.106 23.877 1.00 98.75 350 ARG A C 1
ATOM 2763 O O . ARG A 1 350 ? 12.419 -11.962 24.208 1.00 98.75 350 ARG A O 1
ATOM 2770 N N . GLU A 1 351 ? 12.826 -14.154 24.280 1.00 98.75 351 GLU A N 1
ATOM 2771 C CA . GLU A 1 351 ? 14.019 -14.011 25.117 1.00 98.75 351 GLU A CA 1
ATOM 2772 C C . GLU A 1 351 ? 15.150 -13.306 24.363 1.00 98.75 351 GLU A C 1
ATOM 2774 O O . GLU A 1 351 ? 15.739 -12.348 24.873 1.00 98.75 351 GLU A O 1
ATOM 2779 N N . ALA A 1 352 ? 15.422 -13.729 23.127 1.00 98.75 352 ALA A N 1
ATOM 2780 C CA . ALA A 1 352 ? 16.474 -13.155 22.302 1.00 98.75 352 ALA A CA 1
ATOM 2781 C C . ALA A 1 352 ? 16.240 -11.662 22.021 1.00 98.75 352 ALA A C 1
ATOM 2783 O O . ALA A 1 352 ? 17.177 -10.868 22.132 1.00 98.75 352 ALA A O 1
ATOM 2784 N N . SER A 1 353 ? 15.005 -11.254 21.712 1.00 98.56 353 SER A N 1
ATOM 2785 C CA . SER A 1 353 ? 14.654 -9.846 21.476 1.00 98.56 353 SER A CA 1
ATOM 2786 C C . SER A 1 353 ? 14.864 -8.968 22.711 1.00 98.56 353 SER A C 1
ATOM 2788 O O . SER A 1 353 ? 15.481 -7.907 22.593 1.00 98.56 353 SER A O 1
ATOM 2790 N N . VAL A 1 354 ? 14.484 -9.437 23.904 1.00 98.62 354 VAL A N 1
ATOM 2791 C CA . VAL A 1 354 ? 14.751 -8.732 25.172 1.00 98.62 354 VAL A CA 1
ATOM 2792 C C . VAL A 1 354 ? 16.253 -8.602 25.431 1.00 98.62 354 VAL A C 1
ATOM 2794 O O . VAL A 1 354 ? 16.719 -7.554 25.876 1.00 98.62 354 VAL A O 1
ATOM 2797 N N . GLN A 1 355 ? 17.044 -9.637 25.134 1.00 98.62 355 GLN A N 1
ATOM 2798 C CA . GLN A 1 355 ? 18.501 -9.550 25.274 1.00 98.62 355 GLN A CA 1
ATOM 2799 C C . GLN A 1 355 ? 19.121 -8.577 24.268 1.00 98.62 355 GLN A C 1
ATOM 2801 O O . GLN A 1 355 ? 20.053 -7.854 24.619 1.00 98.62 355 GLN A O 1
ATOM 2806 N N . ARG A 1 356 ? 18.617 -8.522 23.029 1.00 98.06 356 ARG A N 1
ATOM 2807 C CA . ARG A 1 356 ? 19.056 -7.526 22.040 1.00 98.06 356 ARG A CA 1
ATOM 2808 C C . ARG A 1 356 ? 18.726 -6.106 22.502 1.00 98.06 356 ARG A C 1
ATOM 2810 O O . ARG A 1 356 ? 19.609 -5.260 22.428 1.00 98.06 356 ARG A O 1
ATOM 2817 N N . GLN A 1 357 ? 17.531 -5.868 23.049 1.00 98.31 357 GLN A N 1
ATOM 2818 C CA . GLN A 1 357 ? 17.161 -4.569 23.625 1.00 98.31 357 GLN A CA 1
ATOM 2819 C C . GLN A 1 357 ? 18.118 -4.159 24.754 1.00 98.31 357 GLN A C 1
ATOM 2821 O O . GLN A 1 357 ? 18.715 -3.090 24.680 1.00 98.31 357 GLN A O 1
ATOM 2826 N N . LYS A 1 358 ? 18.358 -5.037 25.739 1.00 98.31 358 LYS A N 1
ATOM 2827 C CA . LYS A 1 358 ? 19.290 -4.759 26.849 1.00 98.31 358 LYS A CA 1
ATOM 2828 C C . LYS A 1 358 ? 20.706 -4.438 26.377 1.00 98.31 358 LYS A C 1
ATOM 2830 O O . LYS A 1 358 ? 21.385 -3.613 26.977 1.00 98.31 358 LYS A O 1
ATOM 2835 N N . LYS A 1 359 ? 21.174 -5.108 25.318 1.00 97.81 359 LYS A N 1
ATOM 2836 C CA . LYS A 1 359 ? 22.489 -4.830 24.725 1.00 97.81 359 LYS A CA 1
ATOM 2837 C C . LYS A 1 359 ? 22.555 -3.437 24.107 1.00 97.81 359 LYS A C 1
ATOM 2839 O O . LYS A 1 359 ? 23.598 -2.813 24.225 1.00 97.81 359 LYS A O 1
ATOM 2844 N N . VAL A 1 360 ? 21.480 -2.971 23.466 1.00 95.19 360 VAL A N 1
ATOM 2845 C CA . VAL A 1 360 ? 21.396 -1.599 22.940 1.00 95.19 360 VAL A CA 1
ATOM 2846 C C . VAL A 1 360 ? 21.406 -0.601 24.098 1.00 95.19 360 VAL A C 1
ATOM 2848 O O . VAL A 1 360 ? 22.289 0.244 24.144 1.00 95.19 360 VAL A O 1
ATOM 2851 N N . GLU A 1 361 ? 20.529 -0.784 25.089 1.00 96.75 361 GLU A N 1
ATOM 2852 C CA . GLU A 1 361 ? 20.430 0.096 26.268 1.00 96.75 361 GLU A CA 1
ATOM 2853 C C . GLU A 1 361 ? 21.750 0.194 27.056 1.00 96.75 361 GLU A C 1
ATOM 2855 O O . GLU A 1 361 ? 22.091 1.253 27.570 1.00 96.75 361 GLU A O 1
ATOM 2860 N N . ALA A 1 362 ? 22.512 -0.902 27.154 1.00 97.06 362 ALA A N 1
ATOM 2861 C CA . ALA A 1 362 ? 23.808 -0.918 27.834 1.00 97.06 362 ALA A CA 1
ATOM 2862 C C . ALA A 1 362 ? 24.973 -0.389 26.976 1.00 97.06 362 ALA A C 1
ATOM 2864 O O . ALA A 1 362 ? 26.037 -0.096 27.521 1.00 97.06 362 ALA A O 1
ATOM 2865 N N . ALA A 1 363 ? 24.808 -0.329 25.651 1.00 95.75 363 ALA A N 1
ATOM 2866 C CA . ALA A 1 363 ? 25.825 0.167 24.725 1.00 95.75 363 ALA A CA 1
ATOM 2867 C C . ALA A 1 363 ? 25.741 1.685 24.506 1.00 95.75 363 ALA A C 1
ATOM 2869 O O . ALA A 1 363 ? 26.711 2.270 24.017 1.00 95.75 363 ALA A O 1
ATOM 2870 N N . ASP A 1 364 ? 24.622 2.319 24.866 1.00 93.50 364 ASP A N 1
ATOM 2871 C CA . ASP A 1 364 ? 24.468 3.769 24.796 1.00 93.50 364 ASP A CA 1
ATOM 2872 C C . ASP A 1 364 ? 25.466 4.460 25.738 1.00 93.50 364 ASP A C 1
ATOM 2874 O O . ASP A 1 364 ? 25.454 4.286 26.956 1.00 93.50 364 ASP A O 1
ATOM 2878 N N . SER A 1 365 ? 26.366 5.252 25.153 1.00 93.38 365 SER A N 1
ATOM 2879 C CA . SER A 1 365 ? 27.424 5.967 25.877 1.00 93.38 365 SER A CA 1
ATOM 2880 C C . SER A 1 365 ? 27.157 7.466 26.032 1.00 93.38 365 SER A C 1
ATOM 2882 O O . SER A 1 365 ? 27.925 8.159 26.698 1.00 93.38 365 SER A O 1
ATOM 2884 N N . GLU A 1 366 ? 26.118 7.986 25.379 1.00 93.50 366 GLU A N 1
ATOM 2885 C CA . GLU A 1 366 ? 25.749 9.403 25.368 1.00 93.50 366 GLU A CA 1
ATOM 2886 C C . GLU A 1 366 ? 24.297 9.591 25.837 1.00 93.50 366 GLU A C 1
ATOM 2888 O O . GLU A 1 366 ? 23.478 8.689 25.653 1.00 93.50 366 GLU A O 1
ATOM 2893 N N . PRO A 1 367 ? 23.951 10.735 26.457 1.00 94.31 367 PRO A N 1
ATOM 2894 C CA . PRO A 1 367 ? 22.565 11.029 26.802 1.00 94.31 367 PRO A CA 1
ATOM 2895 C C . PRO A 1 367 ? 21.711 11.187 25.537 1.00 94.31 367 PRO A C 1
ATOM 2897 O O . PRO A 1 367 ? 22.206 11.585 24.477 1.00 94.31 367 PRO A O 1
ATOM 2900 N N . PHE A 1 368 ? 20.410 10.925 25.663 1.00 92.25 368 PHE A N 1
ATOM 2901 C CA . PHE A 1 368 ? 19.464 10.965 24.546 1.00 92.25 368 PHE A CA 1
ATOM 2902 C C . PHE A 1 368 ? 19.477 12.309 23.802 1.00 92.25 368 PHE A C 1
ATOM 2904 O O . PHE A 1 368 ? 19.394 12.337 22.578 1.00 92.25 368 PHE A O 1
ATOM 2911 N N . GLU A 1 369 ? 19.647 13.422 24.513 1.00 90.31 369 GLU A N 1
ATOM 2912 C CA . GLU A 1 369 ? 19.689 14.767 23.937 1.00 90.31 369 GLU A CA 1
ATOM 2913 C C . GLU A 1 369 ? 20.893 14.964 23.002 1.00 90.31 369 GLU A C 1
ATOM 2915 O O . GLU A 1 369 ? 20.769 15.623 21.968 1.00 90.31 369 GLU A O 1
ATOM 2920 N N . ALA A 1 370 ? 22.044 14.364 23.328 1.00 90.88 370 ALA A N 1
ATOM 2921 C CA . ALA A 1 370 ? 23.236 14.409 22.481 1.00 90.88 370 ALA A CA 1
ATOM 2922 C C . ALA A 1 370 ? 23.060 13.544 21.225 1.00 90.88 370 ALA A C 1
ATOM 2924 O O . ALA A 1 370 ? 23.379 13.989 20.119 1.00 90.88 370 ALA A O 1
ATOM 2925 N N . LEU A 1 371 ? 22.472 12.351 21.382 1.00 89.12 371 LEU A N 1
ATOM 2926 C CA . LEU A 1 371 ? 22.114 11.487 20.258 1.00 89.12 371 LEU A CA 1
ATOM 2927 C C . LEU A 1 371 ? 21.135 12.201 19.317 1.00 89.12 371 LEU A C 1
ATOM 2929 O O . LEU A 1 371 ? 21.347 12.232 18.105 1.00 89.12 371 LEU A O 1
ATOM 2933 N N . LEU A 1 372 ? 20.089 12.813 19.874 1.00 88.81 372 LEU A N 1
ATOM 2934 C CA . LEU A 1 372 ? 19.080 13.538 19.114 1.00 88.81 372 LEU A CA 1
ATOM 2935 C C . LEU A 1 372 ? 19.705 14.704 18.342 1.00 88.81 372 LEU A C 1
ATOM 2937 O O . LEU A 1 372 ? 19.460 14.820 17.152 1.00 88.81 372 LEU A O 1
ATOM 2941 N N . ALA A 1 373 ? 20.577 15.510 18.954 1.00 85.38 373 ALA A N 1
ATOM 2942 C CA . ALA A 1 373 ? 21.237 16.630 18.271 1.00 85.38 373 ALA A CA 1
ATOM 2943 C C . ALA A 1 373 ? 22.094 16.212 17.057 1.00 85.38 373 ALA A C 1
ATOM 2945 O O . ALA A 1 373 ? 22.329 17.022 16.162 1.00 85.38 373 ALA A O 1
ATOM 2946 N N . ARG A 1 374 ? 22.562 14.958 17.010 1.00 82.31 374 ARG A N 1
ATOM 2947 C CA . ARG A 1 374 ? 23.323 14.409 15.878 1.00 82.31 374 ARG A CA 1
ATOM 2948 C C . ARG A 1 374 ? 22.434 13.910 14.732 1.00 82.31 374 ARG A C 1
ATOM 2950 O O . ARG A 1 374 ? 22.911 13.848 13.600 1.00 82.31 374 ARG A O 1
ATOM 2957 N N . HIS A 1 375 ? 21.186 13.536 15.024 1.00 77.62 375 HIS A N 1
ATOM 2958 C CA . HIS A 1 375 ? 20.283 12.847 14.088 1.00 77.62 375 HIS A CA 1
ATOM 2959 C C . HIS A 1 375 ? 18.984 13.603 13.764 1.00 77.62 375 HIS A C 1
ATOM 2961 O O . HIS A 1 375 ? 18.278 13.181 12.848 1.00 77.62 375 HIS A O 1
ATOM 2967 N N . ALA A 1 376 ? 18.649 14.659 14.512 1.00 71.06 376 ALA A N 1
ATOM 2968 C CA . ALA A 1 376 ? 17.417 15.442 14.379 1.00 71.06 376 ALA A CA 1
ATOM 2969 C C . ALA A 1 376 ? 17.471 16.508 13.284 1.00 71.06 376 ALA A C 1
ATOM 2971 O O . ALA A 1 376 ? 18.545 17.116 13.071 1.00 71.06 376 ALA A O 1
#

InterPro domains:
  IPR006334 Glutamate--cysteine ligase, monofunctional [MF_00578] (1-376)
  IPR006334 Glutamate--cysteine ligase, monofunctional [PTHR38761] (1-375)
  IPR006334 Glutamate--cysteine ligase, monofunctional [TIGR01434] (1-375)
  IPR007370 Glutamate--cysteine ligase [PF04262] (1-238)
  IPR014746 Glutamine synthetase/guanido kinase, catalytic domain [SSF55931] (1-372)

Radius of gyration: 22.54 Å; Cα contacts (8 Å, |Δi|>4): 533; chains: 1; bounding box: 56×54×51 Å

Secondary structure (DSSP, 8-state):
-TT---EEEEE---HHHHHHHH--SSTTTTHHHHHHHHHHHHHHHHHHTTHHHHHH--B-EE-GGGTTT---SS--EE-TTS-EE-TT-SBGGGSTTTT--GGGTTS---SS-HHHHHHHHHHHTTSB-HHHHTT-SEETTEE--S-SBS-SSGGG---SEEEE-PPPTT--HHHHHHHH---EEEEEEEPP-TTSTTS--HHHHHHHHHHHHHHHHS------HHHHHHHHHHHHHHHHHTTSTT-EE-STTSPP-EEHHHHHHHHHHHHHHHHHHHHHHHTS-HHHHHHHHHHGGGT-GGGSHHHHHHHHHHHHHHHHHHHHHHHHHHHHHHHSPPSSS-HHHHHHHHHHHHHHHHHHHHH--S-HHHHHHHH-

Solvent-accessible surface area (backbone atoms only — not comparable to full-atom values): 20776 Å² total; per-residue (Å²): 106,91,84,68,76,59,39,72,50,77,48,65,80,58,67,69,56,45,33,74,74,70,69,34,91,48,66,78,87,22,17,65,64,47,27,46,40,51,25,26,20,49,48,33,39,58,66,54,45,45,56,48,31,47,49,46,6,48,30,26,55,46,58,55,75,75,48,70,84,55,90,69,93,67,84,62,46,72,48,96,82,58,35,33,30,36,99,25,18,10,18,41,55,78,30,84,81,28,70,53,64,78,85,57,78,75,56,65,59,43,57,61,47,73,67,59,27,42,51,29,53,61,44,39,44,68,33,76,26,72,76,45,49,75,70,41,52,58,56,97,92,38,79,72,44,78,49,38,29,73,21,68,45,80,87,65,64,81,56,60,56,44,84,34,38,86,53,56,93,94,47,49,62,59,55,28,29,70,74,53,26,48,64,34,36,40,39,47,62,41,37,44,33,87,90,32,84,79,31,57,57,69,63,60,52,50,50,47,54,36,51,53,54,48,20,46,67,50,90,47,77,77,51,57,48,66,51,56,56,21,22,44,52,48,37,51,48,22,26,55,36,46,57,38,86,86,45,52,35,45,67,48,77,47,78,61,75,44,47,47,42,58,56,52,50,56,51,46,58,56,38,39,57,49,17,52,54,55,16,65,75,72,75,54,56,65,45,42,48,46,46,62,59,56,54,48,28,52,82,38,47,69,72,15,37,12,46,51,49,44,55,48,32,72,75,47,26,66,71,44,41,51,48,55,50,49,54,52,35,52,52,51,68,70,71,57,76,77,87,83,64,51,72,65,55,54,53,51,51,54,54,52,51,53,52,52,50,54,52,52,67,70,64,60,88,68,59,68,71,61,55,41,71,76,74,87

Foldseek 3Di:
DVPADFDKDKDDDDVVVCCVPPVAPDQQSCQQVRQQLVLLLVLLCLQPVLLQLLFFQAPQKDAPVLCVPPDDPFPWDAFPVRITGFLQARHCLPPPSHDDDPLQLPLFQFSRGLVSNLVSLVVQCVAADPVQVVVPQDDPNDGDALDRGSDVASVSNDDQKDFADDADVPGHGSNRCVNRNGGIMMGTNGHQQLPDLVSDDPLSNLLVVLSSVVSSVDGRDTDGSLQSVQSCVSSNCCRRRVRPPQDFDDRRNDDGDHGPLVVLVVSLVSSLVVQVVVCVVVVHNVSNVSSVQSNVCSVPVCNGNHNVNVVVCSVQNPVRSVVVSNVVSVVVVVPDDDDPDDPVNVVVVVVVVVVVVVVVVVPDPDDPVVVSVVSD